Protein AF-0000000083390053 (afdb_homodimer)

pLDDT: mean 87.65, std 14.61, range [36.97, 98.81]

Foldseek 3Di:
DDLVVVQVVCPPCDPQNNQVVCQLVQNDALVNQLVCFQPQHAEHANEPRPPPPDAAPQRLARRLQSLQDVSTPLNHAEYHHASHAYELVSLLSNLPNQAHAYYECHNHQYALSNLLSNLSCLVHHAEYEHANHQRHELVNLVSVVSSPNHQEYEHENYRYELVSLLVVLVSCVVVVPRHHYHHYPVRVVCLVLVQLQFPLDDDPPADLDLVCLVPDDLVNLLVNQVRRCVSYVVGDSDDDSVVSSVSSSVSSVSSVSSVSSVVSNVHD/DDLVVVQVVPPPCPPQNNQVVCQLVQNDALVNQLVCFQPQHAEHANEPHPPPPDAAPQRLARRLQSLQPVSTPLNHAEYHHASHAYELVSLLSNLPNQAHAYYECHNHQYALSNLLSNLSCLVHHAEYEHANHQRHELVNLVSVVSSPNHQEYEHENYRYELVSLLVVLVSCVVVVPRHHYHHYPVRVVCLVLVQLQFPLDDDPPADLDLVCLVPDDLVNLLVNQVRRCVSYVVGDSDDDSVVSSVSSSVSSVSSVSSVSSVVSNVHD

Solvent-accessible surface area (backbone atoms only — not comparable to full-atom values): 27553 Å² total; per-residue (Å²): 132,58,74,62,60,64,56,63,70,43,82,84,61,46,71,47,54,52,50,47,51,33,21,64,68,59,61,62,38,57,70,56,47,59,69,47,26,82,39,81,38,37,65,47,54,50,30,50,32,84,75,64,76,88,63,63,30,66,61,33,49,57,39,41,55,61,51,44,44,86,81,32,37,58,45,24,26,33,41,30,35,32,42,8,37,39,61,35,74,55,37,65,22,56,31,73,45,74,42,35,24,33,42,32,44,26,38,15,70,32,33,37,66,27,49,32,43,44,48,74,30,23,87,40,30,26,32,41,31,45,21,50,12,59,58,28,32,38,77,31,39,71,47,56,64,58,35,69,52,37,42,31,39,29,41,28,51,25,41,46,43,62,72,28,47,33,52,51,33,50,51,35,59,77,66,67,58,73,60,49,74,42,64,20,62,70,50,52,53,50,61,76,42,43,63,52,65,27,60,76,85,73,52,85,92,48,81,70,55,42,81,59,46,80,79,50,53,58,69,56,44,32,52,45,32,45,56,24,19,74,40,18,76,84,49,72,58,68,61,55,59,71,51,40,41,52,50,49,31,49,52,32,47,50,49,57,38,49,51,46,36,52,50,61,72,70,51,135,133,57,73,64,62,64,54,63,69,42,83,83,60,45,72,49,55,52,49,47,52,34,22,63,67,58,61,62,39,58,70,58,48,59,70,46,27,83,39,82,38,38,66,48,51,52,31,49,30,84,76,62,76,88,63,63,29,65,61,32,48,58,39,40,56,61,52,45,45,85,82,34,35,57,46,26,26,34,41,29,36,32,41,8,39,38,62,36,76,56,36,65,22,55,31,74,45,74,42,35,24,35,43,32,45,26,38,15,71,34,32,37,65,26,47,32,44,44,47,73,30,24,86,43,31,26,33,40,32,45,21,48,13,58,56,28,31,37,78,32,38,73,45,54,64,59,35,68,52,36,40,32,39,29,42,28,51,25,41,46,44,62,71,27,46,32,53,51,32,50,50,36,59,76,66,68,57,72,60,49,72,41,66,18,63,72,50,52,52,48,61,75,43,42,64,51,65,26,58,76,83,72,53,85,91,48,83,72,55,42,80,61,46,81,78,51,53,58,68,58,43,31,55,44,31,46,56,25,19,74,40,17,78,84,49,72,59,70,62,55,57,70,52,40,41,53,51,48,29,48,52,30,48,50,50,57,36,49,52,46,36,52,49,62,72,69,50,136

Organism: Coprinellus micaceus (NCBI:txid71717)

Secondary structure (DSSP, 8-state):
--HHHHHHT-TT--HHHHHHHHHHTT---HHHHHHHTTS---EEE-S--TT-TTSSBTHHHHHHHHTTSTTTTTT--EEE-TTB---GGGGGGTTT-TT--EEE-TTS--BHHHHHHTGGGTTT--EEE--S-TB-BGGGHHHHTT-TT-SEEE-TTSB--HHHHHHHHHHHHHTT---EEE--HHHHHHHHTGGGTS-SS--TTS---GGGGGG--HHHHHHHHHHHHTT-TTS---S-HHHHHHHHHHHHHHHHHHHHHHHHHH--/--HHHHHHT-TT--HHHHHHHHHHTT---HHHHHHHTTS---EEE-S--TT-TTSSBTHHHHHHHHTTSTTTTTT--EEE-TTB---GGGGGGTTT-TT--EEE-TTS--BHHHHHHTGGGTTT--EEE--S-TB-BGGGHHHHTT-TT-SEEE-TTSB--HHHHHHHHHHHHHTT---EEE--HHHHHHHHTGGGTS-SS--TTS---GGGGGG--HHHHHHHHHHHHTT-TTS---S-HHHHHHHHHHHHHHHHHHHHHHHHHH--

Structure (mmCIF, N/CA/C/O backbone):
data_AF-0000000083390053-model_v1
#
loop_
_entity.id
_entity.type
_entity.pdbx_description
1 polymer 'RNI-like protein'
#
loop_
_atom_site.group_PDB
_atom_site.id
_atom_site.type_symbol
_atom_site.label_atom_id
_atom_site.label_alt_id
_atom_site.label_comp_id
_atom_site.label_asym_id
_atom_site.label_entity_id
_atom_site.label_seq_id
_atom_site.pdbx_PDB_ins_code
_atom_site.Cartn_x
_atom_site.Cartn_y
_atom_site.Cartn_z
_atom_site.occupancy
_atom_site.B_iso_or_equiv
_atom_site.auth_seq_id
_atom_site.auth_comp_id
_atom_site.auth_asym_id
_atom_site.auth_atom_id
_atom_site.pdbx_PDB_model_num
ATOM 1 N N . MET A 1 1 ? -30.828 36.25 -12.633 1 36.97 1 MET A N 1
ATOM 2 C CA . MET A 1 1 ? -31.328 36.375 -11.273 1 36.97 1 MET A CA 1
ATOM 3 C C . MET A 1 1 ? -30.188 36.375 -10.258 1 36.97 1 MET A C 1
ATOM 5 O O . MET A 1 1 ? -29.359 35.469 -10.258 1 36.97 1 MET A O 1
ATOM 9 N N . ARG A 1 2 ? -30 37.5 -9.609 1 44.72 2 ARG A N 1
ATOM 10 C CA . ARG A 1 2 ? -28.859 37.844 -8.758 1 44.72 2 ARG A CA 1
ATOM 11 C C . ARG A 1 2 ? -28.734 36.844 -7.602 1 44.72 2 ARG A C 1
ATOM 13 O O . ARG A 1 2 ? -29.734 36.344 -7.086 1 44.72 2 ARG A O 1
ATOM 20 N N . LEU A 1 3 ? -27.5 36.125 -7.43 1 49.72 3 LEU A N 1
ATOM 21 C CA . LEU A 1 3 ? -27.188 35.25 -6.301 1 49.72 3 LEU A CA 1
ATOM 22 C C . LEU A 1 3 ? -27.953 35.688 -5.055 1 49.72 3 LEU A C 1
ATOM 24 O O . LEU A 1 3 ? -28.469 34.844 -4.316 1 49.72 3 LEU A O 1
ATOM 28 N N . ASP A 1 4 ? -28.141 36.969 -4.809 1 45.22 4 ASP A N 1
ATOM 29 C CA . ASP A 1 4 ? -28.781 37.562 -3.641 1 45.22 4 ASP A CA 1
ATOM 30 C C . ASP A 1 4 ? -30.266 37.188 -3.604 1 45.22 4 ASP A C 1
ATOM 32 O O . ASP A 1 4 ? -30.828 36.906 -2.539 1 45.22 4 ASP A O 1
ATOM 36 N N . GLU A 1 5 ? -30.891 37.281 -4.699 1 49.28 5 GLU A N 1
ATOM 37 C CA . GLU A 1 5 ? -32.312 37.031 -4.734 1 49.28 5 GLU A CA 1
ATOM 38 C C . GLU A 1 5 ? -32.656 35.594 -4.414 1 49.28 5 GLU A C 1
ATOM 40 O O . GLU A 1 5 ? -33.656 35.281 -3.777 1 49.28 5 GLU A O 1
ATOM 45 N N . ARG A 1 6 ? -31.828 34.75 -4.953 1 51 6 ARG A N 1
ATOM 46 C CA . ARG A 1 6 ? -32.031 33.344 -4.73 1 51 6 ARG A CA 1
ATOM 47 C C . ARG A 1 6 ? -31.688 32.938 -3.293 1 51 6 ARG A C 1
ATOM 49 O O . ARG A 1 6 ? -32.375 32.094 -2.697 1 51 6 ARG A O 1
ATOM 56 N N . LEU A 1 7 ? -30.672 33.625 -2.719 1 50.28 7 LEU A N 1
ATOM 57 C CA . LEU A 1 7 ? -30.344 33.375 -1.32 1 50.28 7 LEU A CA 1
ATOM 58 C C . LEU A 1 7 ? -31.422 33.938 -0.4 1 50.28 7 LEU A C 1
ATOM 60 O O . LEU A 1 7 ? -31.688 33.375 0.665 1 50.28 7 LEU A O 1
ATOM 64 N N . ALA A 1 8 ? -32.125 35.031 -0.703 1 50.47 8 ALA A N 1
ATOM 65 C CA . ALA A 1 8 ? -33.188 35.719 0.06 1 50.47 8 ALA A CA 1
ATOM 66 C C . ALA A 1 8 ? -34.406 34.781 0.239 1 50.47 8 ALA A C 1
ATOM 68 O O . ALA A 1 8 ? -35.156 34.938 1.188 1 50.47 8 ALA A O 1
ATOM 69 N N . LYS A 1 9 ? -34.625 34.062 -0.655 1 52.44 9 LYS A N 1
ATOM 70 C CA . LYS A 1 9 ? -35.812 33.25 -0.617 1 52.44 9 LYS A CA 1
ATOM 71 C C . LYS A 1 9 ? -35.625 32.031 0.283 1 52.44 9 LYS A C 1
ATOM 73 O O . LYS A 1 9 ? -36.531 31.203 0.452 1 52.44 9 LYS A O 1
ATOM 78 N N . LEU A 1 10 ? -34.312 31.875 0.762 1 51.28 10 LEU A N 1
ATOM 79 C CA . LEU A 1 10 ? -34.094 30.781 1.703 1 51.28 10 LEU A CA 1
ATOM 80 C C . LEU A 1 10 ? -34.531 31.172 3.109 1 51.28 10 LEU A C 1
ATOM 82 O O . LEU A 1 10 ? -33.938 32.062 3.713 1 51.28 10 LEU A O 1
ATOM 86 N N . PRO A 1 11 ? -35.688 31.141 3.52 1 49.78 11 PRO A N 1
ATOM 87 C CA . PRO A 1 11 ? -36.219 31.656 4.781 1 49.78 11 PRO A CA 1
ATOM 88 C C . PRO A 1 11 ? -35.25 31.5 5.945 1 49.78 11 PRO A C 1
ATOM 90 O O . PRO A 1 11 ? -34.969 32.469 6.68 1 49.78 11 PRO A O 1
ATOM 93 N N . ASP A 1 12 ? -35.062 30.344 6.617 1 51.94 12 ASP A N 1
ATOM 94 C CA . ASP A 1 12 ? -34.25 29.906 7.75 1 51.94 12 ASP A CA 1
ATOM 95 C C . ASP A 1 12 ? -32.906 29.328 7.281 1 51.94 12 ASP A C 1
ATOM 97 O O . ASP A 1 12 ? -32.719 28.109 7.266 1 51.94 12 ASP A O 1
ATOM 101 N N . LEU A 1 13 ? -32.219 30.078 6.605 1 57.59 13 LEU A N 1
ATOM 102 C CA . LEU A 1 13 ? -31.125 29.609 5.7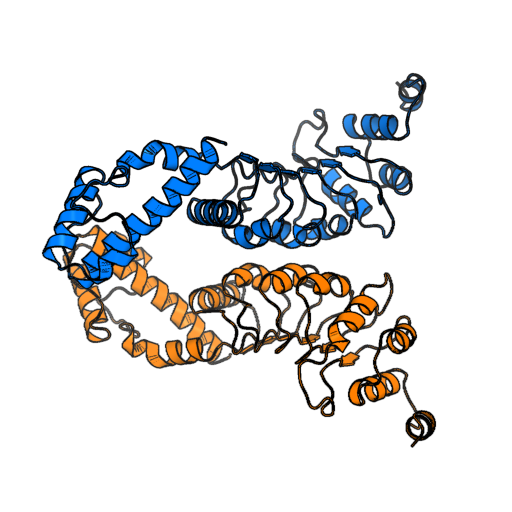81 1 57.59 13 LEU A CA 1
ATOM 103 C C . LEU A 1 13 ? -29.922 29.25 6.648 1 57.59 13 LEU A C 1
ATOM 105 O O . LEU A 1 13 ? -29.312 30.109 7.281 1 57.59 13 LEU A O 1
ATOM 109 N N . SER A 1 14 ? -29.953 28.062 7.18 1 75.62 14 SER A N 1
ATOM 110 C CA . SER A 1 14 ? -28.75 27.578 7.844 1 75.62 14 SER A CA 1
ATOM 111 C C . SER A 1 14 ? -27.531 27.703 6.938 1 75.62 14 SER A C 1
ATOM 113 O O . SER A 1 14 ? -27.672 27.75 5.711 1 75.62 14 SER A O 1
ATOM 115 N N . ILE A 1 15 ? -26.562 28.125 7.469 1 77.56 15 ILE A N 1
ATOM 116 C CA . ILE A 1 15 ? -25.281 28.25 6.781 1 77.56 15 ILE A CA 1
ATOM 117 C C . ILE A 1 15 ? -25.047 27.031 5.898 1 77.56 15 ILE A C 1
ATOM 119 O O . ILE A 1 15 ? -24.5 27.156 4.797 1 77.56 15 ILE A O 1
ATOM 123 N N . GLN A 1 16 ? -25.594 26 6.262 1 84.5 16 GLN A N 1
ATOM 124 C CA . GLN A 1 16 ? -25.453 24.766 5.488 1 84.5 16 GLN A CA 1
ATOM 125 C C . GLN A 1 16 ? -26.25 24.844 4.191 1 84.5 16 GLN A C 1
ATOM 127 O O . GLN A 1 16 ? -25.781 24.406 3.139 1 84.5 16 GLN A O 1
ATOM 132 N N . LYS A 1 17 ? -27.375 25.328 4.293 1 77.75 17 LYS A N 1
ATOM 133 C CA . LYS A 1 17 ? -28.234 25.453 3.109 1 77.75 17 LYS A CA 1
ATOM 134 C C . LYS A 1 17 ? -27.594 26.375 2.068 1 77.75 17 LYS A C 1
ATOM 136 O O . LYS A 1 17 ? -27.703 26.125 0.865 1 77.75 17 LYS A O 1
ATOM 141 N N . VAL A 1 18 ? -27 27.359 2.562 1 75.25 18 VAL A N 1
ATOM 142 C CA . VAL A 1 18 ? -26.297 28.281 1.67 1 75.25 18 VAL A CA 1
ATOM 143 C C . VAL A 1 18 ? -25.156 27.547 0.966 1 75.25 18 VAL A C 1
ATOM 145 O O . VAL A 1 18 ? -25.031 27.625 -0.258 1 75.25 18 VAL A O 1
ATOM 148 N N . ALA A 1 19 ? -24.406 26.859 1.693 1 77.38 19 ALA A N 1
ATOM 149 C CA . ALA A 1 19 ? -23.297 26.094 1.136 1 77.38 19 ALA A CA 1
ATOM 150 C C . ALA A 1 19 ? -23.797 25.094 0.097 1 77.38 19 ALA A C 1
ATOM 152 O O . ALA A 1 19 ? -23.203 24.969 -0.978 1 77.38 19 ALA A O 1
ATOM 153 N N . ASP A 1 20 ? -24.859 24.469 0.427 1 79.94 20 ASP A N 1
ATOM 154 C CA . ASP A 1 20 ? -25.438 23.5 -0.493 1 79.94 20 ASP A CA 1
ATOM 155 C C . ASP A 1 20 ? -25.844 24.156 -1.807 1 79.94 20 ASP A C 1
ATOM 157 O O . ASP A 1 20 ? -25.594 23.609 -2.885 1 79.94 20 ASP A O 1
ATOM 161 N N . PHE A 1 21 ? -26.469 25.188 -1.637 1 72.62 21 PHE A N 1
ATOM 162 C CA . PHE A 1 21 ? -26.953 25.906 -2.805 1 72.62 21 PHE A CA 1
ATOM 163 C C . PHE A 1 21 ? -25.797 26.312 -3.711 1 72.62 21 PHE A C 1
ATOM 165 O O . PHE A 1 21 ? -25.844 26.109 -4.926 1 72.62 21 PHE A O 1
ATOM 172 N N . LEU A 1 22 ? -24.797 26.828 -3.141 1 72.69 22 LEU A N 1
ATOM 173 C CA . LEU A 1 22 ? -23.641 27.281 -3.9 1 72.69 22 LEU A CA 1
ATOM 174 C C . LEU A 1 22 ? -22.938 26.109 -4.578 1 72.69 22 LEU A C 1
ATOM 176 O O . LEU A 1 22 ? -22.531 26.219 -5.738 1 72.69 22 LEU A O 1
ATOM 180 N N . ALA A 1 23 ? -22.781 25.078 -3.881 1 74.75 23 ALA A N 1
ATOM 181 C CA . ALA A 1 23 ? -22.141 23.875 -4.418 1 74.75 23 ALA A CA 1
ATOM 182 C C . ALA A 1 23 ? -22.938 23.281 -5.57 1 74.75 23 ALA A C 1
ATOM 184 O O . ALA A 1 23 ? -22.391 22.969 -6.625 1 74.75 23 ALA A O 1
ATOM 185 N N . GLU A 1 24 ? -24.203 23.219 -5.391 1 73.44 24 GLU A N 1
ATOM 186 C CA . GLU A 1 24 ? -25.078 22.609 -6.379 1 73.44 24 GLU A CA 1
ATOM 187 C C . GLU A 1 24 ? -25.141 23.438 -7.66 1 73.44 24 GLU A C 1
ATOM 189 O O . GLU A 1 24 ? -25.391 22.891 -8.742 1 73.44 24 GLU A O 1
ATOM 194 N N . ASN A 1 25 ? -24.859 24.688 -7.445 1 68 25 ASN A N 1
ATOM 195 C CA . ASN A 1 25 ? -25 25.562 -8.594 1 68 25 ASN A CA 1
ATOM 196 C C . ASN A 1 25 ? -23.656 25.969 -9.172 1 68 25 ASN A C 1
ATOM 198 O O . ASN A 1 25 ? -23.562 26.844 -10.023 1 68 25 ASN A O 1
ATOM 202 N N . GLY A 1 26 ? -22.578 25.297 -8.656 1 71.88 26 GLY A N 1
ATOM 203 C CA . GLY A 1 26 ? -21.266 25.438 -9.242 1 71.88 26 GLY A CA 1
ATOM 204 C C . GLY A 1 26 ? -20.578 26.75 -8.859 1 71.88 26 GLY A C 1
ATOM 205 O O . GLY A 1 26 ? -19.719 27.234 -9.594 1 71.88 26 GLY A O 1
ATOM 206 N N . TYR A 1 27 ? -21.031 27.375 -7.852 1 67.31 27 TYR A N 1
ATOM 207 C CA . TYR A 1 27 ? -20.469 28.656 -7.457 1 67.31 27 TYR A CA 1
ATOM 208 C C . TYR A 1 27 ? -19.344 28.469 -6.445 1 67.31 27 TYR A C 1
ATOM 210 O O . TYR A 1 27 ? -18.734 29.438 -6 1 67.31 27 TYR A O 1
ATOM 218 N N . MET A 1 28 ? -19.078 27.297 -6.164 1 72.31 28 MET A N 1
ATOM 219 C CA . MET A 1 28 ? -18.062 27.047 -5.152 1 72.31 28 MET A CA 1
ATOM 220 C C . MET A 1 28 ? -16.656 27.219 -5.742 1 72.31 28 MET A C 1
ATOM 222 O O . MET A 1 28 ? -16.344 26.609 -6.766 1 72.31 28 MET A O 1
ATOM 226 N N . ASN A 1 29 ? -15.938 28.141 -5.293 1 72.25 29 ASN A N 1
ATOM 227 C CA . ASN A 1 29 ? -14.531 28.375 -5.605 1 72.25 29 ASN A CA 1
ATOM 228 C C . ASN A 1 29 ? -13.719 28.672 -4.348 1 72.25 29 ASN A C 1
ATOM 230 O O . ASN A 1 29 ? -14.234 28.562 -3.232 1 72.25 29 ASN A O 1
ATOM 234 N N . HIS A 1 30 ? -12.484 28.906 -4.551 1 74.12 30 HIS A N 1
ATOM 235 C CA . HIS A 1 30 ? -11.586 29.109 -3.426 1 74.12 30 HIS A CA 1
ATOM 236 C C . HIS A 1 30 ? -12.086 30.219 -2.516 1 74.12 30 HIS A C 1
ATOM 238 O O . HIS A 1 30 ? -12.086 30.078 -1.291 1 74.12 30 HIS A O 1
ATOM 244 N N . THR A 1 31 ? -12.586 31.25 -3.061 1 69.62 31 THR A N 1
ATOM 245 C CA . THR A 1 31 ? -13.023 32.406 -2.295 1 69.62 31 THR A CA 1
ATOM 246 C C . THR A 1 31 ? -14.273 32.094 -1.485 1 69.62 31 THR A C 1
ATOM 248 O O . THR A 1 31 ? -14.359 32.438 -0.301 1 69.62 31 THR A O 1
ATOM 251 N N . VAL A 1 32 ? -15.234 31.469 -2.117 1 73.12 32 VAL A N 1
ATOM 252 C CA . VAL A 1 32 ? -16.484 31.109 -1.457 1 73.12 32 VAL A CA 1
ATOM 253 C C . VAL A 1 32 ? -16.219 30.094 -0.349 1 73.12 32 VAL A C 1
ATOM 255 O O . VAL A 1 32 ? -16.781 30.203 0.747 1 73.12 32 VAL A O 1
ATOM 258 N N . LEU A 1 33 ? -15.344 29.203 -0.548 1 80.5 33 LEU A N 1
ATOM 259 C CA . LEU A 1 33 ? -15.031 28.172 0.428 1 80.5 33 LEU A CA 1
ATOM 260 C C . LEU A 1 33 ? -14.391 28.766 1.676 1 80.5 33 LEU A C 1
ATOM 262 O O . LEU A 1 33 ? -14.625 28.297 2.789 1 80.5 33 LEU A O 1
ATOM 266 N N . ASN A 1 34 ? -13.625 29.734 1.428 1 77.12 34 ASN A N 1
ATOM 267 C CA . ASN A 1 34 ? -12.961 30.391 2.551 1 77.12 34 ASN A CA 1
ATOM 268 C C . ASN A 1 34 ? -13.969 30.984 3.529 1 77.12 34 ASN A C 1
ATOM 270 O O . ASN A 1 34 ? -13.719 31.031 4.734 1 77.12 34 ASN A O 1
ATOM 274 N N . ILE A 1 35 ? -15.125 31.328 2.979 1 78.62 35 ILE A N 1
ATOM 275 C CA . ILE A 1 35 ? -16.172 31.922 3.809 1 78.62 35 ILE A CA 1
ATOM 276 C C . ILE A 1 35 ? -16.734 30.859 4.75 1 78.62 35 ILE A C 1
ATOM 278 O O . ILE A 1 35 ? -17.141 31.172 5.875 1 78.62 35 ILE A O 1
ATOM 282 N N . PHE A 1 36 ? -16.609 29.672 4.363 1 80.88 36 PHE A N 1
ATOM 283 C CA . PHE A 1 36 ? -17.266 28.625 5.125 1 80.88 36 PHE A CA 1
ATOM 284 C C . PHE A 1 36 ? -16.266 27.922 6.047 1 80.88 36 PHE A C 1
ATOM 286 O O . PHE A 1 36 ? -16.656 27.047 6.832 1 80.88 36 PHE A O 1
ATOM 293 N N . GLN A 1 37 ? -15.031 28.25 6.051 1 82.94 37 GLN A N 1
ATOM 294 C CA . GLN A 1 37 ? -13.938 27.547 6.723 1 82.94 37 GLN A CA 1
ATOM 295 C C . GLN A 1 37 ? -14.195 27.438 8.227 1 82.94 37 GLN A C 1
ATOM 297 O O . GLN A 1 37 ? -13.898 26.406 8.844 1 82.94 37 GLN A O 1
ATOM 302 N N . ARG A 1 38 ? -14.672 28.453 8.773 1 81.12 38 ARG A N 1
ATOM 303 C CA . ARG A 1 38 ? -14.828 28.5 10.227 1 81.12 38 ARG A CA 1
ATOM 304 C C . ARG A 1 38 ? -16.297 28.438 10.625 1 81.12 38 ARG A C 1
ATOM 306 O O . ARG A 1 38 ? -16.672 28.875 11.711 1 81.12 38 ARG A O 1
ATOM 313 N N . THR A 1 39 ? -17.047 27.938 9.602 1 79.44 39 THR A N 1
ATOM 314 C CA . THR A 1 39 ? -18.453 27.766 9.906 1 79.44 39 THR A CA 1
ATOM 315 C C . THR A 1 39 ? -18.75 26.344 10.375 1 79.44 39 THR A C 1
ATOM 317 O O . THR A 1 39 ? -17.828 25.531 10.492 1 79.44 39 THR A O 1
ATOM 320 N N . GLY A 1 40 ? -19.875 26.047 10.766 1 83 40 GLY A N 1
ATOM 321 C CA . GLY A 1 40 ? -20.281 24.75 11.266 1 83 40 GLY A CA 1
ATOM 322 C C . GLY A 1 40 ? -20.844 23.844 10.195 1 83 40 GLY A C 1
ATOM 323 O O . GLY A 1 40 ? -21.656 22.953 10.484 1 83 40 GLY A O 1
ATOM 324 N N . ILE A 1 41 ? -20.391 24.078 8.906 1 86.38 41 ILE A N 1
ATOM 325 C CA . ILE A 1 41 ? -20.938 23.219 7.863 1 86.38 41 ILE A CA 1
ATOM 326 C C . ILE A 1 41 ? -20.453 21.781 8.062 1 86.38 41 ILE A C 1
ATOM 328 O O . ILE A 1 41 ? -19.328 21.562 8.5 1 86.38 41 ILE A O 1
ATOM 332 N N . THR A 1 42 ? -21.297 20.922 7.711 1 92.44 42 THR A N 1
ATOM 333 C CA . THR A 1 42 ? -20.984 19.516 7.969 1 92.44 42 THR A CA 1
ATOM 334 C C . THR A 1 42 ? -20.906 18.734 6.664 1 92.44 42 THR A C 1
ATOM 336 O O . THR A 1 42 ? -20.406 17.609 6.641 1 92.44 42 THR A O 1
ATOM 339 N N . ARG A 1 43 ? -21.375 19.391 5.57 1 92.19 43 ARG A N 1
ATOM 340 C CA . ARG A 1 43 ? -21.406 18.703 4.277 1 92.19 43 ARG A CA 1
ATOM 341 C C . ARG A 1 43 ? -20.969 19.656 3.16 1 92.19 43 ARG A C 1
ATOM 343 O O . ARG A 1 43 ? -21.359 20.828 3.148 1 92.19 43 ARG A O 1
ATOM 350 N N . LEU A 1 44 ? -20.172 19.141 2.268 1 86.94 44 LEU A N 1
ATOM 351 C CA . LEU A 1 44 ? -19.766 19.875 1.075 1 86.94 44 LEU A CA 1
ATOM 352 C C . LEU A 1 44 ? -19.766 18.969 -0.15 1 86.94 44 LEU A C 1
ATOM 354 O O . LEU A 1 44 ? -19.078 17.938 -0.177 1 86.94 44 LEU A O 1
ATOM 358 N N . CYS A 1 45 ? -20.562 19.281 -1.081 1 84.69 45 CYS A N 1
ATOM 359 C CA . CYS A 1 45 ? -20.625 18.562 -2.342 1 84.69 45 CYS A CA 1
ATOM 360 C C . CYS A 1 45 ? -19.984 19.359 -3.469 1 84.69 45 CYS A C 1
ATOM 362 O O . CYS A 1 45 ? -20.5 20.391 -3.875 1 84.69 45 CYS A O 1
ATOM 364 N N . LEU A 1 46 ? -18.828 18.891 -3.916 1 79.38 46 LEU A N 1
ATOM 365 C CA . LEU A 1 46 ? -18.094 19.594 -4.953 1 79.38 46 LEU A CA 1
ATOM 366 C C . LEU A 1 46 ? -18.109 18.812 -6.262 1 79.38 46 LEU A C 1
ATOM 368 O O . LEU A 1 46 ? -17.188 18.922 -7.066 1 79.38 46 LEU A O 1
ATOM 372 N N . SER A 1 47 ? -18.969 18 -6.352 1 75.25 47 SER A N 1
ATOM 373 C CA . SER A 1 47 ? -19.156 17.234 -7.586 1 75.25 47 SER A CA 1
ATOM 374 C C . SER A 1 47 ? -19.516 18.156 -8.75 1 75.25 47 SER A C 1
ATOM 376 O O . SER A 1 47 ? -19.828 19.328 -8.555 1 75.25 47 SER A O 1
ATOM 378 N N . THR A 1 48 ? -18.906 17.922 -10.008 1 59.31 48 THR A N 1
ATOM 379 C CA . THR A 1 48 ? -19.328 18.703 -11.164 1 59.31 48 THR A CA 1
ATOM 380 C C . THR A 1 48 ? -20.844 18.906 -11.156 1 59.31 48 THR A C 1
ATOM 382 O O . THR A 1 48 ? -21.594 17.984 -10.859 1 59.31 48 THR A O 1
ATOM 385 N N . SER A 1 49 ? -21.25 20.047 -10.883 1 49.12 49 SER A N 1
ATOM 386 C CA . SER A 1 49 ? -22.625 20.359 -11.258 1 49.12 49 SER A CA 1
ATOM 387 C C . SER A 1 49 ? -22.906 20 -12.711 1 49.12 49 SER A C 1
ATOM 389 O O . SER A 1 49 ? -21.984 19.891 -13.516 1 49.12 49 SER A O 1
ATOM 391 N N . LEU A 1 50 ? -24 19.5 -13.062 1 43.81 50 LEU A N 1
ATOM 392 C CA . LEU A 1 50 ? -24.562 19.125 -14.352 1 43.81 50 LEU A CA 1
ATOM 393 C C . LEU A 1 50 ? -24.078 20.078 -15.445 1 43.81 50 LEU A C 1
ATOM 395 O O . LEU A 1 50 ? -24.172 19.75 -16.641 1 43.81 50 LEU A O 1
ATOM 399 N N . TRP A 1 51 ? -23.984 21.344 -15.188 1 40.84 51 TRP A N 1
ATOM 400 C CA . TRP A 1 51 ? -23.969 22.266 -16.328 1 40.84 51 TRP A CA 1
ATOM 401 C C . TRP A 1 51 ? -22.594 22.297 -16.984 1 40.84 51 TRP A C 1
ATOM 403 O O . TRP A 1 51 ? -22.391 23.016 -17.953 1 40.84 51 TRP A O 1
ATOM 413 N N . ASP A 1 52 ? -21.609 21.953 -16.234 1 44.62 52 ASP A N 1
ATOM 414 C CA . ASP A 1 52 ? -20.391 22.094 -17.016 1 44.62 52 ASP A CA 1
ATOM 415 C C . ASP A 1 52 ? -20.281 21.016 -18.078 1 44.62 52 ASP A C 1
ATOM 417 O O . ASP A 1 52 ? -20.266 19.828 -17.766 1 44.62 52 ASP A O 1
ATOM 421 N N . GLU A 1 53 ? -20.938 21.234 -19.094 1 43.22 53 GLU A N 1
ATOM 422 C CA . GLU A 1 53 ? -21.047 20.453 -20.312 1 43.22 53 GLU A CA 1
ATOM 423 C C . GLU A 1 53 ? -19.875 19.484 -20.453 1 43.22 53 GLU A C 1
ATOM 425 O O . GLU A 1 53 ? -20.062 18.312 -20.812 1 43.22 53 GLU A O 1
ATOM 430 N N . ASP A 1 54 ? -18.703 19.969 -20.844 1 42 54 ASP A N 1
ATOM 431 C CA . ASP A 1 54 ? -17.609 19.422 -21.656 1 42 54 ASP A CA 1
ATOM 432 C C . ASP A 1 54 ? -16.484 18.906 -20.781 1 42 54 ASP A C 1
ATOM 434 O O . ASP A 1 54 ? -15.367 18.688 -21.25 1 42 54 ASP A O 1
ATOM 438 N N . GLY A 1 55 ? -16.531 18.109 -19.484 1 49.38 55 GLY A N 1
ATOM 439 C CA . GLY A 1 55 ? -15.297 17.531 -18.984 1 49.38 55 GLY A CA 1
ATOM 440 C C . GLY A 1 55 ? -15.188 17.609 -17.469 1 49.38 55 GLY A C 1
ATOM 441 O O . GLY A 1 55 ? -16.141 17.969 -16.781 1 49.38 55 GLY A O 1
ATOM 442 N N . LEU A 1 56 ? -14.312 16.844 -16.734 1 53.47 56 LEU A N 1
ATOM 443 C CA . LEU A 1 56 ? -13.938 16.891 -15.328 1 53.47 56 LEU A CA 1
ATOM 444 C C . LEU A 1 56 ? -13.898 18.328 -14.812 1 53.47 56 LEU A C 1
ATOM 446 O O . LEU A 1 56 ? -13.5 19.234 -15.531 1 53.47 56 LEU A O 1
ATOM 450 N N . ASN A 1 57 ? -14.883 18.594 -13.891 1 57.44 57 ASN A N 1
ATOM 451 C CA . ASN A 1 57 ? -14.797 19.906 -13.234 1 57.44 57 ASN A CA 1
ATOM 452 C C . ASN A 1 57 ? -13.391 20.156 -12.688 1 57.44 57 ASN A C 1
ATOM 454 O O . ASN A 1 57 ? -12.883 19.375 -11.891 1 57.44 57 ASN A O 1
ATOM 458 N N . ILE A 1 58 ? -12.547 20.969 -13.32 1 56.53 58 ILE A N 1
ATOM 459 C CA . ILE A 1 58 ? -11.188 21.344 -12.938 1 56.53 58 ILE A CA 1
ATOM 460 C C . ILE A 1 58 ? -11.211 22.125 -11.633 1 56.53 58 ILE A C 1
ATOM 462 O O . ILE A 1 58 ? -10.195 22.234 -10.938 1 56.53 58 ILE A O 1
ATOM 466 N N . CYS A 1 59 ? -12.477 22.516 -11.281 1 56.16 59 CYS A N 1
ATOM 467 C CA . CYS A 1 59 ? -12.547 23.344 -10.078 1 56.16 59 CYS A CA 1
ATOM 468 C C . CYS A 1 59 ? -12.234 22.531 -8.836 1 56.16 59 CYS A C 1
ATOM 470 O O . CYS A 1 59 ? -11.758 23.062 -7.836 1 56.16 59 CYS A O 1
ATOM 472 N N . GLY A 1 60 ? -12.219 21.203 -9.008 1 61.38 60 GLY A N 1
ATOM 473 C CA . GLY A 1 60 ? -11.992 20.328 -7.867 1 61.38 60 GLY A CA 1
ATOM 474 C C . GLY A 1 60 ? -10.594 20.438 -7.301 1 61.38 60 GLY A C 1
ATOM 475 O O . GLY A 1 60 ? -10.406 20.453 -6.082 1 61.38 60 GLY A O 1
ATOM 476 N N . GLU A 1 61 ? -9.68 20.781 -8.117 1 72.5 61 GLU A N 1
ATOM 477 C CA . GLU A 1 61 ? -8.281 20.812 -7.699 1 72.5 61 GLU A CA 1
ATOM 478 C C . GLU A 1 61 ? -8 22.016 -6.805 1 72.5 61 GLU A C 1
ATOM 480 O O . GLU A 1 61 ? -7.328 21.875 -5.777 1 72.5 61 GLU A O 1
ATOM 485 N N . GLU A 1 62 ? -8.586 23.125 -7.191 1 72.75 62 GLU A N 1
ATOM 486 C CA . GLU A 1 62 ? -8.336 24.328 -6.391 1 72.75 62 GLU A CA 1
ATOM 487 C C . GLU A 1 62 ? -9.109 24.281 -5.078 1 72.75 62 GLU A C 1
ATOM 489 O O . GLU A 1 62 ? -8.602 24.703 -4.035 1 72.75 62 GLU A O 1
ATOM 494 N N . VAL A 1 63 ? -10.234 23.672 -5.188 1 77 63 VAL A N 1
ATOM 495 C CA . VAL A 1 63 ? -11.133 23.672 -4.035 1 77 63 VAL A CA 1
ATOM 496 C C . VAL A 1 63 ? -10.586 22.734 -2.957 1 77 63 VAL A C 1
ATOM 498 O O . VAL A 1 63 ? -10.617 23.062 -1.768 1 77 63 VAL A O 1
ATOM 501 N N . ILE A 1 64 ? -9.984 21.688 -3.369 1 86.75 64 ILE A N 1
ATOM 502 C CA . ILE A 1 64 ? -9.516 20.719 -2.393 1 86.75 64 ILE A CA 1
ATOM 503 C C . ILE A 1 64 ? -8.352 21.297 -1.598 1 86.75 64 ILE A C 1
ATOM 505 O O . ILE A 1 64 ? -8.203 21.031 -0.404 1 86.75 64 ILE A O 1
ATOM 509 N N . LYS A 1 65 ? -7.602 22.172 -2.201 1 86.75 65 LYS A N 1
ATOM 510 C CA . LYS A 1 65 ? -6.469 22.797 -1.534 1 86.75 65 LYS A CA 1
ATOM 511 C C . LYS A 1 65 ? -6.934 23.719 -0.405 1 86.75 65 LYS A C 1
ATOM 513 O O . LYS A 1 65 ? -6.258 23.844 0.617 1 86.75 65 LYS A O 1
ATOM 518 N N . SER A 1 66 ? -8.094 24.266 -0.625 1 83.56 66 SER A N 1
ATOM 519 C CA . SER A 1 66 ? -8.648 25.188 0.358 1 83.56 66 SER A CA 1
ATOM 520 C C . SER A 1 66 ? -9.078 24.453 1.625 1 83.56 66 SER A C 1
ATOM 522 O O . SER A 1 66 ? -9.203 25.062 2.689 1 83.56 66 SER A O 1
ATOM 524 N N . LEU A 1 67 ? -9.227 23.219 1.569 1 89.69 67 LEU A N 1
ATOM 525 C CA . LEU A 1 67 ? -9.672 22.422 2.717 1 89.69 67 LEU A CA 1
ATOM 526 C C . LEU A 1 67 ? -8.5 22.109 3.639 1 89.69 67 LEU A C 1
ATOM 528 O O . LEU A 1 67 ? -8.695 21.578 4.738 1 89.69 67 LEU A O 1
ATOM 532 N N . GLY A 1 68 ? -7.289 22.453 3.229 1 87.69 68 GLY A N 1
ATOM 533 C CA . GLY A 1 68 ? -6.086 22.109 3.969 1 87.69 68 GLY A CA 1
ATOM 534 C C . GLY A 1 68 ? -5.719 23.156 5.016 1 87.69 68 GLY A C 1
ATOM 535 O O . GLY A 1 68 ? -4.711 23.016 5.711 1 87.69 68 GLY A O 1
ATOM 536 N N . THR A 1 69 ? -6.484 24.172 5.152 1 81.88 69 THR A N 1
ATOM 537 C CA . THR A 1 69 ? -6.188 25.219 6.129 1 81.88 69 THR A CA 1
ATOM 538 C C . THR A 1 69 ? -6.32 24.688 7.551 1 81.88 69 THR A C 1
ATOM 540 O O . THR A 1 69 ? -7.352 24.125 7.914 1 81.88 69 THR A O 1
ATOM 543 N N . PRO A 1 70 ? -5.207 24.828 8.359 1 79.69 70 PRO A N 1
ATOM 544 C CA . PRO A 1 70 ? -5.285 24.344 9.742 1 79.69 70 PRO A CA 1
ATOM 545 C C . PRO A 1 70 ? -6.48 24.922 10.5 1 79.69 70 PRO A C 1
ATOM 547 O O . PRO A 1 70 ? -6.719 26.141 10.461 1 79.69 70 PRO A O 1
ATOM 550 N N . GLY A 1 71 ? -7.164 24.125 11.086 1 81.44 71 GLY A N 1
ATOM 551 C CA . GLY A 1 71 ? -8.297 24.562 11.891 1 81.44 71 GLY A CA 1
ATOM 552 C C . GLY A 1 71 ? -9.539 24.844 11.062 1 81.44 71 GLY A C 1
ATOM 553 O O . GLY A 1 71 ? -10.578 25.203 11.609 1 81.44 71 GLY A O 1
ATOM 554 N N . GLY A 1 72 ? -9.461 24.719 9.836 1 86.31 72 GLY A N 1
ATOM 555 C CA . GLY A 1 72 ? -10.602 24.922 8.953 1 86.31 72 GLY A CA 1
ATOM 556 C C . GLY A 1 72 ? -11.43 23.672 8.758 1 86.31 72 GLY A C 1
ATOM 557 O O . GLY A 1 72 ? -10.914 22.562 8.812 1 86.31 72 GLY A O 1
ATOM 558 N N . PHE A 1 73 ? -12.766 23.891 8.688 1 90.69 73 PHE A N 1
ATOM 559 C CA . PHE A 1 73 ? -13.727 22.844 8.352 1 90.69 73 PHE A CA 1
ATOM 560 C C . PHE A 1 73 ? -13.703 21.75 9.406 1 90.69 73 PHE A C 1
ATOM 562 O O . PHE A 1 73 ? -13.828 20.562 9.078 1 90.69 73 PHE A O 1
ATOM 569 N N . ASP A 1 74 ? -13.508 22.125 10.602 1 91.81 74 ASP A N 1
ATOM 570 C CA . ASP A 1 74 ? -13.359 21.203 11.727 1 91.81 74 ASP A CA 1
ATOM 571 C C . ASP A 1 74 ? -14.641 20.422 11.969 1 91.81 74 ASP A C 1
ATOM 573 O O . ASP A 1 74 ? -14.633 19.422 12.688 1 91.81 74 ASP A O 1
ATOM 577 N N . HIS A 1 75 ? -15.781 20.828 11.312 1 91.62 75 HIS A N 1
ATOM 578 C CA . HIS A 1 75 ? -17.062 20.172 11.555 1 91.62 75 HIS A CA 1
ATOM 579 C C . HIS A 1 75 ? -17.5 19.375 10.336 1 91.62 75 HIS A C 1
ATOM 581 O O . HIS A 1 75 ? -18.562 18.734 10.359 1 91.62 75 HIS A O 1
ATOM 587 N N . LEU A 1 76 ? -16.688 19.375 9.336 1 93.19 76 LEU A N 1
ATOM 588 C CA . LEU A 1 76 ? -17.062 18.719 8.086 1 93.19 76 LEU A CA 1
ATOM 589 C C . LEU A 1 76 ? -17.125 17.203 8.281 1 93.19 76 LEU A C 1
ATOM 591 O O . LEU A 1 76 ? -16.172 16.578 8.75 1 93.19 76 LEU A O 1
ATOM 595 N N . GLU A 1 77 ? -18.234 16.641 7.93 1 96.5 77 GLU A N 1
ATOM 596 C CA . GLU A 1 77 ? -18.469 15.203 8.086 1 96.5 77 GLU A CA 1
ATOM 597 C C . GLU A 1 77 ? -18.562 14.5 6.734 1 96.5 77 GLU A C 1
ATOM 599 O O . GLU A 1 77 ? -18.203 13.328 6.613 1 96.5 77 GLU A O 1
ATOM 604 N N . GLU A 1 78 ? -19.094 15.242 5.75 1 96 78 GLU A N 1
ATOM 605 C CA . GLU A 1 78 ? -19.328 14.656 4.434 1 96 78 GLU A CA 1
ATOM 606 C C . GLU A 1 78 ? -18.688 15.5 3.336 1 96 78 GLU A C 1
ATOM 608 O O . GLU A 1 78 ? -18.875 16.719 3.287 1 96 78 GLU A O 1
ATOM 613 N N . LEU A 1 79 ? -17.906 14.828 2.498 1 93.62 79 LEU A N 1
ATOM 614 C CA . LEU A 1 79 ? -17.266 15.469 1.356 1 93.62 79 LEU A CA 1
ATOM 615 C C . LEU A 1 79 ? -17.469 14.648 0.087 1 93.62 79 LEU A C 1
ATOM 617 O O . LEU A 1 79 ? -17.281 13.43 0.095 1 93.62 79 LEU A O 1
ATOM 621 N N . ASP A 1 80 ? -17.922 15.297 -0.976 1 92 80 ASP A N 1
ATOM 622 C CA . ASP A 1 80 ? -18.172 14.625 -2.248 1 92 80 ASP A CA 1
ATOM 623 C C . ASP A 1 80 ? -17.438 15.328 -3.391 1 92 80 ASP A C 1
ATOM 625 O O . ASP A 1 80 ? -17.766 16.453 -3.752 1 92 80 ASP A O 1
ATOM 629 N N . PHE A 1 81 ? -16.453 14.625 -3.973 1 90.75 81 PHE A N 1
ATOM 630 C CA . PHE A 1 81 ? -15.703 15.156 -5.113 1 90.75 81 PHE A CA 1
ATOM 631 C C . PHE A 1 81 ? -16.062 14.398 -6.387 1 90.75 81 PHE A C 1
ATOM 633 O O . PHE A 1 81 ? -15.344 14.477 -7.383 1 90.75 81 PHE A O 1
ATOM 640 N N . SER A 1 82 ? -17.078 13.602 -6.352 1 90.44 82 SER A N 1
ATOM 641 C CA . SER A 1 82 ? -17.391 12.719 -7.469 1 90.44 82 SER A CA 1
ATOM 642 C C . SER A 1 82 ? -17.406 13.484 -8.789 1 90.44 82 SER A C 1
ATOM 644 O O . SER A 1 82 ? -17.922 14.602 -8.859 1 90.44 82 SER A O 1
ATOM 646 N N . ARG A 1 83 ? -16.688 12.898 -9.805 1 86.94 83 ARG A N 1
ATOM 647 C CA . ARG A 1 83 ? -16.641 13.391 -11.18 1 86.94 83 ARG A CA 1
ATOM 648 C C . ARG A 1 83 ? -15.859 14.688 -11.273 1 86.94 83 ARG A C 1
ATOM 650 O O . ARG A 1 83 ? -16.078 15.484 -12.188 1 86.94 83 ARG A O 1
ATOM 657 N N . SER A 1 84 ? -15.078 14.961 -10.305 1 85.62 84 SER A N 1
ATOM 658 C CA . SER A 1 84 ? -14.109 16.047 -10.352 1 85.62 84 SER A CA 1
ATOM 659 C C . SER A 1 84 ? -12.68 15.516 -10.406 1 85.62 84 SER A C 1
ATOM 661 O O . SER A 1 84 ? -12.367 14.492 -9.797 1 85.62 84 SER A O 1
ATOM 663 N N . LEU A 1 85 ? -11.914 16.234 -11.086 1 88.12 85 LEU A N 1
ATOM 664 C CA . LEU A 1 85 ? -10.523 15.805 -11.141 1 88.12 85 LEU A CA 1
ATOM 665 C C . LEU A 1 85 ? -9.82 16.062 -9.82 1 88.12 85 LEU A C 1
ATOM 667 O O . LEU A 1 85 ? -9.859 17.188 -9.297 1 88.12 85 LEU A O 1
ATOM 671 N N . VAL A 1 86 ? -9.273 15.062 -9.219 1 91.25 86 VAL A N 1
ATOM 672 C CA . VAL A 1 86 ? -8.492 15.164 -7.992 1 91.25 86 VAL A CA 1
ATOM 673 C C . VAL A 1 86 ? -7.129 14.508 -8.188 1 91.25 86 VAL A C 1
ATOM 675 O O . VAL A 1 86 ? -7.047 13.312 -8.469 1 91.25 86 VAL A O 1
ATOM 678 N N . HIS A 1 87 ? -6.102 15.289 -8.094 1 93.31 87 HIS A N 1
ATOM 679 C CA . HIS A 1 87 ? -4.766 14.703 -8.078 1 93.31 87 HIS A CA 1
ATOM 680 C C . HIS A 1 87 ? -4.5 13.977 -6.766 1 93.31 87 HIS A C 1
ATOM 682 O O . HIS A 1 87 ? -4.844 14.477 -5.691 1 93.31 87 HIS A O 1
ATOM 688 N N . ASP A 1 88 ? -3.857 12.82 -6.836 1 95.88 88 ASP A N 1
ATOM 689 C CA . ASP A 1 88 ? -3.67 11.945 -5.684 1 95.88 88 ASP A CA 1
ATOM 690 C C . ASP A 1 88 ? -3.127 12.719 -4.484 1 95.88 88 ASP A C 1
ATOM 692 O O . ASP A 1 88 ? -3.678 12.641 -3.387 1 95.88 88 ASP A O 1
ATOM 696 N N . PHE A 1 89 ? -2.094 13.5 -4.777 1 94.94 89 PHE A N 1
ATOM 697 C CA . PHE A 1 89 ? -1.354 14.117 -3.682 1 94.94 89 PHE A CA 1
ATOM 698 C C . PHE A 1 89 ? -2.215 15.141 -2.953 1 94.94 89 PHE A C 1
ATOM 700 O O . PHE A 1 89 ? -1.964 15.453 -1.788 1 94.94 89 PHE A O 1
ATOM 707 N N . ASN A 1 90 ? -3.238 15.641 -3.594 1 92.94 90 ASN A N 1
ATOM 708 C CA . ASN A 1 90 ? -4.07 16.672 -2.988 1 92.94 90 ASN A CA 1
ATOM 709 C C . ASN A 1 90 ? -4.961 16.109 -1.887 1 92.94 90 ASN A C 1
ATOM 711 O O . ASN A 1 90 ? -5.574 16.859 -1.129 1 92.94 90 ASN A O 1
ATOM 715 N N . ILE A 1 91 ? -4.965 14.797 -1.661 1 95.75 91 ILE A N 1
ATOM 716 C CA . ILE A 1 91 ? -5.676 14.164 -0.559 1 95.75 91 ILE A CA 1
ATOM 717 C C . ILE A 1 91 ? -5.086 14.617 0.771 1 95.75 91 ILE A C 1
ATOM 7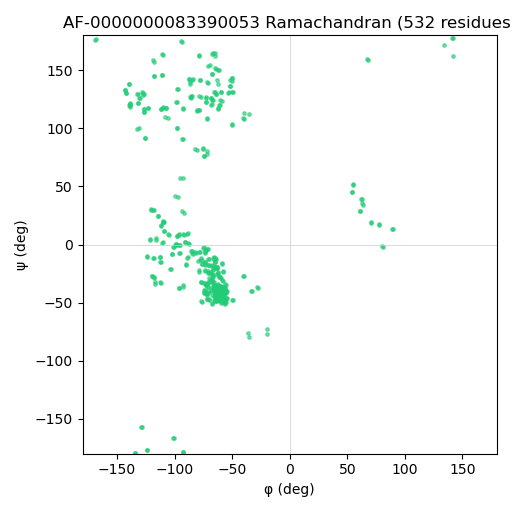19 O O . ILE A 1 91 ? -5.754 14.57 1.806 1 95.75 91 ILE A O 1
ATOM 723 N N . ILE A 1 92 ? -3.832 15.148 0.748 1 93.94 92 ILE A N 1
ATOM 724 C CA . ILE A 1 92 ? -3.158 15.602 1.96 1 93.94 92 ILE A CA 1
ATOM 725 C C . ILE A 1 92 ? -3.93 16.766 2.574 1 93.94 92 ILE A C 1
ATOM 727 O O . ILE A 1 92 ? -3.787 17.047 3.764 1 93.94 92 ILE A O 1
ATOM 731 N N . HIS A 1 93 ? -4.746 17.406 1.808 1 92.31 93 HIS A N 1
ATOM 732 C CA . HIS A 1 93 ? -5.449 18.609 2.27 1 92.31 93 HIS A CA 1
ATOM 733 C C . HIS A 1 93 ? -6.73 18.234 3.014 1 92.31 93 HIS A C 1
ATOM 735 O O . HIS A 1 93 ? -7.367 19.094 3.623 1 92.31 93 HIS A O 1
ATOM 741 N N . ILE A 1 94 ? -7.082 16.906 2.984 1 93.12 94 ILE A N 1
ATOM 742 C CA . ILE A 1 94 ? -8.336 16.562 3.641 1 93.12 94 ILE A CA 1
ATOM 743 C C . ILE A 1 94 ? -8.094 15.484 4.695 1 93.12 94 ILE A C 1
ATOM 745 O O . ILE A 1 94 ? -8.961 15.211 5.527 1 93.12 94 ILE A O 1
ATOM 749 N N . HIS A 1 95 ? -6.898 14.914 4.691 1 89.81 95 HIS A N 1
ATOM 750 C CA . HIS A 1 95 ? -6.676 13.742 5.531 1 89.81 95 HIS A CA 1
ATOM 751 C C . HIS A 1 95 ? -6.543 14.133 7 1 89.81 95 HIS A C 1
ATOM 753 O O . HIS A 1 95 ? -6.465 13.266 7.871 1 89.81 95 HIS A O 1
ATOM 759 N N . HIS A 1 96 ? -6.586 15.461 7.34 1 88 96 HIS A N 1
ATOM 760 C CA . HIS A 1 96 ? -6.465 15.938 8.711 1 88 96 HIS A CA 1
ATOM 761 C C . HIS A 1 96 ? -7.824 16.312 9.289 1 88 96 HIS A C 1
ATOM 763 O O . HIS A 1 96 ? -7.926 16.703 10.453 1 88 96 HIS A O 1
ATOM 769 N N . LEU A 1 97 ? -8.875 16.328 8.469 1 92.88 97 LEU A N 1
ATOM 770 C CA . LEU A 1 97 ? -10.195 16.75 8.922 1 92.88 97 LEU A CA 1
ATOM 771 C C . LEU A 1 97 ? -10.703 15.836 10.031 1 92.88 97 LEU A C 1
ATOM 773 O O . LEU A 1 97 ? -10.93 14.648 9.805 1 92.88 97 LEU A O 1
ATOM 777 N N . PRO A 1 98 ? -10.969 16.406 11.18 1 93.69 98 PRO A N 1
ATOM 778 C CA . PRO A 1 98 ? -11.109 15.562 12.367 1 93.69 98 PRO A CA 1
ATOM 779 C C . PRO A 1 98 ? -12.445 14.82 12.414 1 93.69 98 PRO A C 1
ATOM 781 O O . PRO A 1 98 ? -12.594 13.852 13.156 1 93.69 98 PRO A O 1
ATOM 784 N N . LYS A 1 99 ? -13.5 15.211 11.625 1 95.88 99 LYS A N 1
ATOM 785 C CA . LYS A 1 99 ? -14.82 14.609 11.75 1 95.88 99 LYS A CA 1
ATOM 786 C C . LYS A 1 99 ? -15.266 13.977 10.438 1 95.88 99 LYS A C 1
ATOM 788 O O . LYS A 1 99 ? -16.406 13.516 10.312 1 95.88 99 LYS A O 1
ATOM 793 N N . LEU A 1 100 ? -14.406 13.984 9.438 1 97.25 100 LEU A N 1
ATOM 794 C CA . LEU A 1 100 ? -14.789 13.469 8.125 1 97.25 100 LEU A CA 1
ATOM 795 C C . LEU A 1 100 ? -15.141 11.984 8.203 1 97.25 100 LEU A C 1
ATOM 797 O O . LEU A 1 100 ? -14.281 11.156 8.531 1 97.25 100 LEU A O 1
ATOM 801 N N . SER A 1 101 ? -16.391 11.648 7.898 1 98.12 101 SER A N 1
ATOM 802 C CA . SER A 1 101 ? -16.859 10.273 8.023 1 98.12 101 SER A CA 1
ATOM 803 C C . SER A 1 101 ? -17.297 9.719 6.672 1 98.12 101 SER A C 1
ATOM 805 O O . SER A 1 101 ? -17.266 8.5 6.465 1 98.12 101 SER A O 1
ATOM 807 N N . ASP A 1 102 ? -17.734 10.609 5.785 1 98.19 102 ASP A N 1
ATOM 808 C CA . ASP A 1 102 ? -18.234 10.219 4.469 1 98.19 102 ASP A CA 1
ATOM 809 C C . ASP A 1 102 ? -17.453 10.906 3.355 1 98.19 102 ASP A C 1
ATOM 811 O O . ASP A 1 102 ? -17.453 12.141 3.258 1 98.19 102 ASP A O 1
ATOM 815 N N . LEU A 1 103 ? -16.766 10.125 2.518 1 98.06 103 LEU A N 1
ATOM 816 C CA . LEU A 1 103 ? -15.945 10.68 1.447 1 98.06 103 LEU A CA 1
ATOM 817 C C . LEU A 1 103 ? -16.234 9.977 0.123 1 98.06 103 LEU A C 1
ATOM 819 O O . LEU A 1 103 ? -16.156 8.758 0.028 1 98.06 103 LEU A O 1
ATOM 823 N N . CYS A 1 104 ? -16.625 10.742 -0.827 1 96.94 104 CYS A N 1
ATOM 824 C CA . CYS A 1 104 ? -16.875 10.211 -2.162 1 96.94 104 CYS A CA 1
ATOM 825 C C . CYS A 1 104 ? -15.844 10.727 -3.154 1 96.94 104 CYS A C 1
ATOM 827 O O . CYS A 1 104 ? -15.773 11.93 -3.418 1 96.94 104 CYS A O 1
ATOM 829 N N . LEU A 1 105 ? -15.062 9.812 -3.697 1 96.31 105 LEU A N 1
ATOM 830 C CA . LEU A 1 105 ? -14.039 10.133 -4.684 1 96.31 105 LEU A CA 1
ATOM 831 C C . LEU A 1 105 ? -14.297 9.398 -5.992 1 96.31 105 LEU A C 1
ATOM 833 O O . LEU A 1 105 ? -13.352 9.039 -6.703 1 96.31 105 LEU A O 1
ATOM 837 N N . SER A 1 106 ? -15.531 9.133 -6.297 1 96.31 106 SER A N 1
ATOM 838 C CA . SER A 1 106 ? -15.906 8.391 -7.496 1 96.31 106 SER A CA 1
ATOM 839 C C . SER A 1 106 ? -15.547 9.164 -8.758 1 96.31 106 SER A C 1
ATOM 841 O O . SER A 1 106 ? -15.828 10.359 -8.859 1 96.31 106 SER A O 1
ATOM 843 N N . ASN A 1 107 ? -14.883 8.422 -9.672 1 94.56 107 ASN A N 1
ATOM 844 C CA . ASN A 1 107 ? -14.594 8.992 -10.977 1 94.56 107 ASN A CA 1
ATOM 845 C C . ASN A 1 107 ? -13.836 10.312 -10.867 1 94.56 107 ASN A C 1
ATOM 847 O O . ASN A 1 107 ? -14.258 11.32 -11.43 1 94.56 107 ASN A O 1
ATOM 851 N N . THR A 1 108 ? -12.773 10.305 -10.117 1 93.38 108 THR A N 1
ATOM 852 C CA . THR A 1 108 ? -11.992 11.516 -9.891 1 93.38 108 THR A CA 1
ATOM 853 C C . THR A 1 108 ? -10.617 11.406 -10.539 1 93.38 108 THR A C 1
ATOM 855 O O . THR A 1 108 ? -9.859 12.375 -10.57 1 93.38 108 THR A O 1
ATOM 858 N N . GLY A 1 109 ? -10.242 10.242 -11 1 94.81 109 GLY A N 1
ATOM 859 C CA . GLY A 1 109 ? -8.945 10.039 -11.633 1 94.81 109 GLY A CA 1
ATOM 860 C C . GLY A 1 109 ? -7.852 9.672 -10.648 1 94.81 109 GLY A C 1
ATOM 861 O O . GLY A 1 109 ? -6.676 9.602 -11.008 1 94.81 109 GLY A O 1
ATOM 862 N N . ILE A 1 110 ? -8.219 9.32 -9.438 1 96.56 110 ILE A N 1
ATOM 863 C CA . ILE A 1 110 ? -7.234 9.008 -8.406 1 96.56 110 ILE A CA 1
ATOM 864 C C . ILE A 1 110 ? -6.688 7.602 -8.625 1 96.56 110 ILE A C 1
ATOM 866 O O . ILE A 1 110 ? -7.289 6.801 -9.344 1 96.56 110 ILE A O 1
ATOM 870 N N . GLY A 1 111 ? -5.531 7.355 -7.977 1 98.31 111 GLY A N 1
ATOM 871 C CA . GLY A 1 111 ? -4.918 6.035 -7.969 1 98.31 111 GLY A CA 1
ATOM 872 C C . GLY A 1 111 ? -4.578 5.543 -6.574 1 98.31 111 GLY A C 1
ATOM 873 O O . GLY A 1 111 ? -5.195 5.961 -5.594 1 98.31 111 GLY A O 1
ATOM 874 N N . ASN A 1 112 ? -3.611 4.59 -6.5 1 98.5 112 ASN A N 1
ATOM 875 C CA . ASN A 1 112 ? -3.236 3.959 -5.242 1 98.5 112 ASN A CA 1
ATOM 876 C C . ASN A 1 112 ? -2.688 4.977 -4.246 1 98.5 112 ASN A C 1
ATOM 878 O O . ASN A 1 112 ? -2.906 4.852 -3.039 1 98.5 112 ASN A O 1
ATOM 882 N N . GLU A 1 113 ? -1.925 5.973 -4.793 1 98.19 113 GLU A N 1
ATOM 883 C CA . GLU A 1 113 ? -1.344 6.984 -3.918 1 98.19 113 GLU A CA 1
ATOM 884 C C . GLU A 1 113 ? -2.418 7.676 -3.082 1 98.19 113 GLU A C 1
ATOM 886 O O . GLU A 1 113 ? -2.217 7.93 -1.893 1 98.19 113 GLU A O 1
ATOM 891 N N . ALA A 1 114 ? -3.516 7.953 -3.705 1 98.19 114 ALA A N 1
ATOM 892 C CA . ALA A 1 114 ? -4.613 8.594 -2.982 1 98.19 114 ALA A CA 1
ATOM 893 C C . ALA A 1 114 ? -5.082 7.727 -1.816 1 98.19 114 ALA A C 1
ATOM 895 O O . ALA A 1 114 ? -5.352 8.234 -0.726 1 98.19 114 ALA A O 1
ATOM 896 N N . VAL A 1 115 ? -5.168 6.449 -2.027 1 98.62 115 VAL A N 1
ATOM 897 C CA . VAL A 1 115 ? -5.633 5.52 -1.004 1 98.62 115 VAL A CA 1
ATOM 898 C C . VAL A 1 115 ? -4.664 5.523 0.176 1 98.62 115 VAL A C 1
ATOM 900 O O . VAL A 1 115 ? -5.086 5.547 1.334 1 98.62 115 VAL A O 1
ATOM 903 N N . TYR A 1 116 ? -3.352 5.508 -0.136 1 98.25 116 TYR A N 1
ATOM 904 C CA . TYR A 1 116 ? -2.365 5.582 0.937 1 98.25 116 TYR A CA 1
ATOM 905 C C . TYR A 1 116 ? -2.562 6.84 1.771 1 98.25 116 TYR A C 1
ATOM 907 O O . TYR A 1 116 ? -2.463 6.801 3 1 98.25 116 TYR A O 1
ATOM 915 N N . LEU A 1 117 ? -2.852 7.941 1.118 1 97.81 117 LEU A N 1
ATOM 916 C CA . LEU A 1 117 ? -2.963 9.242 1.764 1 97.81 117 LEU A CA 1
ATOM 917 C C . LEU A 1 117 ? -4.25 9.336 2.58 1 97.81 117 LEU A C 1
ATOM 919 O O . LEU A 1 117 ? -4.414 10.266 3.379 1 97.81 117 LEU A O 1
ATOM 923 N N . LEU A 1 118 ? -5.172 8.336 2.516 1 98.19 118 LEU A N 1
ATOM 924 C CA . LEU A 1 118 ? -6.422 8.328 3.268 1 98.19 118 LEU A CA 1
ATOM 925 C C . LEU A 1 118 ? -6.227 7.684 4.637 1 98.19 118 LEU A C 1
ATOM 927 O O . LEU A 1 118 ? -7.086 7.805 5.512 1 98.19 118 LEU A O 1
ATOM 931 N N . VAL A 1 119 ? -5.121 7.07 4.844 1 97.94 119 VAL A N 1
ATOM 932 C CA . VAL A 1 119 ? -4.891 6.238 6.02 1 97.94 119 VAL A CA 1
ATOM 933 C C . VAL A 1 119 ? -5.027 7.078 7.285 1 97.94 119 VAL A C 1
ATOM 935 O O . VAL A 1 119 ? -5.543 6.605 8.297 1 97.94 119 VAL A O 1
ATOM 938 N N . PRO A 1 120 ? -4.609 8.406 7.305 1 96.88 120 PRO A N 1
ATOM 939 C CA . PRO A 1 120 ? -4.777 9.227 8.508 1 96.88 120 PRO A CA 1
ATOM 940 C C . PRO A 1 120 ? -6.238 9.336 8.945 1 96.88 120 PRO A C 1
ATOM 942 O O . PRO A 1 120 ? -6.516 9.68 10.094 1 96.88 120 PRO A O 1
ATOM 945 N N . LEU A 1 121 ? -7.191 9.008 8.094 1 97.19 121 LEU A N 1
ATOM 946 C CA . LEU A 1 121 ? -8.617 9.133 8.391 1 97.19 121 LEU A CA 1
ATOM 947 C C . LEU A 1 121 ? -9.164 7.832 8.977 1 97.19 121 LEU A C 1
ATOM 949 O O . LEU A 1 121 ? -10.375 7.691 9.156 1 97.19 121 LEU A O 1
ATOM 953 N N . LYS A 1 122 ? -8.352 6.859 9.289 1 96.56 122 LYS A N 1
ATOM 954 C CA . LYS A 1 122 ? -8.766 5.512 9.672 1 96.56 122 LYS A CA 1
ATOM 955 C C . LYS A 1 122 ? -9.688 5.543 10.883 1 96.56 122 LYS A C 1
ATOM 957 O O . LYS A 1 122 ? -10.484 4.625 11.094 1 96.56 122 LYS A O 1
ATOM 962 N N . ARG A 1 123 ? -9.633 6.594 11.711 1 95.62 123 ARG A N 1
ATOM 963 C CA . ARG A 1 123 ? -10.414 6.621 12.945 1 95.62 123 ARG A CA 1
ATOM 964 C C . ARG A 1 123 ? -11.789 7.234 12.711 1 95.62 123 ARG A C 1
ATOM 966 O O . ARG A 1 123 ? -12.695 7.062 13.523 1 95.62 123 ARG A O 1
ATOM 973 N N . THR A 1 124 ? -12 7.965 11.586 1 96.81 124 THR A N 1
ATOM 974 C CA . THR A 1 124 ? -13.234 8.727 11.43 1 96.81 124 THR A CA 1
ATOM 975 C C . THR A 1 124 ? -14.008 8.266 10.203 1 96.81 124 THR A C 1
ATOM 977 O O . THR A 1 124 ? -15.234 8.344 10.164 1 96.81 124 THR A O 1
ATOM 980 N N . LEU A 1 125 ? -13.367 7.727 9.18 1 98.06 125 LEU A N 1
ATOM 981 C CA . LEU A 1 125 ? -14.016 7.402 7.914 1 98.06 125 LEU A CA 1
ATOM 982 C C . LEU A 1 125 ? -14.922 6.188 8.062 1 98.06 125 LEU A C 1
ATOM 984 O O . LEU A 1 125 ? -14.492 5.141 8.555 1 98.06 125 LEU A O 1
ATOM 988 N N . LYS A 1 126 ? -16.156 6.316 7.668 1 98.38 126 LYS A N 1
ATOM 989 C CA . LYS A 1 126 ? -17.156 5.25 7.773 1 98.38 126 LYS A CA 1
ATOM 990 C C . LYS A 1 126 ? -17.641 4.824 6.398 1 98.38 126 LYS A C 1
ATOM 992 O O . LYS A 1 126 ? -18.047 3.672 6.203 1 98.38 126 LYS A O 1
ATOM 997 N N . ARG A 1 127 ? -17.688 5.785 5.52 1 98.62 127 ARG A N 1
ATOM 998 C CA . ARG A 1 127 ? -18.156 5.535 4.164 1 98.62 127 ARG A CA 1
ATOM 999 C C . ARG A 1 127 ? -17.188 6.082 3.127 1 98.62 127 ARG A C 1
ATOM 1001 O O . ARG A 1 127 ? -16.797 7.25 3.186 1 98.62 127 ARG A O 1
ATOM 1008 N N . LEU A 1 128 ? -16.75 5.254 2.186 1 98.81 128 LEU A N 1
ATOM 1009 C CA . LEU A 1 128 ? -15.758 5.625 1.185 1 98.81 128 LEU A CA 1
ATOM 1010 C C . LEU A 1 128 ? -16.125 5.078 -0.187 1 98.81 128 LEU A C 1
ATOM 1012 O O . LEU A 1 128 ? -16.391 3.877 -0.332 1 98.81 128 LEU A O 1
ATOM 1016 N N . SER A 1 129 ? -16.266 5.953 -1.106 1 98.62 129 SER A N 1
ATOM 1017 C CA . SER A 1 129 ? -16.469 5.523 -2.484 1 98.62 129 SER A CA 1
ATOM 1018 C C . SER A 1 129 ? -15.242 5.836 -3.348 1 98.62 129 SER A C 1
ATOM 1020 O O . SER A 1 129 ? -14.867 6.996 -3.494 1 98.62 129 SER A O 1
ATOM 1022 N N . LEU A 1 130 ? -14.648 4.809 -3.873 1 98.75 130 LEU A N 1
ATOM 1023 C CA . LEU A 1 130 ? -13.516 4.922 -4.789 1 98.75 130 LEU A CA 1
ATOM 1024 C C . LEU A 1 130 ? -13.906 4.473 -6.191 1 98.75 130 LEU A C 1
ATOM 1026 O O . LEU A 1 130 ? -13.039 4.262 -7.043 1 98.75 130 LEU A O 1
ATOM 1030 N N . SER A 1 131 ? -15.148 4.391 -6.48 1 98.19 131 SER A N 1
ATOM 1031 C CA . SER A 1 131 ? -15.656 3.762 -7.691 1 98.19 131 SER A CA 1
ATOM 1032 C C . SER A 1 131 ? -15.211 4.52 -8.938 1 98.19 131 SER A C 1
ATOM 1034 O O . SER A 1 131 ? -14.891 5.707 -8.867 1 98.19 131 SER A O 1
ATOM 1036 N N . VAL A 1 132 ? -15.078 3.869 -10.031 1 97.25 132 VAL A N 1
ATOM 1037 C CA . VAL A 1 132 ? -14.789 4.391 -11.359 1 97.25 132 VAL A CA 1
ATOM 1038 C C . VAL A 1 132 ? -13.422 5.082 -11.359 1 97.25 132 VAL A C 1
ATOM 1040 O O . VAL A 1 132 ? -13.305 6.23 -11.797 1 97.25 132 VAL A O 1
ATOM 1043 N N . ASN A 1 133 ? -12.477 4.539 -10.688 1 98 133 ASN A N 1
ATOM 1044 C CA . ASN A 1 133 ? -11.062 4.895 -10.727 1 98 133 ASN A CA 1
ATOM 1045 C C . ASN A 1 133 ? -10.188 3.68 -11.031 1 98 133 ASN A C 1
ATOM 1047 O O . ASN A 1 133 ? -9.727 2.994 -10.117 1 98 133 ASN A O 1
ATOM 1051 N N . PRO A 1 134 ? -9.867 3.385 -12.266 1 98.19 134 PRO A N 1
ATOM 1052 C CA . PRO A 1 134 ? -9.188 2.152 -12.664 1 98.19 134 PRO A CA 1
ATOM 1053 C C . PRO A 1 134 ? -7.766 2.062 -12.117 1 98.19 134 PRO A C 1
ATOM 1055 O O . PRO A 1 134 ? -7.207 0.968 -12.016 1 98.19 134 PRO A O 1
ATOM 1058 N N . ASP A 1 135 ? -7.234 3.219 -11.727 1 98.06 135 ASP A N 1
ATOM 1059 C CA . ASP A 1 135 ? -5.848 3.229 -11.273 1 98.06 135 ASP A CA 1
ATOM 1060 C C . ASP A 1 135 ? -5.762 2.885 -9.781 1 98.06 135 ASP A C 1
ATOM 1062 O O . ASP A 1 135 ? -4.664 2.771 -9.234 1 98.06 135 ASP A O 1
ATOM 1066 N N . VAL A 1 136 ? -6.938 2.754 -9.125 1 98.62 136 VAL A N 1
ATOM 1067 C CA . VAL A 1 136 ? -6.984 2.117 -7.809 1 98.62 136 VAL A CA 1
ATOM 1068 C C . VAL A 1 136 ? -6.977 0.599 -7.973 1 98.62 136 VAL A C 1
ATOM 1070 O O . VAL A 1 136 ? -7.93 0.018 -8.492 1 98.62 136 VAL A O 1
ATOM 1073 N N . THR A 1 137 ? -5.93 -0.026 -7.5 1 98.44 137 THR A N 1
ATOM 1074 C CA . THR A 1 137 ? -5.75 -1.45 -7.762 1 98.44 137 THR A CA 1
ATOM 1075 C C . THR A 1 137 ? -5.598 -2.225 -6.457 1 98.44 137 THR A C 1
ATOM 1077 O O . THR A 1 137 ? -5.633 -1.637 -5.371 1 98.44 137 THR A O 1
ATOM 1080 N N . SER A 1 138 ? -5.352 -3.566 -6.57 1 98.12 138 SER A N 1
ATOM 1081 C CA . SER A 1 138 ? -5.199 -4.457 -5.426 1 98.12 138 SER A CA 1
ATOM 1082 C C . SER A 1 138 ? -3.986 -4.074 -4.586 1 98.12 138 SER A C 1
ATOM 1084 O O . SER A 1 138 ? -3.912 -4.41 -3.402 1 98.12 138 SER A O 1
ATOM 1086 N N . GLU A 1 139 ? -3.086 -3.318 -5.23 1 96.75 139 GLU A N 1
ATOM 1087 C CA . GLU A 1 139 ? -1.883 -2.891 -4.523 1 96.75 139 GLU A CA 1
ATOM 1088 C C . GLU A 1 139 ? -2.229 -2 -3.334 1 96.75 139 GLU A C 1
ATOM 1090 O O . GLU A 1 139 ? -1.462 -1.915 -2.371 1 96.75 139 GLU A O 1
ATOM 1095 N N . SER A 1 140 ? -3.373 -1.348 -3.359 1 97.94 140 SER A N 1
ATOM 1096 C CA . SER A 1 140 ? -3.727 -0.394 -2.314 1 97.94 140 SER A CA 1
ATOM 1097 C C . SER A 1 140 ? -4.648 -1.026 -1.278 1 97.94 140 SER A C 1
ATOM 1099 O O . SER A 1 140 ? -5.004 -0.391 -0.282 1 97.94 140 SER A O 1
ATOM 1101 N N . VAL A 1 141 ? -5.023 -2.285 -1.394 1 98.19 141 VAL A N 1
ATOM 1102 C CA . VAL A 1 141 ? -5.996 -2.957 -0.54 1 98.19 141 VAL A CA 1
ATOM 1103 C C . VAL A 1 141 ? -5.465 -3.033 0.89 1 98.19 141 VAL A C 1
ATOM 1105 O O . VAL A 1 141 ? -6.203 -2.777 1.847 1 98.19 141 VAL A O 1
ATOM 1108 N N . PRO A 1 142 ? -4.18 -3.352 1.063 1 97.88 142 PRO A N 1
ATOM 1109 C CA . PRO A 1 142 ? -3.703 -3.383 2.449 1 97.88 142 PRO A CA 1
ATOM 1110 C C . PRO A 1 142 ? -3.926 -2.061 3.178 1 97.88 142 PRO A C 1
ATOM 1112 O O . PRO A 1 142 ? -4.246 -2.055 4.371 1 97.88 142 PRO A O 1
ATOM 1115 N N . ALA A 1 143 ? -3.736 -0.95 2.473 1 98.06 143 ALA A N 1
ATOM 1116 C CA . ALA A 1 143 ? -3.986 0.36 3.068 1 98.06 143 ALA A CA 1
ATOM 1117 C C . ALA A 1 143 ? -5.477 0.57 3.328 1 98.06 143 ALA A C 1
ATOM 1119 O O . ALA A 1 143 ? -5.859 1.119 4.363 1 98.06 143 ALA A O 1
ATOM 1120 N N . MET A 1 144 ? -6.352 0.105 2.369 1 98 144 MET A N 1
ATOM 1121 C CA . MET A 1 144 ? -7.797 0.207 2.535 1 98 144 MET A CA 1
ATOM 1122 C C . MET A 1 144 ? -8.25 -0.495 3.812 1 98 144 MET A C 1
ATOM 1124 O O . MET A 1 144 ? -9.133 -0.004 4.516 1 98 144 MET A O 1
ATOM 1128 N N . LEU A 1 145 ? -7.602 -1.585 4.074 1 97.69 145 LEU A N 1
ATOM 1129 C CA . LEU A 1 145 ? -8.008 -2.441 5.184 1 97.69 145 LEU A CA 1
ATOM 1130 C C . LEU A 1 145 ? -7.633 -1.813 6.523 1 97.69 145 LEU A C 1
ATOM 1132 O O . LEU A 1 145 ? -8.117 -2.24 7.57 1 97.69 145 LEU A O 1
ATOM 1136 N N . LEU A 1 146 ? -6.762 -0.805 6.492 1 97.69 146 LEU A N 1
ATOM 1137 C CA . LEU A 1 146 ? -6.43 -0.083 7.715 1 97.69 146 LEU A CA 1
ATOM 1138 C C . LEU A 1 146 ? -7.578 0.825 8.141 1 97.69 146 LEU A C 1
ATOM 1140 O O . LEU A 1 146 ? -7.625 1.285 9.281 1 97.69 146 LEU A O 1
ATOM 1144 N N . LEU A 1 147 ? -8.453 1.179 7.156 1 97.62 147 LEU A N 1
ATOM 1145 C CA . LEU A 1 147 ? -9.641 1.957 7.48 1 97.62 147 LEU A CA 1
ATOM 1146 C C . LEU A 1 147 ? -10.68 1.09 8.18 1 97.62 147 LEU A C 1
ATOM 1148 O O . LEU A 1 147 ? -11.719 0.772 7.594 1 97.62 147 LEU A O 1
ATOM 1152 N N . GLU A 1 148 ? -10.477 0.812 9.375 1 95.38 148 GLU A N 1
ATOM 1153 C CA . GLU A 1 148 ? -11.125 -0.263 10.125 1 95.38 148 GLU A CA 1
ATOM 1154 C C . GLU A 1 148 ? -12.57 0.087 10.453 1 95.38 148 GLU A C 1
ATOM 1156 O O . GLU A 1 148 ? -13.383 -0.797 10.742 1 95.38 148 GLU A O 1
ATOM 1161 N N . ASN A 1 149 ? -12.969 1.356 10.375 1 96.56 149 ASN A N 1
ATOM 1162 C CA . ASN A 1 149 ? -14.297 1.771 10.789 1 96.56 149 ASN A CA 1
ATOM 1163 C C . ASN A 1 149 ? -15.25 1.879 9.602 1 96.56 149 ASN A C 1
ATOM 1165 O O . ASN A 1 149 ? -16.391 2.318 9.758 1 96.56 149 ASN A O 1
ATOM 1169 N N . LEU A 1 150 ? -14.781 1.447 8.445 1 97.38 150 LEU A N 1
ATOM 1170 C CA . LEU A 1 150 ? -15.625 1.54 7.262 1 97.38 150 LEU A CA 1
ATOM 1171 C C . LEU A 1 150 ? -16.859 0.667 7.406 1 97.38 150 LEU A C 1
ATOM 1173 O O . LEU A 1 150 ? -16.766 -0.512 7.754 1 97.38 150 LEU A O 1
ATOM 1177 N N . GLU A 1 151 ? -18 1.298 7.137 1 97.62 151 GLU A N 1
ATOM 1178 C CA . GLU A 1 151 ? -19.281 0.607 7.066 1 97.62 151 GLU A CA 1
ATOM 1179 C C . GLU A 1 151 ? -19.719 0.409 5.621 1 97.62 151 GLU A C 1
ATOM 1181 O O . GLU A 1 151 ? -20.578 -0.429 5.336 1 97.62 151 GLU A O 1
ATOM 1186 N N . PHE A 1 152 ? -19.156 1.205 4.836 1 97.88 152 PHE A N 1
ATOM 1187 C CA . PHE A 1 152 ? -19.453 1.131 3.408 1 97.88 152 PHE A CA 1
ATOM 1188 C C . PHE A 1 152 ? -18.203 1.402 2.58 1 97.88 152 PHE A C 1
ATOM 1190 O O . PHE A 1 152 ? -17.453 2.33 2.873 1 97.88 152 PHE A O 1
ATOM 1197 N N . LEU A 1 153 ? -17.938 0.572 1.583 1 98.44 153 LEU A N 1
ATOM 1198 C CA . LEU A 1 153 ? -16.828 0.739 0.653 1 98.44 153 LEU A CA 1
ATOM 1199 C C . LEU A 1 153 ? -17.25 0.396 -0.771 1 98.44 153 LEU A C 1
ATOM 1201 O O . LEU A 1 153 ? -17.734 -0.709 -1.029 1 98.44 153 LEU A O 1
ATOM 1205 N N . SER A 1 154 ? -17.125 1.396 -1.652 1 98.56 154 SER A N 1
ATOM 1206 C CA . SER A 1 154 ? -17.359 1.085 -3.059 1 98.56 154 SER A CA 1
ATOM 1207 C C . SER A 1 154 ? -16.062 1.079 -3.85 1 98.56 154 SER A C 1
ATOM 1209 O O . SER A 1 154 ? -15.367 2.098 -3.922 1 98.56 154 SER A O 1
ATOM 1211 N N . ILE A 1 155 ? -15.734 -0.04 -4.387 1 98.62 155 ILE A N 1
ATOM 1212 C CA . ILE A 1 155 ? -14.602 -0.156 -5.297 1 98.62 155 ILE A CA 1
ATOM 1213 C C . ILE A 1 155 ? -15.086 -0.618 -6.668 1 98.62 155 ILE A C 1
ATOM 1215 O O . ILE A 1 155 ? -14.359 -1.291 -7.402 1 98.62 155 ILE A O 1
ATOM 1219 N N . LEU A 1 156 ? -16.328 -0.241 -6.988 1 97.75 156 LEU A N 1
ATOM 1220 C CA . LEU A 1 156 ? -16.938 -0.555 -8.281 1 97.75 156 LEU A CA 1
ATOM 1221 C C . LEU A 1 156 ? -16.125 0.053 -9.422 1 97.75 156 LEU A C 1
ATOM 1223 O O . LEU A 1 156 ? -15.695 1.209 -9.336 1 97.75 156 LEU A O 1
ATOM 1227 N N . ASP A 1 157 ? -15.836 -0.8 -10.438 1 96.75 157 ASP A N 1
ATOM 1228 C CA . ASP A 1 157 ? -15.141 -0.359 -11.648 1 96.75 157 ASP A CA 1
ATOM 1229 C C . ASP A 1 157 ? -13.758 0.185 -11.32 1 96.75 157 ASP A C 1
ATOM 1231 O O . ASP A 1 157 ? -13.344 1.211 -11.867 1 96.75 157 ASP A O 1
ATOM 1235 N N . THR A 1 158 ? -13.117 -0.263 -10.289 1 98.38 158 THR A N 1
ATOM 1236 C CA . THR A 1 158 ? -11.703 -0.014 -10.039 1 98.38 158 THR A CA 1
ATOM 1237 C C . THR A 1 158 ? -10.844 -1.137 -10.609 1 98.38 158 THR A C 1
ATOM 1239 O O . THR A 1 158 ? -11.359 -2.039 -11.273 1 98.38 158 THR A O 1
ATOM 1242 N N . GLY A 1 159 ? -9.547 -1.004 -10.406 1 98.38 159 GLY A N 1
ATOM 1243 C CA . GLY A 1 159 ? -8.625 -2.031 -10.859 1 98.38 159 GLY A CA 1
ATOM 1244 C C . GLY A 1 159 ? -8.398 -3.125 -9.828 1 98.38 159 GLY A C 1
ATOM 1245 O O . GLY A 1 159 ? -7.508 -3.961 -9.992 1 98.38 159 GLY A O 1
ATOM 1246 N N . VAL A 1 160 ? -9.18 -3.15 -8.758 1 98.5 160 VAL A N 1
ATOM 1247 C CA . VAL A 1 160 ? -9.07 -4.211 -7.762 1 98.5 160 VAL A CA 1
ATOM 1248 C C . VAL A 1 160 ? -9.531 -5.535 -8.359 1 98.5 160 VAL A C 1
ATOM 1250 O O . VAL A 1 160 ? -10.664 -5.648 -8.836 1 98.5 160 VAL A O 1
ATOM 1253 N N . ASP A 1 161 ? -8.672 -6.477 -8.383 1 97.94 161 ASP A N 1
ATOM 1254 C CA . ASP A 1 161 ? -8.992 -7.789 -8.938 1 97.94 161 ASP A CA 1
ATOM 1255 C C . ASP A 1 161 ? -9.297 -8.797 -7.832 1 97.94 161 ASP A C 1
ATOM 1257 O O . ASP A 1 161 ? -9.5 -8.414 -6.676 1 97.94 161 ASP A O 1
ATOM 1261 N N . MET A 1 162 ? -9.336 -10.078 -8.164 1 96.25 162 MET A N 1
ATOM 1262 C CA . MET A 1 162 ? -9.734 -11.109 -7.215 1 96.25 162 MET A CA 1
ATOM 1263 C C . MET A 1 162 ? -8.703 -11.25 -6.098 1 96.25 162 MET A C 1
ATOM 1265 O O . MET A 1 162 ? -9.055 -11.609 -4.973 1 96.25 162 MET A O 1
ATOM 1269 N N . VAL A 1 163 ? -7.461 -10.992 -6.465 1 95.81 163 VAL A N 1
ATOM 1270 C CA . VAL A 1 163 ? -6.422 -11.07 -5.445 1 95.81 163 VAL A CA 1
ATOM 1271 C C . VAL A 1 163 ? -6.727 -10.094 -4.316 1 95.81 163 VAL A C 1
ATOM 1273 O O . VAL A 1 163 ? -6.707 -10.461 -3.141 1 95.81 163 VAL A O 1
ATOM 1276 N N . GLY A 1 164 ? -7 -8.883 -4.703 1 97.56 164 GLY A N 1
ATOM 1277 C CA . GLY A 1 164 ? -7.359 -7.875 -3.717 1 97.56 164 GLY A CA 1
ATOM 1278 C C . GLY A 1 164 ? -8.664 -8.18 -3 1 97.56 164 GLY A C 1
ATOM 1279 O O . GLY A 1 164 ? -8.766 -8.008 -1.783 1 97.56 164 GLY A O 1
ATOM 1280 N N . LEU A 1 165 ? -9.633 -8.617 -3.746 1 97.38 165 LEU A N 1
ATOM 1281 C CA . LEU A 1 165 ? -10.945 -8.898 -3.172 1 97.38 165 LEU A CA 1
ATOM 1282 C C . LEU A 1 165 ? -10.867 -10.031 -2.162 1 97.38 165 LEU A C 1
ATOM 1284 O O . LEU A 1 165 ? -11.531 -9.992 -1.121 1 97.38 165 LEU A O 1
ATOM 1288 N N . ARG A 1 166 ? -10.094 -11.102 -2.432 1 97.06 166 ARG A N 1
ATOM 1289 C CA . ARG A 1 166 ? -9.891 -12.203 -1.503 1 97.06 166 ARG A CA 1
ATOM 1290 C C . ARG A 1 166 ? -9.281 -11.719 -0.194 1 97.06 166 ARG A C 1
ATOM 1292 O O . ARG A 1 166 ? -9.688 -12.141 0.887 1 97.06 166 ARG A O 1
ATOM 1299 N N . LEU A 1 167 ? -8.336 -10.828 -0.342 1 96.56 167 LEU A N 1
ATOM 1300 C CA . LEU A 1 167 ? -7.711 -10.258 0.846 1 96.56 167 LEU A CA 1
ATOM 1301 C C . LEU A 1 167 ? -8.727 -9.469 1.669 1 96.56 167 LEU A C 1
ATOM 1303 O O . LEU A 1 167 ? -8.758 -9.586 2.896 1 96.56 167 LEU A O 1
ATOM 1307 N N . ILE A 1 168 ? -9.562 -8.688 1.013 1 97.12 168 ILE A N 1
ATOM 1308 C CA . ILE A 1 168 ? -10.594 -7.91 1.687 1 97.12 168 ILE A CA 1
ATOM 1309 C C . ILE A 1 168 ? -11.547 -8.852 2.424 1 97.12 168 ILE A C 1
ATOM 1311 O O . ILE A 1 168 ? -11.805 -8.672 3.615 1 97.12 168 ILE A O 1
ATOM 1315 N N . ALA A 1 169 ? -11.984 -9.859 1.741 1 95.12 169 ALA A N 1
ATOM 1316 C CA . ALA A 1 169 ? -12.953 -10.797 2.305 1 95.12 169 ALA A CA 1
ATOM 1317 C C . ALA A 1 169 ? -12.367 -11.539 3.504 1 95.12 169 ALA A C 1
ATOM 1319 O O . ALA A 1 169 ? -13.039 -11.703 4.527 1 95.12 169 ALA A O 1
ATOM 1320 N N . LYS A 1 170 ? -11.195 -11.992 3.311 1 94.62 170 LYS A N 1
ATOM 1321 C CA . LYS A 1 170 ? -10.523 -12.711 4.391 1 94.62 170 LYS A CA 1
ATOM 1322 C C . LYS A 1 170 ? -10.438 -11.852 5.648 1 94.62 170 LYS A C 1
ATOM 1324 O O . LYS A 1 170 ? -10.766 -12.312 6.742 1 94.62 170 LYS A O 1
ATOM 1329 N N . THR A 1 171 ? -9.969 -10.68 5.52 1 95.12 171 THR A N 1
ATOM 1330 C CA . THR A 1 171 ? -9.789 -9.773 6.648 1 95.12 171 THR A CA 1
ATOM 1331 C C . THR A 1 171 ? -11.125 -9.453 7.312 1 95.12 171 THR A C 1
ATOM 1333 O O . THR A 1 171 ? -11.242 -9.484 8.539 1 95.12 171 THR A O 1
ATOM 1336 N N . ILE A 1 172 ? -12.102 -9.117 6.5 1 92 172 ILE A N 1
ATOM 1337 C CA . ILE A 1 172 ? -13.43 -8.805 7.004 1 92 172 ILE A CA 1
ATOM 1338 C C . ILE A 1 172 ? -13.977 -9.984 7.793 1 92 172 ILE A C 1
ATOM 1340 O O . ILE A 1 172 ? -14.547 -9.812 8.875 1 92 172 ILE A O 1
ATOM 1344 N N . TYR A 1 173 ? -13.766 -11.164 7.285 1 91.88 173 TYR A N 1
ATOM 1345 C CA . TYR A 1 173 ? -14.25 -12.383 7.926 1 91.88 173 TYR A CA 1
ATOM 1346 C C . TYR A 1 173 ? -13.523 -12.625 9.242 1 91.88 173 TYR A C 1
ATOM 1348 O O . TYR A 1 173 ? -14.156 -12.844 10.281 1 91.88 173 TYR A O 1
ATOM 1356 N N . GLU A 1 174 ? -12.258 -12.578 9.195 1 94.19 174 GLU A N 1
ATOM 1357 C CA . GLU A 1 174 ? -11.445 -12.867 10.375 1 94.19 174 GLU A CA 1
ATOM 1358 C C . GLU A 1 174 ? -11.711 -11.859 11.492 1 94.19 174 GLU A C 1
ATOM 1360 O O . GLU A 1 174 ? -11.688 -12.211 12.672 1 94.19 174 GLU A O 1
ATOM 1365 N N . GLU A 1 175 ? -11.969 -10.641 11.117 1 95.06 175 GLU A N 1
ATOM 1366 C CA . GLU A 1 175 ? -12.156 -9.578 12.109 1 95.06 175 GLU A CA 1
ATOM 1367 C C . GLU A 1 175 ? -13.633 -9.359 12.398 1 95.06 175 GLU A C 1
ATOM 1369 O O . GLU A 1 175 ? -13.992 -8.469 13.172 1 95.06 175 GLU A O 1
ATOM 1374 N N . SER A 1 176 ? -14.539 -10.062 11.781 1 93.12 176 SER A N 1
ATOM 1375 C CA . SER A 1 176 ? -15.984 -9.953 11.961 1 93.12 176 SER A CA 1
ATOM 1376 C C . SER A 1 176 ? -16.469 -8.523 11.75 1 93.12 176 SER A C 1
ATOM 1378 O O . SER A 1 176 ? -17.203 -7.98 12.578 1 93.12 176 SER A O 1
ATOM 1380 N N . ARG A 1 177 ? -15.914 -7.969 10.633 1 93.25 177 ARG A N 1
ATOM 1381 C CA . ARG A 1 177 ? -16.328 -6.605 10.312 1 93.25 177 ARG A CA 1
ATOM 1382 C C . ARG A 1 177 ? -17.703 -6.586 9.664 1 93.25 177 ARG A C 1
ATOM 1384 O O . ARG A 1 177 ? -18.062 -7.504 8.922 1 93.25 177 ARG A O 1
ATOM 1391 N N . THR A 1 178 ? -18.531 -5.559 10.031 1 92.06 178 THR A N 1
ATOM 1392 C CA . THR A 1 178 ? -19.797 -5.285 9.344 1 92.06 178 THR A CA 1
ATOM 1393 C C . THR A 1 178 ? -19.625 -4.172 8.32 1 92.06 178 THR A C 1
ATOM 1395 O O . THR A 1 178 ? -19.578 -2.992 8.672 1 92.06 178 THR A O 1
ATOM 1398 N N . ILE A 1 179 ? -19.484 -4.578 7.043 1 94.5 179 ILE A N 1
ATOM 1399 C CA . ILE A 1 179 ? -19.219 -3.607 5.988 1 94.5 179 ILE A CA 1
ATOM 1400 C C . ILE A 1 179 ? -19.969 -3.996 4.723 1 94.5 179 ILE A C 1
ATOM 1402 O O . ILE A 1 179 ? -20.047 -5.176 4.375 1 94.5 179 ILE A O 1
ATOM 1406 N N . ASP A 1 180 ? -20.688 -3.021 4.152 1 94.94 180 ASP A N 1
ATOM 1407 C CA . ASP A 1 180 ? -21.266 -3.17 2.824 1 94.94 180 ASP A CA 1
ATOM 1408 C C . ASP A 1 180 ? -20.281 -2.785 1.732 1 94.94 180 ASP A C 1
ATOM 1410 O O . ASP A 1 180 ? -19.734 -1.677 1.743 1 94.94 180 ASP A O 1
ATOM 1414 N N . ILE A 1 181 ? -20.062 -3.727 0.763 1 96.19 181 ILE A N 1
ATOM 1415 C CA . ILE A 1 181 ? -19.016 -3.469 -0.23 1 96.19 181 ILE A CA 1
ATOM 1416 C C . ILE A 1 181 ? -19.594 -3.637 -1.634 1 96.19 181 ILE A C 1
ATOM 1418 O O . ILE A 1 181 ? -20.328 -4.594 -1.903 1 96.19 181 ILE A O 1
ATOM 1422 N N . GLU A 1 182 ? -19.359 -2.643 -2.477 1 96.94 182 GLU A N 1
ATOM 1423 C CA . GLU A 1 182 ? -19.609 -2.75 -3.91 1 96.94 182 GLU A CA 1
ATOM 1424 C C . GLU A 1 182 ? -18.328 -3.09 -4.672 1 96.94 182 GLU A C 1
ATOM 1426 O O . GLU A 1 182 ? -17.344 -2.355 -4.602 1 96.94 182 GLU A O 1
ATOM 1431 N N . ILE A 1 183 ? -18.359 -4.18 -5.406 1 97.38 183 ILE A N 1
ATOM 1432 C CA . ILE A 1 183 ? -17.125 -4.719 -5.973 1 97.38 183 ILE A CA 1
ATOM 1433 C C . ILE A 1 183 ? -17.141 -4.547 -7.488 1 97.38 183 ILE A C 1
ATOM 1435 O O . ILE A 1 183 ? -18.188 -4.27 -8.078 1 97.38 183 ILE A O 1
ATOM 1439 N N . PRO A 1 184 ? -16.016 -4.676 -8.133 1 97.31 184 PRO A N 1
ATOM 1440 C CA . PRO A 1 184 ? -15.945 -4.551 -9.586 1 97.31 184 PRO A CA 1
ATOM 1441 C C . PRO A 1 184 ? -16.766 -5.621 -10.305 1 97.31 184 PRO A C 1
ATOM 1443 O O . PRO A 1 184 ? -16.844 -6.762 -9.844 1 97.31 184 PRO A O 1
ATOM 1446 N N . TYR A 1 185 ? -17.25 -5.254 -11.453 1 96.19 185 TYR A N 1
ATOM 1447 C CA . TYR A 1 185 ? -18.094 -6.152 -12.234 1 96.19 185 TYR A CA 1
ATOM 1448 C C . TYR A 1 185 ? -17.344 -7.426 -12.602 1 96.19 185 TYR A C 1
ATOM 1450 O O . TYR A 1 185 ? -17.906 -8.523 -12.555 1 96.19 185 TYR A O 1
ATOM 1458 N N . ALA A 1 186 ? -16.109 -7.301 -12.969 1 96.19 186 ALA A N 1
ATOM 1459 C CA . ALA A 1 186 ? -15.297 -8.453 -13.352 1 96.19 186 ALA A CA 1
ATOM 1460 C C . ALA A 1 186 ? -15.211 -9.469 -12.219 1 96.19 186 ALA A C 1
ATOM 1462 O O . ALA A 1 186 ? -15.234 -10.68 -12.461 1 96.19 186 ALA A O 1
ATOM 1463 N N . CYS A 1 187 ? -15.125 -8.977 -11.039 1 96.94 187 CYS A N 1
ATOM 1464 C CA . CYS A 1 187 ? -15.062 -9.852 -9.875 1 96.94 187 CYS A CA 1
ATOM 1465 C C . CYS A 1 187 ? -16.406 -10.531 -9.633 1 96.94 187 CYS A C 1
ATOM 1467 O O . CYS A 1 187 ? -16.453 -11.711 -9.273 1 96.94 187 CYS A O 1
ATOM 1469 N N . GLU A 1 188 ? -17.469 -9.789 -9.781 1 95.31 188 GLU A N 1
ATOM 1470 C CA . GLU A 1 188 ? -18.797 -10.359 -9.641 1 95.31 188 GLU A CA 1
ATOM 1471 C C . GLU A 1 188 ? -19.016 -11.5 -10.641 1 95.31 188 GLU A C 1
ATOM 1473 O O . GLU A 1 188 ? -19.547 -12.555 -10.281 1 95.31 188 GLU A O 1
ATOM 1478 N N . THR A 1 189 ? -18.625 -11.219 -11.844 1 96.19 189 THR A N 1
ATOM 1479 C CA . THR A 1 189 ? -18.766 -12.227 -12.891 1 96.19 189 THR A CA 1
ATOM 1480 C C . THR A 1 189 ? -17.969 -13.477 -12.555 1 96.19 189 THR A C 1
ATOM 1482 O O . THR A 1 189 ? -18.453 -14.602 -12.742 1 96.19 189 THR A O 1
ATOM 1485 N N . TYR A 1 190 ? -16.766 -13.312 -12.102 1 96.75 190 TYR A N 1
ATOM 1486 C CA . TYR A 1 190 ? -15.93 -14.43 -11.68 1 96.75 190 TYR A CA 1
ATOM 1487 C C . TYR A 1 190 ? -16.625 -15.258 -10.602 1 96.75 190 TYR A C 1
ATOM 1489 O O . TYR A 1 190 ? -16.688 -16.484 -10.695 1 96.75 190 TYR A O 1
ATOM 1497 N N . ILE A 1 191 ? -17.125 -14.602 -9.609 1 95.88 191 ILE A N 1
ATOM 1498 C CA . ILE A 1 191 ? -17.734 -15.281 -8.484 1 95.88 191 ILE A CA 1
ATOM 1499 C C . ILE A 1 191 ? -19 -16 -8.945 1 95.88 191 ILE A C 1
ATOM 1501 O O . ILE A 1 191 ? -19.281 -17.125 -8.492 1 95.88 191 ILE A O 1
ATOM 1505 N N . ASP A 1 192 ? -19.688 -15.422 -9.836 1 94.88 192 ASP A N 1
ATOM 1506 C CA . ASP A 1 192 ? -20.906 -16.031 -10.383 1 94.88 192 ASP A CA 1
ATOM 1507 C C . ASP A 1 192 ? -20.578 -17.266 -11.211 1 94.88 192 ASP A C 1
ATOM 1509 O O . ASP A 1 192 ? -21.453 -18.094 -11.469 1 94.88 192 ASP A O 1
ATOM 1513 N N . SER A 1 193 ? -19.297 -17.406 -11.641 1 96.06 193 SER A N 1
ATOM 1514 C CA . SER A 1 193 ? -18.906 -18.484 -12.531 1 96.06 193 SER A CA 1
ATOM 1515 C C . SER A 1 193 ? -17.938 -19.453 -11.836 1 96.06 193 SER A C 1
ATOM 1517 O O . SER A 1 193 ? -17.125 -20.109 -12.492 1 96.06 193 SER A O 1
ATOM 1519 N N . LEU A 1 194 ? -17.969 -19.516 -10.531 1 95.56 194 LEU A N 1
ATOM 1520 C CA . LEU A 1 194 ? -17.062 -20.359 -9.773 1 95.56 194 LEU A CA 1
ATOM 1521 C C . LEU A 1 194 ? -17.156 -21.812 -10.234 1 95.56 194 LEU A C 1
ATOM 1523 O O . LEU A 1 194 ? -16.141 -22.516 -10.266 1 95.56 194 LEU A O 1
ATOM 1527 N N . HIS A 1 195 ? -18.344 -22.266 -10.625 1 95.56 195 HIS A N 1
ATOM 1528 C CA . HIS A 1 195 ? -18.594 -23.641 -11.016 1 95.56 195 HIS A CA 1
ATOM 1529 C C . HIS A 1 195 ? -17.828 -24.016 -12.273 1 95.56 195 HIS A C 1
ATOM 1531 O O . HIS A 1 195 ? -17.672 -25.203 -12.586 1 95.56 195 HIS A O 1
ATOM 1537 N N . THR A 1 196 ? -17.328 -23.031 -12.992 1 96.31 196 THR A N 1
ATOM 1538 C CA . THR A 1 196 ? -16.562 -23.281 -14.203 1 96.31 196 THR A CA 1
ATOM 1539 C C . THR A 1 196 ? -15.062 -23.281 -13.891 1 96.31 196 THR A C 1
ATOM 1541 O O . THR A 1 196 ? -14.242 -23.641 -14.742 1 96.31 196 THR A O 1
ATOM 1544 N N . MET A 1 197 ? -14.672 -22.922 -12.695 1 95.12 197 MET A N 1
ATOM 1545 C CA . MET A 1 197 ? -13.266 -22.781 -12.344 1 95.12 197 MET A CA 1
ATOM 1546 C C . MET A 1 197 ? -12.734 -24.047 -11.68 1 95.12 197 MET A C 1
ATOM 1548 O O . MET A 1 197 ? -11.586 -24.438 -11.906 1 95.12 197 MET A O 1
ATOM 1552 N N . TYR A 1 198 ? -13.508 -24.672 -10.883 1 96.94 198 TYR A N 1
ATOM 1553 C CA . TYR A 1 198 ? -13.172 -25.875 -10.133 1 96.94 198 TYR A CA 1
ATOM 1554 C C . TYR A 1 198 ? -14.414 -26.484 -9.5 1 96.94 198 TYR A C 1
ATOM 1556 O O . TYR A 1 198 ? -15.523 -25.969 -9.664 1 96.94 198 TYR A O 1
ATOM 1564 N N . LEU A 1 199 ? -14.227 -27.625 -8.867 1 97.38 199 LEU A N 1
ATOM 1565 C CA . LEU A 1 199 ? -15.312 -28.25 -8.117 1 97.38 199 LEU A CA 1
ATOM 1566 C C . LEU A 1 199 ? -15.609 -27.469 -6.84 1 97.38 199 LEU A C 1
ATOM 1568 O O . LEU A 1 199 ? -14.812 -27.484 -5.898 1 97.38 199 LEU A O 1
ATOM 1572 N N . VAL A 1 200 ? -16.75 -26.797 -6.84 1 96.69 200 VAL A N 1
ATOM 1573 C CA . VAL A 1 200 ? -17.078 -25.906 -5.734 1 96.69 200 VAL A CA 1
ATOM 1574 C C . VAL A 1 200 ? -17.547 -26.719 -4.535 1 96.69 200 VAL A C 1
ATOM 1576 O O . VAL A 1 200 ? -17.078 -26.516 -3.414 1 96.69 200 VAL A O 1
ATOM 1579 N N . ASP A 1 201 ? -18.5 -27.672 -4.797 1 95.69 201 ASP A N 1
ATOM 1580 C CA . ASP A 1 201 ? -19.047 -28.516 -3.738 1 95.69 201 ASP A CA 1
ATOM 1581 C C . ASP A 1 201 ? -18.266 -29.828 -3.637 1 95.69 201 ASP A C 1
ATOM 1583 O O . ASP A 1 201 ? -18.672 -30.844 -4.211 1 95.69 201 ASP A O 1
ATOM 1587 N N . ILE A 1 202 ? -17.281 -29.797 -2.828 1 96.94 202 ILE A N 1
ATOM 1588 C CA . ILE A 1 202 ? -16.406 -30.969 -2.678 1 96.94 202 ILE A CA 1
ATOM 1589 C C . ILE A 1 202 ? -17.016 -31.938 -1.66 1 96.94 202 ILE A C 1
ATOM 1591 O O . ILE A 1 202 ? -17.375 -31.531 -0.552 1 96.94 202 ILE A O 1
ATOM 1595 N N . GLN A 1 203 ? -17.125 -33.156 -2.072 1 95.44 203 GLN A N 1
ATOM 1596 C CA . GLN A 1 203 ? -17.625 -34.219 -1.184 1 95.44 203 GLN A CA 1
ATOM 1597 C C . GLN A 1 203 ? -16.578 -35.281 -0.959 1 95.44 203 GLN A C 1
ATOM 1599 O O . GLN A 1 203 ? -15.781 -35.594 -1.851 1 95.44 203 GLN A O 1
ATOM 1604 N N . PRO A 1 204 ? -16.594 -35.844 0.309 1 92.94 204 PRO A N 1
ATOM 1605 C CA . PRO A 1 204 ? -15.719 -37 0.494 1 92.94 204 PRO A CA 1
ATOM 1606 C C . PRO A 1 204 ? -15.906 -38.062 -0.585 1 92.94 204 PRO A C 1
ATOM 1608 O O . PRO A 1 204 ? -17.016 -38.219 -1.104 1 92.94 204 PRO A O 1
ATOM 1611 N N . PRO A 1 205 ? -14.719 -38.625 -0.899 1 94.56 205 PRO A N 1
ATOM 1612 C CA . PRO A 1 205 ? -13.414 -38.688 -0.23 1 94.56 205 PRO A CA 1
ATOM 1613 C C . PRO A 1 205 ? -12.445 -37.625 -0.715 1 94.56 205 PRO A C 1
ATOM 1615 O O . PRO A 1 205 ? -11.258 -37.656 -0.389 1 94.56 205 PRO A O 1
ATOM 1618 N N . LEU A 1 206 ? -12.992 -36.719 -1.519 1 96.56 206 LEU A N 1
ATOM 1619 C CA . LEU A 1 206 ? -12.117 -35.656 -2.014 1 96.56 206 LEU A CA 1
ATOM 1620 C C . LEU A 1 206 ? -11.742 -34.688 -0.89 1 96.56 206 LEU A C 1
ATOM 1622 O O . LEU A 1 206 ? -12.461 -34.594 0.107 1 96.56 206 LEU A O 1
ATOM 1626 N N . VAL A 1 207 ? -10.602 -34.062 -1.065 1 96.25 207 VAL A N 1
ATOM 1627 C CA . VAL A 1 207 ? -10.039 -33.219 -0.019 1 96.25 207 VAL A CA 1
ATOM 1628 C C . VAL A 1 207 ? -10.406 -31.75 -0.275 1 96.25 207 VAL A C 1
ATOM 1630 O O . VAL A 1 207 ? -10.328 -31.266 -1.408 1 96.25 207 VAL A O 1
ATOM 1633 N N . SER A 1 208 ? -10.859 -31.047 0.803 1 95.56 208 SER A N 1
ATOM 1634 C CA . SER A 1 208 ? -11.242 -29.641 0.658 1 95.56 208 SER A CA 1
ATOM 1635 C C . SER A 1 208 ? -10.273 -28.719 1.409 1 95.56 208 SER A C 1
ATOM 1637 O O . SER A 1 208 ? -10.258 -27.516 1.188 1 95.56 208 SER A O 1
ATOM 1639 N N . ASP A 1 209 ? -9.461 -29.25 2.285 1 95.25 209 ASP A N 1
ATOM 1640 C CA . ASP A 1 209 ? -8.516 -28.484 3.074 1 95.25 209 ASP A CA 1
ATOM 1641 C C . ASP A 1 209 ? -7.148 -28.422 2.389 1 95.25 209 ASP A C 1
ATOM 1643 O O . ASP A 1 209 ? -6.477 -29.453 2.248 1 95.25 209 ASP A O 1
ATOM 1647 N N . PRO A 1 210 ? -6.73 -27.203 2.018 1 95.38 210 PRO A N 1
ATOM 1648 C CA . PRO A 1 210 ? -5.426 -27.094 1.362 1 95.38 210 PRO A CA 1
ATOM 1649 C C . PRO A 1 210 ? -4.289 -27.656 2.221 1 95.38 210 PRO A C 1
ATOM 1651 O O . PRO A 1 210 ? -3.316 -28.188 1.689 1 95.38 210 PRO A O 1
ATOM 1654 N N . ALA A 1 211 ? -4.363 -27.594 3.51 1 94.31 211 ALA A N 1
ATOM 1655 C CA . ALA A 1 211 ? -3.307 -28.047 4.41 1 94.31 211 ALA A CA 1
ATOM 1656 C C . ALA A 1 211 ? -3.199 -29.578 4.402 1 94.31 211 ALA A C 1
ATOM 1658 O O . ALA A 1 211 ? -2.139 -30.125 4.699 1 94.31 211 ALA A O 1
ATOM 1659 N N . ALA A 1 212 ? -4.199 -30.297 4.051 1 94.56 212 ALA A N 1
ATOM 1660 C CA . ALA A 1 212 ? -4.238 -31.75 4.055 1 94.56 212 ALA A CA 1
ATOM 1661 C C . ALA A 1 212 ? -3.545 -32.312 2.82 1 94.56 212 ALA A C 1
ATOM 1663 O O . ALA A 1 212 ? -3.199 -33.5 2.785 1 94.56 212 ALA A O 1
ATOM 1664 N N . CYS A 1 213 ? -3.287 -31.438 1.827 1 95.69 213 CYS A N 1
ATOM 1665 C CA . CYS A 1 213 ? -2.76 -31.891 0.545 1 95.69 213 CYS A CA 1
ATOM 1666 C C . CYS A 1 213 ? -1.35 -32.438 0.701 1 95.69 213 CYS A C 1
ATOM 1668 O O . CYS A 1 213 ? -0.959 -33.375 -0.013 1 95.69 213 CYS A O 1
ATOM 1670 N N . ALA A 1 214 ? -0.592 -31.875 1.648 1 93.12 214 ALA A N 1
ATOM 1671 C CA . ALA A 1 214 ? 0.826 -32.188 1.793 1 93.12 214 ALA A CA 1
ATOM 1672 C C . ALA A 1 214 ? 1.025 -33.656 2.154 1 93.12 214 ALA A C 1
ATOM 1674 O O . ALA A 1 214 ? 2.043 -34.281 1.802 1 93.12 214 ALA A O 1
ATOM 1675 N N . SER A 1 215 ? 0.115 -34.344 2.754 1 94.06 215 SER A N 1
ATOM 1676 C CA . SER A 1 215 ? 0.259 -35.688 3.256 1 94.06 215 SER A CA 1
ATOM 1677 C C . SER A 1 215 ? -0.34 -36.719 2.285 1 94.06 215 SER A C 1
ATOM 1679 O O . SER A 1 215 ? -0.234 -37.938 2.498 1 94.06 215 SER A O 1
ATOM 1681 N N . LEU A 1 216 ? -0.873 -36.281 1.205 1 95.19 216 LEU A N 1
ATOM 1682 C CA . LEU A 1 216 ? -1.595 -37.188 0.3 1 95.19 216 LEU A CA 1
ATOM 1683 C C . LEU A 1 216 ? -0.64 -37.844 -0.686 1 95.19 216 LEU A C 1
ATOM 1685 O O . LEU A 1 216 ? 0.31 -37.219 -1.156 1 95.19 216 LEU A O 1
ATOM 1689 N N . PRO A 1 217 ? -0.859 -39.094 -0.932 1 95.38 217 PRO A N 1
ATOM 1690 C CA . PRO A 1 217 ? -0.092 -39.781 -1.991 1 95.38 217 PRO A CA 1
ATOM 1691 C C . PRO A 1 217 ? -0.437 -39.25 -3.383 1 95.38 217 PRO A C 1
ATOM 1693 O O . PRO A 1 217 ? -1.495 -38.625 -3.574 1 95.38 217 PRO A O 1
ATOM 1696 N N . SER A 1 218 ? 0.343 -39.5 -4.379 1 95.12 218 SER A N 1
ATOM 1697 C CA . SER A 1 218 ? 0.198 -39 -5.742 1 95.12 218 SER A CA 1
ATOM 1698 C C . SER A 1 218 ? -1.127 -39.438 -6.355 1 95.12 218 SER A C 1
ATOM 1700 O O . SER A 1 218 ? -1.769 -38.688 -7.078 1 95.12 218 SER A O 1
ATOM 1702 N N . ALA A 1 219 ? -1.449 -40.656 -6.027 1 95.75 219 ALA A N 1
ATOM 1703 C CA . ALA A 1 219 ? -2.67 -41.188 -6.609 1 95.75 219 ALA A CA 1
ATOM 1704 C C . ALA A 1 219 ? -3.896 -40.406 -6.164 1 95.75 219 ALA A C 1
ATOM 1706 O O . ALA A 1 219 ? -4.805 -40.156 -6.961 1 95.75 219 ALA A O 1
ATOM 1707 N N . ILE A 1 220 ? -3.906 -40.031 -4.91 1 96.94 220 ILE A N 1
ATOM 1708 C CA . ILE A 1 220 ? -5.035 -39.281 -4.344 1 96.94 220 ILE A CA 1
ATOM 1709 C C . ILE A 1 220 ? -5.035 -37.844 -4.859 1 96.94 220 ILE A C 1
ATOM 1711 O O . ILE A 1 220 ? -6.094 -37.281 -5.137 1 96.94 220 ILE A O 1
ATOM 1715 N N . LEU A 1 221 ? -3.869 -37.281 -4.926 1 97.31 221 LEU A N 1
ATOM 1716 C CA . LEU A 1 221 ? -3.74 -35.938 -5.492 1 97.31 221 LEU A CA 1
ATOM 1717 C C . LEU A 1 221 ? -4.324 -35.875 -6.898 1 97.31 221 LEU A C 1
ATOM 1719 O O . LEU A 1 221 ? -5.09 -34.969 -7.223 1 97.31 221 LEU A O 1
ATOM 1723 N N . LYS A 1 222 ? -3.949 -36.875 -7.676 1 96.12 222 LYS A N 1
ATOM 1724 C CA . LYS A 1 222 ? -4.43 -36.969 -9.055 1 96.12 222 LYS A CA 1
ATOM 1725 C C . LYS A 1 222 ? -5.949 -37.125 -9.094 1 96.12 222 LYS A C 1
ATOM 1727 O O . LYS A 1 222 ? -6.617 -36.469 -9.914 1 96.12 222 LYS A O 1
ATOM 1732 N N . GLN A 1 223 ? -6.41 -37.969 -8.25 1 97.38 223 GLN A N 1
ATOM 1733 C CA . GLN A 1 223 ? -7.848 -38.188 -8.188 1 97.38 223 GLN A CA 1
ATOM 1734 C C . GLN A 1 223 ? -8.602 -36.875 -7.91 1 97.38 223 GLN A C 1
ATOM 1736 O O . GLN A 1 223 ? -9.641 -36.625 -8.523 1 97.38 223 GLN A O 1
ATOM 1741 N N . ASN A 1 224 ? -8.148 -36.125 -6.941 1 97.94 224 ASN A N 1
ATOM 1742 C CA . ASN A 1 224 ? -8.758 -34.844 -6.613 1 97.94 224 ASN A CA 1
ATOM 1743 C C . ASN A 1 224 ? -8.703 -33.875 -7.789 1 97.94 224 ASN A C 1
ATOM 1745 O O . ASN A 1 224 ? -9.695 -33.219 -8.109 1 97.94 224 ASN A O 1
ATOM 1749 N N . LEU A 1 225 ? -7.574 -33.812 -8.461 1 96.75 225 LEU A N 1
ATOM 1750 C CA . LEU A 1 225 ? -7.395 -32.906 -9.586 1 96.75 225 LEU A CA 1
ATOM 1751 C C . LEU A 1 225 ? -8.312 -33.281 -10.742 1 96.75 225 LEU A C 1
ATOM 1753 O O . LEU A 1 225 ? -8.82 -32.406 -11.453 1 96.75 225 LEU A O 1
ATOM 1757 N N . VAL A 1 226 ? -8.484 -34.562 -10.938 1 97.06 226 VAL A N 1
ATOM 1758 C CA . VAL A 1 226 ? -9.375 -35.031 -11.992 1 97.06 226 VAL A CA 1
ATOM 1759 C C . VAL A 1 226 ? -10.789 -34.531 -11.742 1 97.06 226 VAL A C 1
ATOM 1761 O O . VAL A 1 226 ? -11.477 -34.094 -12.672 1 97.06 226 VAL A O 1
ATOM 1764 N N . ALA A 1 227 ? -11.18 -34.594 -10.508 1 97.56 227 ALA A N 1
ATOM 1765 C CA . ALA A 1 227 ? -12.523 -34.125 -10.148 1 97.56 227 ALA A CA 1
ATOM 1766 C C . ALA A 1 227 ? -12.68 -32.625 -10.461 1 97.56 227 ALA A C 1
ATOM 1768 O O . ALA A 1 227 ? -13.719 -32.219 -10.953 1 97.56 227 ALA A O 1
ATOM 1769 N N . HIS A 1 228 ? -11.719 -31.828 -10.133 1 97.25 228 HIS A N 1
ATOM 1770 C CA . HIS A 1 228 ? -11.742 -30.406 -10.445 1 97.25 228 HIS A CA 1
ATOM 1771 C C . HIS A 1 228 ? -11.695 -30.172 -11.953 1 97.25 228 HIS A C 1
ATOM 1773 O O . HIS A 1 228 ? -12.328 -29.25 -12.461 1 97.25 228 HIS A O 1
ATOM 1779 N N . ALA A 1 229 ? -10.945 -31.016 -12.656 1 96 229 ALA A N 1
ATOM 1780 C CA . ALA A 1 229 ? -10.758 -30.891 -14.102 1 96 229 ALA A CA 1
ATOM 1781 C C . ALA A 1 229 ? -12.062 -31.156 -14.844 1 96 229 ALA A C 1
ATOM 1783 O O . ALA A 1 229 ? -12.242 -30.719 -15.984 1 96 229 ALA A O 1
ATOM 1784 N N . GLU A 1 230 ? -12.922 -31.891 -14.281 1 96.44 230 GLU A N 1
ATOM 1785 C CA . GLU A 1 230 ? -14.234 -32.125 -14.883 1 96.44 230 GLU A CA 1
ATOM 1786 C C . GLU A 1 230 ? -15.008 -30.812 -15.039 1 96.44 230 GLU A C 1
ATOM 1788 O O . GLU A 1 230 ? -15.828 -30.672 -15.953 1 96.44 230 GLU A O 1
ATOM 1793 N N . ARG A 1 231 ? -14.719 -29.875 -14.172 1 96.38 231 ARG A N 1
ATOM 1794 C CA . ARG A 1 231 ? -15.383 -28.578 -14.219 1 96.38 231 ARG A CA 1
ATOM 1795 C C . ARG A 1 231 ? -14.586 -27.578 -15.055 1 96.38 231 ARG A C 1
ATOM 1797 O O . ARG A 1 231 ? -15.164 -26.703 -15.695 1 96.38 231 ARG A O 1
ATOM 1804 N N . ASN A 1 232 ? -13.297 -27.688 -14.992 1 95.44 232 ASN A N 1
ATOM 1805 C CA . ASN A 1 232 ? -12.375 -26.812 -15.711 1 95.44 232 ASN A CA 1
ATOM 1806 C C . ASN A 1 232 ? -11.297 -27.625 -16.438 1 95.44 232 ASN A C 1
ATOM 1808 O O . ASN A 1 232 ? -10.266 -27.969 -15.836 1 95.44 232 ASN A O 1
ATOM 1812 N N . PRO A 1 233 ? -11.438 -27.859 -17.719 1 92.56 233 PRO A N 1
ATOM 1813 C CA . PRO A 1 233 ? -10.523 -28.719 -18.469 1 92.56 233 PRO A CA 1
ATOM 1814 C C . PRO A 1 233 ? -9.109 -28.156 -18.562 1 92.56 233 PRO A C 1
ATOM 1816 O O . PRO A 1 233 ? -8.18 -28.875 -18.953 1 92.56 233 PRO A O 1
ATOM 1819 N N . ALA A 1 234 ? -8.961 -26.969 -18.188 1 87.94 234 ALA A N 1
ATOM 1820 C CA . ALA A 1 234 ? -7.637 -26.359 -18.234 1 87.94 234 ALA A CA 1
ATOM 1821 C C . ALA A 1 234 ? -6.766 -26.844 -17.078 1 87.94 234 ALA A C 1
ATOM 1823 O O . ALA A 1 234 ? -5.547 -26.656 -17.094 1 87.94 234 ALA A O 1
ATOM 1824 N N . ILE A 1 235 ? -7.418 -27.516 -16.109 1 91.62 235 ILE A N 1
ATOM 1825 C CA . ILE A 1 235 ? -6.672 -28.031 -14.977 1 91.62 235 ILE A CA 1
ATOM 1826 C C . ILE A 1 235 ? -5.953 -29.328 -15.375 1 91.62 235 ILE A C 1
ATOM 1828 O O . ILE A 1 235 ? -6.594 -30.297 -15.773 1 91.62 235 ILE A O 1
ATOM 1832 N N . MET A 1 236 ? -4.703 -29.344 -15.125 1 86.81 236 MET A N 1
ATOM 1833 C CA . MET A 1 236 ? -3.883 -30.484 -15.477 1 86.81 236 MET A CA 1
ATOM 1834 C C . MET A 1 236 ? -3.947 -31.562 -14.383 1 86.81 236 MET A C 1
ATOM 1836 O O . MET A 1 236 ? -3.92 -31.234 -13.195 1 86.81 236 MET A O 1
ATOM 1840 N N . THR A 1 237 ? -3.959 -32.781 -14.859 1 91.38 237 THR A N 1
ATOM 1841 C CA . THR A 1 237 ? -4.094 -33.875 -13.898 1 91.38 237 THR A CA 1
ATOM 1842 C C . THR A 1 237 ? -2.844 -34.75 -13.891 1 91.38 237 THR A C 1
ATOM 1844 O O . THR A 1 237 ? -2.82 -35.781 -13.258 1 91.38 237 THR A O 1
ATOM 1847 N N . SER A 1 238 ? -1.864 -34.344 -14.648 1 86.06 238 SER A N 1
ATOM 1848 C CA . SER A 1 238 ? -0.617 -35.094 -14.727 1 86.06 238 SER A CA 1
ATOM 1849 C C . SER A 1 238 ? 0.562 -34.281 -14.227 1 86.06 238 SER A C 1
ATOM 1851 O O . SER A 1 238 ? 0.435 -33.062 -14.016 1 86.06 238 SER A O 1
ATOM 1853 N N . GLY A 1 239 ? 1.646 -34.906 -13.805 1 82.69 239 GLY A N 1
ATOM 1854 C CA . GLY A 1 239 ? 2.844 -34.25 -13.336 1 82.69 239 GLY A CA 1
ATOM 1855 C C . GLY A 1 239 ? 3.504 -34.938 -12.164 1 82.69 239 GLY A C 1
ATOM 1856 O O . GLY A 1 239 ? 3.055 -36 -11.742 1 82.69 239 GLY A O 1
ATOM 1857 N N . SER A 1 240 ? 4.672 -34.375 -11.711 1 81.81 240 SER A N 1
ATOM 1858 C CA . SER A 1 240 ? 5.344 -34.906 -10.523 1 81.81 240 SER A CA 1
ATOM 1859 C C . SER A 1 240 ? 4.484 -34.719 -9.273 1 81.81 240 SER A C 1
ATOM 1861 O O . SER A 1 240 ? 3.49 -33.969 -9.305 1 81.81 240 SER A O 1
ATOM 1863 N N . LYS A 1 241 ? 4.832 -35.406 -8.273 1 88.56 241 LYS A N 1
ATOM 1864 C CA . LYS A 1 241 ? 4.086 -35.281 -7.023 1 88.56 241 LYS A CA 1
ATOM 1865 C C . LYS A 1 241 ? 4.066 -33.812 -6.543 1 88.56 241 LYS A C 1
ATOM 1867 O O . LYS A 1 241 ? 3.033 -33.344 -6.082 1 88.56 241 LYS A O 1
ATOM 1872 N N . GLY A 1 242 ? 5.219 -33.219 -6.598 1 86.88 242 GLY A N 1
ATOM 1873 C CA . GLY A 1 242 ? 5.32 -31.812 -6.188 1 86.88 242 GLY A CA 1
ATOM 1874 C C . GLY A 1 242 ? 4.402 -30.891 -6.977 1 86.88 242 GLY A C 1
ATOM 1875 O O . GLY A 1 242 ? 3.797 -29.984 -6.41 1 86.88 242 GLY A O 1
ATOM 1876 N N . GLU A 1 243 ? 4.262 -31.203 -8.242 1 84.19 243 GLU A N 1
ATOM 1877 C CA . GLU A 1 243 ? 3.406 -30.406 -9.109 1 84.19 243 GLU A CA 1
ATOM 1878 C C . GLU A 1 243 ? 1.931 -30.625 -8.781 1 84.19 243 GLU A C 1
ATOM 1880 O O . GLU A 1 243 ? 1.155 -29.656 -8.727 1 84.19 243 GLU A O 1
ATOM 1885 N N . LEU A 1 244 ? 1.646 -31.875 -8.664 1 92.19 244 LEU A N 1
ATOM 1886 C CA . LEU A 1 244 ? 0.269 -32.219 -8.328 1 92.19 244 LEU A CA 1
ATOM 1887 C C . LEU A 1 244 ? -0.142 -31.562 -7.008 1 92.19 244 LEU A C 1
ATOM 1889 O O . LEU A 1 244 ? -1.23 -30.984 -6.906 1 92.19 244 LEU A O 1
ATOM 1893 N N . LEU A 1 245 ? 0.77 -31.578 -6.094 1 94.19 245 LEU A N 1
ATOM 1894 C CA . LEU A 1 245 ? 0.536 -31 -4.773 1 94.19 245 LEU A CA 1
ATOM 1895 C C . LEU A 1 245 ? 0.317 -29.484 -4.871 1 94.19 245 LEU A C 1
ATOM 1897 O O . LEU A 1 245 ? -0.659 -28.969 -4.332 1 94.19 245 LEU A O 1
ATOM 1901 N N . ALA A 1 246 ? 1.2 -28.844 -5.609 1 89.31 246 ALA A N 1
ATOM 1902 C CA . ALA A 1 246 ? 1.13 -27.391 -5.734 1 89.31 246 ALA A CA 1
ATOM 1903 C C . ALA A 1 246 ? -0.171 -26.969 -6.406 1 89.31 246 ALA A C 1
ATOM 1905 O O . ALA A 1 246 ? -0.807 -26 -5.984 1 89.31 246 ALA A O 1
ATOM 1906 N N . ARG A 1 247 ? -0.5 -27.656 -7.406 1 91.31 247 ARG A N 1
ATOM 1907 C CA . ARG A 1 247 ? -1.697 -27.328 -8.172 1 91.31 247 ARG A CA 1
ATOM 1908 C C . ARG A 1 247 ? -2.955 -27.516 -7.328 1 91.31 247 ARG A C 1
ATOM 1910 O O . ARG A 1 247 ? -3.82 -26.641 -7.293 1 91.31 247 ARG A O 1
ATOM 1917 N N . LEU A 1 248 ? -3.039 -28.609 -6.664 1 96.12 248 LEU A N 1
ATOM 1918 C CA . LEU A 1 248 ? -4.211 -28.859 -5.836 1 96.12 248 LEU A CA 1
ATOM 1919 C C . LEU A 1 248 ? -4.297 -27.859 -4.688 1 96.12 248 LEU A C 1
ATOM 1921 O O . LEU A 1 248 ? -5.379 -27.359 -4.383 1 96.12 248 LEU A O 1
ATOM 1925 N N . GLN A 1 249 ? -3.191 -27.609 -4.082 1 95.69 249 GLN A N 1
ATOM 1926 C CA . GLN A 1 249 ? -3.158 -26.656 -2.982 1 95.69 249 GLN A CA 1
ATOM 1927 C C . GLN A 1 249 ? -3.631 -25.281 -3.439 1 95.69 249 GLN A C 1
ATOM 1929 O O . GLN A 1 249 ? -4.359 -24.594 -2.719 1 95.69 249 GLN A O 1
ATOM 1934 N N . ASP A 1 250 ? -3.221 -24.922 -4.629 1 93.75 250 ASP A N 1
ATOM 1935 C CA . ASP A 1 250 ? -3.605 -23.625 -5.191 1 93.75 250 ASP A CA 1
ATOM 1936 C C . ASP A 1 250 ? -5.113 -23.562 -5.422 1 93.75 250 ASP A C 1
ATOM 1938 O O . ASP A 1 250 ? -5.754 -22.562 -5.082 1 93.75 250 ASP A O 1
ATOM 1942 N N . ILE A 1 251 ? -5.625 -24.562 -6.023 1 95.81 251 ILE A N 1
ATOM 1943 C CA . ILE A 1 251 ? -7.051 -24.625 -6.316 1 95.81 251 ILE A CA 1
ATOM 1944 C C . ILE A 1 251 ? -7.848 -24.516 -5.02 1 95.81 251 ILE A C 1
ATOM 1946 O O . ILE A 1 251 ? -8.781 -23.719 -4.914 1 95.81 251 ILE A O 1
ATOM 1950 N N . LEU A 1 252 ? -7.43 -25.281 -4.039 1 96.81 252 LEU A N 1
ATOM 1951 C CA . LEU A 1 252 ? -8.18 -25.344 -2.789 1 96.81 252 LEU A CA 1
ATOM 1952 C C . LEU A 1 252 ? -8.047 -24.047 -2.01 1 96.81 252 LEU A C 1
ATOM 1954 O O . LEU A 1 252 ? -9 -23.594 -1.365 1 96.81 252 LEU A O 1
ATOM 1958 N N . THR A 1 253 ? -6.898 -23.453 -2.068 1 95 253 THR A N 1
ATOM 1959 C CA . THR A 1 253 ? -6.703 -22.172 -1.401 1 95 253 THR A CA 1
ATOM 1960 C C . THR A 1 253 ? -7.59 -21.094 -2.023 1 95 253 THR A C 1
ATOM 1962 O O . THR A 1 253 ? -8.266 -20.359 -1.312 1 95 253 THR A O 1
ATOM 1965 N N . ASN A 1 254 ? -7.578 -21 -3.326 1 95 254 ASN A N 1
ATOM 1966 C CA . ASN A 1 254 ? -8.422 -20.047 -4.023 1 95 254 ASN A CA 1
ATOM 1967 C C . ASN A 1 254 ? -9.906 -20.297 -3.746 1 95 254 ASN A C 1
ATOM 1969 O O . ASN A 1 254 ? -10.664 -19.359 -3.506 1 95 254 ASN A O 1
ATOM 1973 N N . ARG A 1 255 ? -10.266 -21.547 -3.822 1 95.5 255 ARG A N 1
ATOM 1974 C CA . ARG A 1 255 ? -11.648 -21.922 -3.566 1 95.5 255 ARG A CA 1
ATOM 1975 C C . ARG A 1 255 ? -12.094 -21.453 -2.184 1 95.5 255 ARG A C 1
ATOM 1977 O O . ARG A 1 255 ? -13.18 -20.891 -2.031 1 95.5 255 ARG A O 1
ATOM 1984 N N . GLU A 1 256 ? -11.266 -21.703 -1.217 1 94.5 256 GLU A N 1
ATOM 1985 C CA . GLU A 1 256 ? -11.586 -21.312 0.153 1 94.5 256 GLU A CA 1
ATOM 1986 C C . GLU A 1 256 ? -11.844 -19.812 0.254 1 94.5 256 GLU A C 1
ATOM 1988 O O . GLU A 1 256 ? -12.828 -19.375 0.855 1 94.5 256 GLU A O 1
ATOM 1993 N N . MET A 1 257 ? -11.023 -19.062 -0.383 1 93.62 257 MET A N 1
ATOM 1994 C CA . MET A 1 257 ? -11.141 -17.609 -0.326 1 93.62 257 MET A CA 1
ATOM 1995 C C . MET A 1 257 ? -12.32 -17.125 -1.16 1 93.62 257 MET A C 1
ATOM 1997 O O . MET A 1 257 ? -13.008 -16.172 -0.776 1 93.62 257 MET A O 1
ATOM 2001 N N . ASP A 1 258 ? -12.508 -17.734 -2.275 1 95.69 258 ASP A N 1
ATOM 2002 C CA . ASP A 1 258 ? -13.617 -17.359 -3.146 1 95.69 258 ASP A CA 1
ATOM 2003 C C . ASP A 1 258 ? -14.961 -17.562 -2.443 1 95.69 258 ASP A C 1
ATOM 2005 O O . ASP A 1 258 ? -15.891 -16.781 -2.629 1 95.69 258 ASP A O 1
ATOM 2009 N N . LEU A 1 259 ? -15.047 -18.594 -1.688 1 94.31 259 LEU A N 1
ATOM 2010 C CA . LEU A 1 259 ? -16.281 -18.859 -0.956 1 94.31 259 LEU A CA 1
ATOM 2011 C C . LEU A 1 259 ? -16.547 -17.781 0.088 1 94.31 259 LEU A C 1
ATOM 2013 O O . LEU A 1 259 ? -17.688 -17.406 0.315 1 94.31 259 LEU A O 1
ATOM 2017 N N . VAL A 1 260 ? -15.469 -17.359 0.663 1 92.81 260 VAL A N 1
ATOM 2018 C CA . VAL A 1 260 ? -15.602 -16.266 1.618 1 92.81 260 VAL A CA 1
ATOM 2019 C C . VAL A 1 260 ? -16.094 -15 0.902 1 92.81 260 VAL A C 1
ATOM 2021 O O . VAL A 1 260 ? -16.953 -14.281 1.417 1 92.81 260 VAL A O 1
ATOM 2024 N N . VAL A 1 261 ? -15.555 -14.742 -0.261 1 94.44 261 VAL A N 1
ATOM 2025 C CA . VAL A 1 261 ? -15.992 -13.602 -1.06 1 94.44 261 VAL A CA 1
ATOM 2026 C C . VAL A 1 261 ? -17.469 -13.742 -1.396 1 94.44 261 VAL A C 1
ATOM 2028 O O . VAL A 1 261 ? -18.234 -12.789 -1.255 1 94.44 261 VAL A O 1
ATOM 2031 N N . ALA A 1 262 ? -17.875 -14.914 -1.86 1 93.69 262 ALA A N 1
ATOM 2032 C CA . ALA A 1 262 ? -19.266 -15.18 -2.223 1 93.69 262 ALA A CA 1
ATOM 2033 C C . ALA A 1 262 ? -20.188 -14.922 -1.044 1 93.69 262 ALA A C 1
ATOM 2035 O O . ALA A 1 262 ? -21.266 -14.336 -1.209 1 93.69 262 ALA A O 1
ATOM 2036 N N . GLN A 1 263 ? -19.797 -15.328 0.094 1 90.31 263 GLN A N 1
ATOM 2037 C CA . GLN A 1 263 ? -20.578 -15.125 1.303 1 90.31 263 GLN A CA 1
ATOM 2038 C C . GLN A 1 263 ? -20.719 -13.641 1.622 1 90.31 263 GLN A C 1
ATOM 2040 O O . GLN A 1 263 ? -21.797 -13.18 2.033 1 90.31 263 GLN A O 1
ATOM 2045 N N . MET A 1 264 ? -19.578 -12.969 1.466 1 88.88 264 MET A N 1
ATOM 2046 C CA . MET A 1 264 ? -19.578 -11.531 1.718 1 88.88 264 MET A CA 1
ATOM 2047 C C . MET A 1 264 ? -20.578 -10.82 0.81 1 88.88 264 MET A C 1
ATOM 2049 O O . MET A 1 264 ? -21.234 -9.875 1.234 1 88.88 264 MET A O 1
ATOM 2053 N N . LEU A 1 265 ? -20.734 -11.25 -0.424 1 87.81 265 LEU A N 1
ATOM 2054 C CA . LEU A 1 265 ? -21.609 -10.609 -1.412 1 87.81 265 LEU A CA 1
ATOM 2055 C C . LEU A 1 265 ? -23.062 -10.945 -1.157 1 87.81 265 LEU A C 1
ATOM 2057 O O . LEU A 1 265 ? -23.969 -10.211 -1.582 1 87.81 265 LEU A O 1
ATOM 2061 N N . LEU A 1 266 ? -23.375 -12.102 -0.659 1 80.62 266 LEU A N 1
ATOM 2062 C CA . LEU A 1 266 ? -24.75 -12.516 -0.358 1 80.62 266 LEU A CA 1
ATOM 2063 C C . LEU A 1 266 ? -25.297 -11.75 0.841 1 80.62 266 LEU A C 1
ATOM 2065 O O . LEU A 1 266 ? -26.516 -11.602 0.982 1 80.62 266 LEU A O 1
ATOM 2069 N N . GLY A 1 267 ? -24.453 -10.828 1.581 1 65.25 267 GLY A N 1
ATOM 2070 C CA . GLY A 1 267 ? -24.922 -10.062 2.727 1 65.25 267 GLY A CA 1
ATOM 2071 C C . GLY A 1 267 ? -25.234 -10.93 3.934 1 65.25 267 GLY A C 1
ATOM 2072 O O . GLY A 1 267 ? -25.203 -12.156 3.848 1 65.25 267 GLY A O 1
ATOM 2073 N N . PRO A 1 268 ? -25.266 -10.328 5.254 1 55.91 268 PRO A N 1
ATOM 2074 C CA . PRO A 1 268 ? -25.734 -11.086 6.41 1 55.91 268 PRO A CA 1
ATOM 2075 C C . PRO A 1 268 ? -27.141 -11.648 6.215 1 55.91 268 PRO A C 1
ATOM 2077 O O . PRO A 1 268 ? -27.922 -11.117 5.406 1 55.91 268 PRO A O 1
ATOM 2080 N N . MET B 1 1 ? 26.391 16.609 38.344 1 37.03 1 MET B N 1
ATOM 2081 C CA . MET B 1 1 ? 26.781 17.844 37.656 1 37.03 1 MET B CA 1
ATOM 2082 C C . MET B 1 1 ? 25.578 18.469 36.969 1 37.03 1 MET B C 1
ATOM 2084 O O . MET B 1 1 ? 24.875 17.812 36.219 1 37.03 1 MET B O 1
ATOM 2088 N N . ARG B 1 2 ? 25.156 19.641 37.438 1 44.72 2 ARG B N 1
ATOM 2089 C CA . ARG B 1 2 ? 23.922 20.328 37.094 1 44.72 2 ARG B CA 1
ATOM 2090 C C . ARG B 1 2 ? 23.859 20.641 35.625 1 44.72 2 ARG B C 1
ATOM 2092 O O . ARG B 1 2 ? 24.875 20.906 34.969 1 44.72 2 ARG B O 1
ATOM 2099 N N . LEU B 1 3 ? 22.734 20.172 34.875 1 49.34 3 LEU B N 1
ATOM 2100 C CA . LEU B 1 3 ? 22.469 20.484 33.469 1 49.34 3 LEU B CA 1
ATOM 2101 C C . LEU B 1 3 ? 23.062 21.844 33.094 1 49.34 3 LEU B C 1
ATOM 2103 O O . LEU B 1 3 ? 23.641 22 32.031 1 49.34 3 LEU B O 1
ATOM 2107 N N . ASP B 1 4 ? 23.047 22.828 33.969 1 45.28 4 ASP B N 1
ATOM 2108 C CA . ASP B 1 4 ? 23.516 24.203 33.75 1 45.28 4 ASP B CA 1
ATOM 2109 C C . ASP B 1 4 ? 25.031 24.234 33.562 1 45.28 4 ASP B C 1
ATOM 2111 O O . ASP B 1 4 ? 25.531 24.984 32.719 1 45.28 4 ASP B O 1
ATOM 2115 N N . GLU B 1 5 ? 25.719 23.531 34.344 1 49.28 5 GLU B N 1
ATOM 2116 C CA . GLU B 1 5 ? 27.172 23.562 34.281 1 49.28 5 GLU B CA 1
ATOM 2117 C C . GLU B 1 5 ? 27.672 22.984 32.969 1 49.28 5 GLU B C 1
ATOM 2119 O O . GLU B 1 5 ? 28.656 23.469 32.406 1 49.28 5 GLU B O 1
ATOM 2124 N N . ARG B 1 6 ? 27 21.953 32.562 1 51.19 6 ARG B N 1
ATOM 2125 C CA . ARG B 1 6 ? 27.375 21.297 31.328 1 51.19 6 ARG B CA 1
ATOM 2126 C C . ARG B 1 6 ? 27 22.141 30.109 1 51.19 6 ARG B C 1
ATOM 2128 O O . ARG B 1 6 ? 27.75 22.203 29.141 1 51.19 6 ARG B O 1
ATOM 2135 N N . LEU B 1 7 ? 25.875 22.859 30.219 1 50.19 7 LEU B N 1
ATOM 2136 C CA . LEU B 1 7 ? 25.469 23.766 29.141 1 50.19 7 LEU B CA 1
ATOM 2137 C C . LEU B 1 7 ? 26.391 24.984 29.094 1 50.19 7 LEU B C 1
ATOM 2139 O O . LEU B 1 7 ? 26.656 25.516 28.016 1 50.19 7 LEU B O 1
ATOM 2143 N N . ALA B 1 8 ? 26.953 25.516 30.219 1 50.53 8 ALA B N 1
ATOM 2144 C CA . ALA B 1 8 ? 27.844 26.672 30.344 1 50.53 8 ALA B CA 1
ATOM 2145 C C . ALA B 1 8 ? 29.156 26.438 29.594 1 50.53 8 ALA B C 1
ATOM 2147 O O . ALA B 1 8 ? 29.828 27.391 29.203 1 50.53 8 ALA B O 1
ATOM 2148 N N . LYS B 1 9 ? 29.547 25.328 29.594 1 52.22 9 LYS B N 1
ATOM 2149 C CA . LYS B 1 9 ? 30.844 25.031 28.984 1 52.22 9 LYS B CA 1
ATOM 2150 C C . LYS B 1 9 ? 30.734 24.984 27.469 1 52.22 9 LYS B C 1
ATOM 2152 O O . LYS B 1 9 ? 31.734 24.766 26.781 1 52.22 9 LYS B O 1
ATOM 2157 N N . LEU B 1 10 ? 29.438 25.094 26.969 1 51.22 10 LEU B N 1
ATOM 2158 C CA . LEU B 1 10 ? 29.312 25.141 25.516 1 51.22 10 LEU B CA 1
ATOM 2159 C C . LEU B 1 10 ? 29.562 26.547 25 1 51.22 10 LEU B C 1
ATOM 2161 O O . LEU B 1 10 ? 28.797 27.469 25.281 1 51.22 10 LEU B O 1
ATOM 2165 N N . PRO B 1 11 ? 30.656 27.047 24.797 1 49.97 11 PRO B N 1
ATOM 2166 C CA . PRO B 1 11 ? 31.016 28.422 24.469 1 49.97 11 PRO B CA 1
ATOM 2167 C C . PRO B 1 11 ? 30 29.094 23.562 1 49.97 11 PRO B C 1
ATOM 2169 O O . PRO B 1 11 ? 29.547 30.219 23.844 1 49.97 11 PRO B O 1
ATOM 2172 N N . ASP B 1 12 ? 29.906 28.844 22.203 1 51.94 12 ASP B N 1
ATOM 2173 C CA . ASP B 1 12 ? 29.094 29.344 21.094 1 51.94 12 ASP B CA 1
ATOM 2174 C C . ASP B 1 12 ? 27.891 28.438 20.844 1 51.94 12 ASP B C 1
ATOM 2176 O O . ASP B 1 12 ? 27.875 27.672 19.875 1 51.94 12 ASP B O 1
ATOM 2180 N N . LEU B 1 13 ? 27.172 28.281 21.781 1 57.81 13 LEU B N 1
ATOM 2181 C CA . LEU B 1 13 ? 26.219 27.172 21.844 1 57.81 13 LEU B CA 1
ATOM 2182 C C . LEU B 1 13 ? 25.016 27.453 20.938 1 57.81 13 LEU B C 1
ATOM 2184 O O . LEU B 1 13 ? 24.25 28.375 21.188 1 57.81 13 LEU B O 1
ATOM 2188 N N . SER B 1 14 ? 25.172 27.172 19.672 1 75.69 14 SER B N 1
ATOM 2189 C CA . SER B 1 14 ? 24 27.219 18.812 1 75.69 14 SER B CA 1
ATOM 2190 C C . SER B 1 14 ? 22.859 26.406 19.375 1 75.69 14 SER B C 1
ATOM 2192 O O . SER B 1 14 ? 23.078 25.5 20.188 1 75.69 14 SER B O 1
ATOM 2194 N N . ILE B 1 15 ? 21.797 26.938 19.312 1 77.31 15 ILE B N 1
ATOM 2195 C CA . ILE B 1 15 ? 20.562 26.281 19.734 1 77.31 15 ILE B CA 1
ATOM 2196 C C . ILE B 1 15 ? 20.578 24.812 19.312 1 77.31 15 ILE B C 1
ATOM 2198 O O . ILE B 1 15 ? 20.125 23.938 20.062 1 77.31 15 ILE B O 1
ATOM 2202 N N . GLN B 1 16 ? 21.25 24.547 18.328 1 84.38 16 GLN B N 1
ATOM 2203 C CA . GLN B 1 16 ? 21.359 23.172 17.828 1 84.38 16 GLN B CA 1
ATOM 2204 C C . GLN B 1 16 ? 22.234 22.328 18.75 1 84.38 16 GLN B C 1
ATOM 2206 O O . GLN B 1 16 ? 21.906 21.172 19.031 1 84.38 16 GLN B O 1
ATOM 2211 N N . LYS B 1 17 ? 23.25 22.891 19.141 1 77.69 17 LYS B N 1
ATOM 2212 C CA . LYS B 1 17 ? 24.156 22.156 20.031 1 77.69 17 LYS B CA 1
ATOM 2213 C C . LYS B 1 17 ? 23.484 21.812 21.344 1 77.69 17 LYS B C 1
ATOM 2215 O O . LYS B 1 17 ? 23.719 20.734 21.906 1 77.69 17 LYS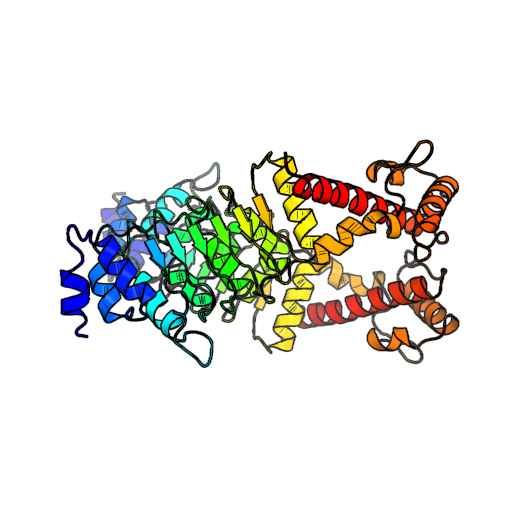 B O 1
ATOM 2220 N N . VAL B 1 18 ? 22.719 22.703 21.781 1 75.06 18 VAL B N 1
ATOM 2221 C CA . VAL B 1 18 ? 21.953 22.453 23 1 75.06 18 VAL B CA 1
ATOM 2222 C C . VAL B 1 18 ? 20.984 21.297 22.781 1 75.06 18 VAL B C 1
ATOM 2224 O O . VAL B 1 18 ? 20.938 20.375 23.594 1 75.06 18 VAL B O 1
ATOM 2227 N N . ALA B 1 19 ? 20.297 21.344 21.75 1 77.25 19 ALA B N 1
ATOM 2228 C CA . ALA B 1 19 ? 19.359 20.266 21.422 1 77.25 19 ALA B CA 1
ATOM 2229 C C . ALA B 1 19 ? 20.078 18.922 21.312 1 77.25 19 ALA B C 1
ATOM 2231 O O . ALA B 1 19 ? 19.594 17.922 21.844 1 77.25 19 ALA B O 1
ATOM 2232 N N . ASP B 1 20 ? 21.203 18.953 20.703 1 79.88 20 ASP B N 1
ATOM 2233 C CA . ASP B 1 20 ? 21.984 17.734 20.547 1 79.88 20 ASP B CA 1
ATOM 2234 C C . ASP B 1 20 ? 22.391 17.172 21.906 1 79.88 20 ASP B C 1
ATOM 2236 O O . ASP B 1 20 ? 22.297 15.961 22.141 1 79.88 20 ASP B O 1
ATOM 2240 N N . PHE B 1 21 ? 22.828 18.031 22.656 1 72.5 21 PHE B N 1
ATOM 2241 C CA . PHE B 1 21 ? 23.281 17.625 23.984 1 72.5 21 PHE B CA 1
ATOM 2242 C C . PHE B 1 21 ? 22.141 17 24.781 1 72.5 21 PHE B C 1
ATOM 2244 O O . PHE B 1 21 ? 22.328 15.938 25.391 1 72.5 21 PHE B O 1
ATOM 2251 N N . LEU B 1 22 ? 21.047 17.609 24.766 1 72.75 22 LEU B N 1
ATOM 2252 C CA . LEU B 1 22 ? 19.891 17.125 25.5 1 72.75 22 LEU B CA 1
ATOM 2253 C C . LEU B 1 22 ? 19.422 15.773 24.969 1 72.75 22 LEU B C 1
ATOM 2255 O O . LEU B 1 22 ? 19.109 14.867 25.734 1 72.75 22 LEU B O 1
ATOM 2259 N N . ALA B 1 23 ? 19.375 15.656 23.703 1 74.69 23 ALA B N 1
ATOM 2260 C CA . ALA B 1 23 ? 18.953 14.414 23.062 1 74.69 23 ALA B CA 1
ATOM 2261 C C . ALA B 1 23 ? 19.922 13.273 23.375 1 74.69 23 ALA B C 1
ATOM 2263 O O . ALA B 1 23 ? 19.5 12.18 23.734 1 74.69 23 ALA B O 1
ATOM 2264 N N . GLU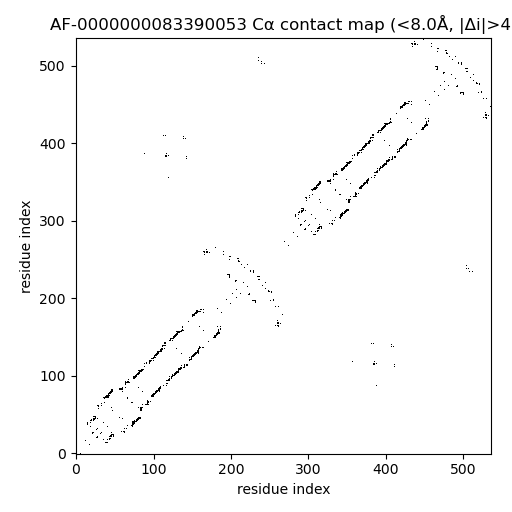 B 1 24 ? 21.156 13.562 23.297 1 73.44 24 GLU B N 1
ATOM 2265 C CA . GLU B 1 24 ? 22.203 12.555 23.5 1 73.44 24 GLU B CA 1
ATOM 2266 C C . GLU B 1 24 ? 22.219 12.07 24.938 1 73.44 24 GLU B C 1
ATOM 2268 O O . GLU B 1 24 ? 22.641 10.938 25.219 1 73.44 24 GLU B O 1
ATOM 2273 N N . ASN B 1 25 ? 21.75 12.953 25.766 1 68.06 25 ASN B N 1
ATOM 2274 C CA . ASN B 1 25 ? 21.844 12.625 27.172 1 68.06 25 ASN B CA 1
ATOM 2275 C C . ASN B 1 25 ? 20.484 12.203 27.75 1 68.06 25 ASN B C 1
ATOM 2277 O O . ASN B 1 25 ? 20.344 12.062 28.969 1 68.06 25 ASN B O 1
ATOM 2281 N N . GLY B 1 26 ? 19.5 12.039 26.812 1 72.06 26 GLY B N 1
ATOM 2282 C CA . GLY B 1 26 ? 18.219 11.469 27.203 1 72.06 26 GLY B CA 1
ATOM 2283 C C . GLY B 1 26 ? 17.312 12.453 27.938 1 72.06 26 GLY B C 1
ATOM 2284 O O . GLY B 1 26 ? 16.453 12.047 28.703 1 72.06 26 GLY B O 1
ATOM 2285 N N . TYR B 1 27 ? 17.594 13.688 27.844 1 67.38 27 TYR B N 1
ATOM 2286 C CA . TYR B 1 27 ? 16.812 14.688 28.547 1 67.38 27 TYR B CA 1
ATOM 2287 C C . TYR B 1 27 ? 15.656 15.195 27.688 1 67.38 27 TYR B C 1
ATOM 2289 O O . TYR B 1 27 ? 14.875 16.047 28.125 1 67.38 27 TYR B O 1
ATOM 2297 N N . MET B 1 28 ? 15.562 14.648 26.578 1 72.25 28 MET B N 1
ATOM 2298 C CA . MET B 1 28 ? 14.516 15.133 25.688 1 72.25 28 MET B CA 1
ATOM 2299 C C . MET B 1 28 ? 13.156 14.562 26.078 1 72.25 28 MET B C 1
ATOM 2301 O O . MET B 1 28 ? 13 13.352 26.219 1 72.25 28 MET B O 1
ATOM 2305 N N . ASN B 1 29 ? 12.281 15.367 26.469 1 72.31 29 ASN B N 1
ATOM 2306 C CA . ASN B 1 29 ? 10.883 15.055 26.75 1 72.31 29 ASN B CA 1
ATOM 2307 C C . ASN B 1 29 ? 9.945 16.094 26.141 1 72.31 29 ASN B C 1
ATOM 2309 O O . ASN B 1 29 ? 10.383 16.969 25.391 1 72.31 29 ASN B O 1
ATOM 2313 N N . HIS B 1 30 ? 8.711 15.898 26.359 1 74 30 HIS B N 1
ATOM 2314 C CA . HIS B 1 30 ? 7.707 16.766 25.766 1 74 30 HIS B CA 1
ATOM 2315 C C . HIS B 1 30 ? 7.969 18.234 26.094 1 74 30 HIS B C 1
ATOM 2317 O O . HIS B 1 30 ? 7.895 19.094 25.234 1 74 30 HIS B O 1
ATOM 2323 N N . THR B 1 31 ? 8.359 18.5 27.266 1 69.69 31 THR B N 1
ATOM 2324 C CA . THR B 1 31 ? 8.555 19.859 27.734 1 69.69 31 THR B CA 1
ATOM 2325 C C . THR B 1 31 ? 9.773 20.484 27.062 1 69.69 31 THR B C 1
ATOM 2327 O O . THR B 1 31 ? 9.719 21.625 26.594 1 69.69 31 THR B O 1
ATOM 2330 N N . VA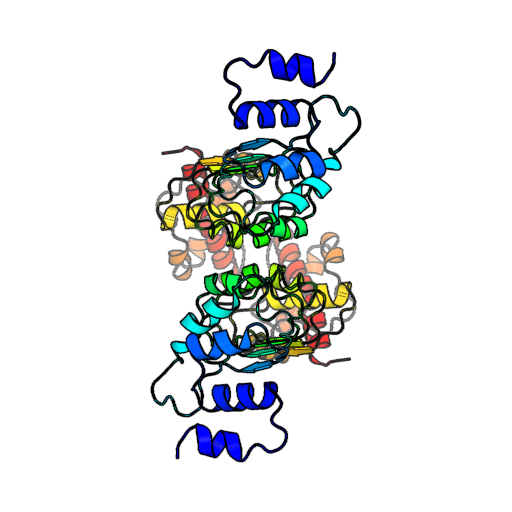L B 1 32 ? 10.859 19.75 27.047 1 73 32 VAL B N 1
ATOM 2331 C CA . VAL B 1 32 ? 12.102 20.25 26.453 1 73 32 VAL B CA 1
ATOM 2332 C C . VAL B 1 32 ? 11.906 20.453 24.938 1 73 32 VAL B C 1
ATOM 2334 O O . VAL B 1 32 ? 12.352 21.453 24.391 1 73 32 VAL B O 1
ATOM 2337 N N . LEU B 1 33 ? 11.188 19.625 24.312 1 80.56 33 LEU B N 1
ATOM 2338 C CA . LEU B 1 33 ? 10.961 19.703 22.859 1 80.56 33 LEU B CA 1
ATOM 2339 C C . LEU B 1 33 ? 10.148 20.953 22.516 1 80.56 33 LEU B C 1
ATOM 2341 O O . LEU B 1 33 ? 10.367 21.562 21.469 1 80.56 33 LEU B O 1
ATOM 2345 N N . ASN B 1 34 ? 9.258 21.234 23.375 1 77.12 34 ASN B N 1
ATOM 2346 C CA . ASN B 1 34 ? 8.422 22.406 23.125 1 77.12 34 ASN B CA 1
ATOM 2347 C C . ASN B 1 34 ? 9.25 23.672 23.062 1 77.12 34 ASN B C 1
ATOM 2349 O O . ASN B 1 34 ? 8.906 24.609 22.328 1 77.12 34 ASN B O 1
ATOM 2353 N N . ILE B 1 35 ? 10.375 23.641 23.766 1 78.69 35 ILE B N 1
ATOM 2354 C CA . ILE B 1 35 ? 11.25 24.797 23.781 1 78.69 35 ILE B CA 1
ATOM 2355 C C . ILE B 1 35 ? 11.906 24.984 22.422 1 78.69 35 ILE B C 1
ATOM 2357 O O . ILE B 1 35 ? 12.164 26.109 21.984 1 78.69 35 ILE B O 1
ATOM 2361 N N . PHE B 1 36 ? 11.984 23.953 21.719 1 80.88 36 PHE B N 1
ATOM 2362 C CA . PHE B 1 36 ? 12.742 24 20.484 1 80.88 36 PHE B CA 1
ATOM 2363 C C . PHE B 1 36 ? 11.797 24.141 19.281 1 80.88 36 PHE B C 1
ATOM 2365 O O . PHE B 1 36 ? 12.25 24.297 18.141 1 80.88 36 PHE B O 1
ATOM 2372 N N . GLN B 1 37 ? 10.523 24.156 19.438 1 82.75 37 GLN B N 1
ATOM 2373 C CA . GLN B 1 37 ? 9.508 24.078 18.391 1 82.75 37 GLN B CA 1
ATOM 2374 C C . GLN B 1 37 ? 9.656 25.219 17.391 1 82.75 37 GLN B C 1
ATOM 2376 O O . GLN B 1 37 ? 9.477 25.031 16.188 1 82.75 37 GLN B O 1
ATOM 2381 N N . ARG B 1 38 ? 9.938 26.359 17.875 1 81.12 38 ARG B N 1
ATOM 2382 C CA . ARG B 1 38 ? 9.977 27.531 17 1 81.12 38 ARG B CA 1
ATOM 2383 C C . ARG B 1 38 ? 11.406 28.031 16.812 1 81.12 38 ARG B C 1
ATOM 2385 O O . ARG B 1 38 ? 11.625 29.188 16.484 1 81.12 38 ARG B O 1
ATOM 2392 N N . THR B 1 39 ? 12.289 27.047 17.125 1 79.56 39 THR B N 1
ATOM 2393 C CA . THR B 1 39 ? 13.688 27.391 16.906 1 79.56 39 THR B CA 1
ATOM 2394 C C . THR B 1 39 ? 14.148 26.938 15.531 1 79.56 39 THR B C 1
ATOM 2396 O O . THR B 1 39 ? 13.359 26.391 14.758 1 79.56 39 THR B O 1
ATOM 2399 N N . GLY B 1 40 ? 15.273 27.234 15.133 1 83 40 GLY B N 1
ATOM 2400 C CA . GLY B 1 40 ? 15.82 26.891 13.828 1 83 40 GLY B CA 1
ATOM 2401 C C . GLY B 1 40 ? 16.609 25.594 13.836 1 83 40 GLY B C 1
ATOM 2402 O O . GLY B 1 40 ? 17.516 25.406 13.016 1 83 40 GLY B O 1
ATOM 2403 N N . ILE B 1 41 ? 16.219 24.656 14.781 1 86.31 41 ILE B N 1
ATOM 2404 C CA . ILE B 1 41 ? 16.969 23.406 14.805 1 86.31 41 ILE B CA 1
ATOM 2405 C C . ILE B 1 41 ? 16.703 22.609 13.531 1 86.31 41 ILE B C 1
ATOM 2407 O O . ILE B 1 41 ? 15.586 22.656 13 1 86.31 41 ILE B O 1
ATOM 2411 N N . THR B 1 42 ? 17.688 21.938 13.133 1 92.38 42 THR B N 1
ATOM 2412 C CA . THR B 1 42 ? 17.578 21.25 11.859 1 92.38 42 THR B CA 1
ATOM 2413 C C . THR B 1 42 ? 17.719 19.734 12.047 1 92.38 42 THR B C 1
ATOM 2415 O O . THR B 1 42 ? 17.391 18.953 11.148 1 92.38 42 THR B O 1
ATOM 2418 N N . ARG B 1 43 ? 18.156 19.344 13.273 1 92.25 43 ARG B N 1
ATOM 2419 C CA . ARG B 1 43 ? 18.375 17.938 13.555 1 92.25 43 ARG B CA 1
ATOM 2420 C C . ARG B 1 43 ? 17.891 17.578 14.953 1 92.25 43 ARG B C 1
ATOM 2422 O O . ARG B 1 43 ? 18.094 18.328 15.898 1 92.25 43 ARG B O 1
ATOM 2429 N N . LEU B 1 44 ? 17.25 16.438 15.039 1 86.88 44 LEU B N 1
ATOM 2430 C CA . LEU B 1 44 ? 16.812 15.898 16.328 1 86.88 44 LEU B CA 1
ATOM 2431 C C . LEU B 1 44 ? 17.047 14.398 16.375 1 86.88 44 LEU B C 1
ATOM 2433 O O . LEU B 1 44 ? 16.531 13.648 15.547 1 86.88 44 LEU B O 1
ATOM 2437 N N . CYS B 1 45 ? 17.828 13.977 17.297 1 84.62 45 CYS B N 1
ATOM 2438 C CA . CYS B 1 45 ? 18.094 12.562 17.5 1 84.62 45 CYS B CA 1
ATOM 2439 C C . CYS B 1 45 ? 17.422 12.07 18.781 1 84.62 45 CYS B C 1
ATOM 2441 O O . CYS B 1 45 ? 17.812 12.461 19.891 1 84.62 45 CYS B O 1
ATOM 2443 N N . LEU B 1 46 ? 16.391 11.266 18.594 1 79.44 46 LEU B N 1
ATOM 2444 C CA . LEU B 1 46 ? 15.625 10.773 19.75 1 79.44 46 LEU B CA 1
ATOM 2445 C C . LEU B 1 46 ? 15.859 9.281 19.953 1 79.44 46 LEU B C 1
ATOM 2447 O O . LEU B 1 46 ? 14.977 8.578 20.453 1 79.44 46 LEU B O 1
ATOM 2451 N N . SER B 1 47 ? 16.844 8.844 19.453 1 75 47 SER B N 1
ATOM 2452 C CA . SER B 1 47 ? 17.234 7.449 19.641 1 75 47 SER B CA 1
ATOM 2453 C C . SER B 1 47 ? 17.531 7.145 21.094 1 75 47 SER B C 1
ATOM 2455 O O . SER B 1 47 ? 17.609 8.062 21.922 1 75 47 SER B O 1
ATOM 2457 N N . THR B 1 48 ? 17.125 5.891 21.625 1 59.53 48 THR B N 1
ATOM 2458 C CA . THR B 1 48 ? 17.5 5.52 22.984 1 59.53 48 THR B CA 1
ATOM 2459 C C . THR B 1 48 ? 18.938 5.941 23.266 1 59.53 48 THR B C 1
ATOM 2461 O O . THR B 1 48 ? 19.812 5.777 22.438 1 59.53 48 THR B O 1
ATOM 2464 N N . SER B 1 49 ? 19.094 6.887 24.047 1 49.72 49 SER B N 1
ATOM 2465 C CA . SER B 1 49 ? 20.422 7.062 24.625 1 49.72 49 SER B CA 1
ATOM 2466 C C . SER B 1 49 ? 20.922 5.77 25.266 1 49.72 49 SER B C 1
ATOM 2468 O O . SER B 1 49 ? 20.125 4.895 25.609 1 49.72 49 SER B O 1
ATOM 2470 N N . LEU B 1 50 ? 22.125 5.422 25.188 1 44.09 50 LEU B N 1
ATOM 2471 C CA . LEU B 1 50 ? 22.875 4.309 25.766 1 44.09 50 LEU B CA 1
ATOM 2472 C C . LEU B 1 50 ? 22.328 3.936 27.141 1 44.09 50 LEU B C 1
ATOM 2474 O O . LEU B 1 50 ? 22.578 2.834 27.625 1 44.09 50 LEU B O 1
ATOM 2478 N N . TRP B 1 51 ? 21.969 4.883 27.953 1 40.94 51 TRP B N 1
ATOM 2479 C CA . TRP B 1 51 ? 21.844 4.574 29.375 1 40.94 51 TRP B CA 1
ATOM 2480 C C . TRP B 1 51 ? 20.531 3.867 29.656 1 40.94 51 TRP B C 1
ATOM 2482 O O . TRP B 1 51 ? 20.234 3.525 30.812 1 40.94 51 TRP B O 1
ATOM 2492 N N . ASP B 1 52 ? 19.625 4.047 28.797 1 45.09 52 ASP B N 1
ATOM 2493 C CA . ASP B 1 52 ? 18.422 3.359 29.25 1 45.09 52 ASP B CA 1
ATOM 2494 C C . ASP B 1 52 ? 18.578 1.845 29.125 1 45.09 52 ASP B C 1
ATOM 2496 O O . ASP B 1 52 ? 18.797 1.321 28.031 1 45.09 52 ASP B O 1
ATOM 2500 N N . GLU B 1 53 ? 19.25 1.356 30.016 1 43.34 53 GLU B N 1
ATOM 2501 C CA . GLU B 1 53 ? 19.562 -0.049 30.25 1 43.34 53 GLU B CA 1
ATOM 2502 C C . GLU B 1 53 ? 18.562 -0.963 29.531 1 43.34 53 GLU B C 1
ATOM 2504 O O . GLU B 1 53 ? 18.953 -1.98 28.953 1 43.34 53 GLU B O 1
ATOM 2509 N N . ASP B 1 54 ? 17.328 -1.032 30.047 1 42.75 54 ASP B N 1
ATOM 2510 C CA . ASP B 1 54 ? 16.375 -2.141 30.062 1 42.75 54 ASP B CA 1
ATOM 2511 C C . ASP B 1 54 ? 15.367 -2.014 28.922 1 42.75 54 ASP B C 1
ATOM 2513 O O . ASP B 1 54 ? 14.297 -2.625 28.969 1 42.75 54 ASP B O 1
ATOM 2517 N N . GLY B 1 55 ? 15.547 -1.61 27.5 1 50.22 55 GLY B N 1
ATOM 2518 C CA . GLY B 1 55 ? 14.445 -1.823 26.578 1 50.22 55 GLY B CA 1
ATOM 2519 C C . GLY B 1 55 ? 14.164 -0.624 25.688 1 50.22 55 GLY B C 1
ATOM 2520 O O . GLY B 1 55 ? 14.984 0.297 25.609 1 50.22 55 GLY B O 1
ATOM 2521 N N . LEU B 1 56 ? 13.305 -0.619 24.641 1 54.38 56 LEU B N 1
ATOM 2522 C CA . LEU B 1 56 ? 12.797 0.433 23.766 1 54.38 56 LEU B CA 1
ATOM 2523 C C . LEU B 1 56 ? 12.516 1.706 24.562 1 54.38 56 LEU B C 1
ATOM 2525 O O . LEU B 1 56 ? 12.047 1.644 25.703 1 54.38 56 LEU B O 1
ATOM 2529 N N . ASN B 1 57 ? 13.344 2.758 24.25 1 58.03 57 ASN B N 1
ATOM 2530 C CA . ASN B 1 57 ? 13.008 4.051 24.828 1 58.03 57 ASN B CA 1
ATOM 2531 C C . ASN B 1 57 ? 11.539 4.398 24.594 1 58.03 57 ASN B C 1
ATOM 2533 O O . ASN B 1 57 ? 11.07 4.445 23.453 1 58.03 57 ASN B O 1
ATOM 2537 N N . ILE B 1 58 ? 10.641 4.266 25.594 1 56.75 58 ILE B N 1
ATOM 2538 C CA . ILE B 1 58 ? 9.211 4.555 25.562 1 56.75 58 ILE B CA 1
ATOM 2539 C C . ILE B 1 58 ? 8.992 6.055 25.359 1 56.75 58 ILE B C 1
ATOM 2541 O O . ILE B 1 58 ? 7.918 6.48 24.938 1 56.75 58 ILE B O 1
ATOM 2545 N N . CYS B 1 59 ? 10.117 6.785 25.547 1 56.28 59 CYS B N 1
ATOM 2546 C CA . CYS B 1 59 ? 9.953 8.227 25.453 1 56.28 59 CYS B CA 1
ATOM 2547 C C . CYS B 1 59 ? 9.688 8.656 24.016 1 56.28 59 CYS B C 1
ATOM 2549 O O . CYS B 1 59 ? 9.023 9.672 23.781 1 56.28 59 CYS B O 1
ATOM 2551 N N . GLY B 1 60 ? 9.906 7.734 23.094 1 61.66 60 GLY B N 1
ATOM 2552 C CA . GLY B 1 60 ? 9.734 8.047 21.688 1 61.66 60 GLY B CA 1
ATOM 2553 C C . GLY B 1 60 ? 8.297 8.336 21.312 1 61.66 60 GLY B C 1
ATOM 2554 O O . GLY B 1 60 ? 8.023 9.273 20.547 1 61.66 60 GLY B O 1
ATOM 2555 N N . GLU B 1 61 ? 7.398 7.77 22.016 1 72.62 61 GLU B N 1
ATOM 2556 C CA . GLU B 1 61 ? 5.984 7.898 21.688 1 72.62 61 GLU B CA 1
ATOM 2557 C C . GLU B 1 61 ? 5.453 9.281 22.047 1 72.62 61 GLU B C 1
ATOM 2559 O O . GLU B 1 61 ? 4.746 9.906 21.25 1 72.62 61 GLU B O 1
ATOM 2564 N N . GLU B 1 62 ? 5.883 9.75 23.203 1 72.56 62 GLU B N 1
ATOM 2565 C CA . GLU B 1 62 ? 5.398 11.062 23.625 1 72.56 62 GLU B CA 1
ATOM 2566 C C . GLU B 1 62 ? 6.074 12.172 22.828 1 72.56 62 GLU B C 1
ATOM 2568 O O . GLU B 1 62 ? 5.434 13.164 22.484 1 72.56 62 GLU B O 1
ATOM 2573 N N . VAL B 1 63 ? 7.277 11.891 22.516 1 77.12 63 VAL B N 1
ATOM 2574 C CA . VAL B 1 63 ? 8.078 12.93 21.859 1 77.12 63 VAL B CA 1
ATOM 2575 C C . VAL B 1 63 ? 7.609 13.117 20.422 1 77.12 63 VAL B C 1
ATOM 2577 O O . VAL 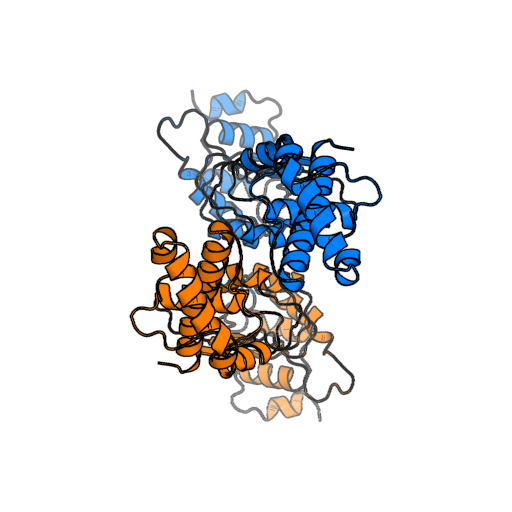B 1 63 ? 7.512 14.242 19.938 1 77.12 63 VAL B O 1
ATOM 2580 N N . ILE B 1 64 ? 7.211 12.07 19.812 1 86.81 64 ILE B N 1
ATOM 2581 C CA . ILE B 1 64 ? 6.828 12.164 18.422 1 86.81 64 ILE B CA 1
ATOM 2582 C C . ILE B 1 64 ? 5.535 12.969 18.281 1 86.81 64 ILE B C 1
ATOM 2584 O O . ILE B 1 64 ? 5.352 13.711 17.328 1 86.81 64 ILE B O 1
ATOM 2588 N N . LYS B 1 65 ? 4.707 12.906 19.281 1 86.75 65 LYS B N 1
ATOM 2589 C CA . LYS B 1 65 ? 3.447 13.641 19.281 1 86.75 65 LYS B CA 1
ATOM 2590 C C . LYS B 1 65 ? 3.691 15.148 19.312 1 86.75 65 LYS B C 1
ATOM 2592 O O . LYS B 1 65 ? 2.93 15.922 18.734 1 86.75 65 LYS B O 1
ATOM 2597 N N . SER B 1 66 ? 4.754 15.484 19.969 1 83.56 66 SER B N 1
ATOM 2598 C CA . SER B 1 66 ? 5.094 16.891 20.125 1 83.56 66 SER B CA 1
ATOM 2599 C C . SER B 1 66 ? 5.539 17.5 18.797 1 83.56 66 SER B C 1
ATOM 2601 O O . SER B 1 66 ? 5.492 18.719 18.609 1 83.56 66 SER B O 1
ATOM 2603 N N . LEU B 1 67 ? 5.887 16.719 17.875 1 89.62 67 LEU B N 1
ATOM 2604 C CA . LEU B 1 67 ? 6.359 17.203 16.578 1 89.62 67 LEU B CA 1
ATOM 2605 C C . LEU B 1 67 ? 5.188 17.562 15.672 1 89.62 67 LEU B C 1
ATOM 2607 O O . LEU B 1 67 ? 5.379 18.125 14.594 1 89.62 67 LEU B O 1
ATOM 2611 N N . GLY B 1 68 ? 3.973 17.266 16.094 1 87.62 68 GLY B N 1
ATOM 2612 C CA . GLY B 1 68 ? 2.779 17.469 15.289 1 87.62 68 GLY B CA 1
ATOM 2613 C C . GLY B 1 68 ? 2.186 18.859 15.422 1 87.62 68 GLY B C 1
ATOM 2614 O O . GLY B 1 68 ? 1.169 19.156 14.797 1 87.62 68 GLY B O 1
ATOM 2615 N N . THR B 1 69 ? 2.768 19.703 16.203 1 81.69 69 THR B N 1
ATOM 2616 C CA . THR B 1 69 ? 2.246 21.047 16.391 1 81.69 69 THR B CA 1
ATOM 2617 C C . THR B 1 69 ? 2.352 21.859 15.094 1 81.69 69 THR B C 1
ATOM 2619 O O . THR B 1 69 ? 3.43 21.953 14.5 1 81.69 69 THR B O 1
ATOM 2622 N N . PRO B 1 70 ? 1.179 22.406 14.617 1 79.62 70 PRO B N 1
ATOM 2623 C CA . PRO B 1 70 ? 1.226 23.203 13.383 1 79.62 70 PRO B CA 1
ATOM 2624 C C . PRO B 1 70 ? 2.258 24.312 13.445 1 79.62 70 PRO B C 1
ATOM 2626 O O . PRO B 1 70 ? 2.307 25.062 14.43 1 79.62 70 PRO B O 1
ATOM 2629 N N . GLY B 1 71 ? 3.008 24.406 12.516 1 81.38 71 GLY B N 1
ATOM 2630 C CA . GLY B 1 71 ? 4 25.453 12.438 1 81.38 71 GLY B CA 1
ATOM 2631 C C . GLY B 1 71 ? 5.242 25.172 13.258 1 81.38 71 GLY B C 1
ATOM 2632 O O . GLY B 1 71 ? 6.176 25.984 13.281 1 81.38 71 GLY B O 1
ATOM 2633 N N . GLY B 1 72 ? 5.281 24.125 13.922 1 86.25 72 GLY B N 1
ATOM 2634 C CA . GLY B 1 72 ? 6.441 23.734 14.711 1 86.25 72 GLY B CA 1
ATOM 2635 C C . GLY B 1 72 ? 7.465 22.953 13.914 1 86.25 72 GLY B C 1
ATOM 2636 O O . GLY B 1 72 ? 7.109 22.234 12.984 1 86.25 72 GLY B O 1
ATOM 2637 N N . PHE B 1 73 ? 8.75 23.234 14.234 1 90.62 73 PHE B N 1
ATOM 2638 C CA . PHE B 1 73 ? 9.875 22.469 13.695 1 90.62 73 PHE B CA 1
ATOM 2639 C C . PHE B 1 73 ? 9.953 22.625 12.18 1 90.62 73 PHE B C 1
ATOM 2641 O O . PHE B 1 73 ? 10.273 21.656 11.469 1 90.62 73 PHE B O 1
ATOM 2648 N N . ASP B 1 74 ? 9.609 23.75 11.711 1 91.75 74 ASP B N 1
ATOM 2649 C CA . ASP B 1 74 ? 9.516 24.047 10.281 1 91.75 74 ASP B CA 1
ATOM 2650 C C . ASP B 1 74 ? 10.883 23.953 9.617 1 91.75 74 ASP B C 1
ATOM 2652 O O . ASP B 1 74 ? 10.977 23.891 8.383 1 91.75 74 ASP B O 1
ATOM 2656 N N . HIS B 1 75 ? 11.992 23.875 10.43 1 91.56 75 HIS B N 1
ATOM 2657 C CA . HIS B 1 75 ? 13.336 23.859 9.859 1 91.56 75 HIS B CA 1
ATOM 2658 C C . HIS B 1 75 ? 13.977 22.484 10.031 1 91.56 75 HIS B C 1
ATOM 2660 O O . HIS B 1 75 ? 15.117 22.266 9.594 1 91.56 75 HIS B O 1
ATOM 2666 N N . LEU B 1 76 ? 13.25 21.578 10.594 1 93.12 76 LEU B N 1
ATOM 2667 C CA . LEU B 1 76 ? 13.805 20.266 10.875 1 93.12 76 LEU B CA 1
ATOM 2668 C C . LEU B 1 76 ? 14.086 19.5 9.586 1 93.12 76 LEU B C 1
ATOM 2670 O O . LEU B 1 76 ? 13.203 19.359 8.742 1 93.12 76 LEU B O 1
ATOM 2674 N N . GLU B 1 77 ? 15.289 19.047 9.438 1 96.44 77 GLU B N 1
ATOM 2675 C CA . GLU B 1 77 ? 15.719 18.344 8.242 1 96.44 77 GLU B CA 1
ATOM 2676 C C . GLU B 1 77 ? 16.016 16.875 8.539 1 96.44 77 GLU B C 1
ATOM 2678 O O . GLU B 1 77 ? 15.852 16.016 7.668 1 96.44 77 GLU B O 1
ATOM 2683 N N . GLU B 1 78 ? 16.5 16.641 9.766 1 96 78 GLU B N 1
ATOM 2684 C CA . GLU B 1 78 ? 16.906 15.289 10.148 1 96 78 GLU B CA 1
ATOM 2685 C C . GLU B 1 78 ? 16.234 14.844 11.438 1 96 78 GLU B C 1
ATOM 2687 O O . GLU B 1 78 ? 16.25 15.578 12.43 1 96 78 GLU B O 1
ATOM 2692 N N . LEU B 1 79 ? 15.641 13.664 11.375 1 93.56 79 LEU B N 1
ATOM 2693 C CA . LEU B 1 79 ? 14.992 13.062 12.539 1 93.56 79 LEU B CA 1
ATOM 2694 C C . LEU B 1 79 ? 15.406 11.609 12.703 1 93.56 79 LEU B C 1
ATOM 2696 O O . LEU B 1 79 ? 15.414 10.844 11.734 1 93.56 79 LEU B O 1
ATOM 2700 N N . ASP B 1 80 ? 15.828 11.242 13.914 1 92 80 ASP B N 1
ATOM 2701 C CA . ASP B 1 80 ? 16.266 9.875 14.203 1 92 80 ASP B CA 1
ATOM 2702 C C . ASP B 1 80 ? 15.516 9.305 15.406 1 92 80 ASP B C 1
ATOM 2704 O O . ASP B 1 80 ? 15.703 9.758 16.531 1 92 80 ASP B O 1
ATOM 2708 N N . PHE B 1 81 ? 14.695 8.281 15.141 1 90.69 81 PHE B N 1
ATOM 2709 C CA . PHE B 1 81 ? 13.961 7.602 16.203 1 90.69 81 PHE B CA 1
ATOM 2710 C C . PHE B 1 81 ? 14.516 6.203 16.438 1 90.69 81 PHE B C 1
ATOM 2712 O O . PHE B 1 81 ? 13.867 5.367 17.062 1 90.69 81 PHE B O 1
ATOM 2719 N N . SER B 1 82 ? 15.648 5.902 15.867 1 90.38 82 SER B N 1
ATOM 2720 C CA . SER B 1 82 ? 16.172 4.539 15.898 1 90.38 82 SER B CA 1
ATOM 2721 C C . SER B 1 82 ? 16.156 3.977 17.312 1 90.38 82 SER B C 1
ATOM 2723 O O . SER B 1 82 ? 16.516 4.676 18.266 1 90.38 82 SER B O 1
ATOM 2725 N N . ARG B 1 83 ? 15.617 2.727 17.438 1 86.94 83 ARG B N 1
ATOM 2726 C CA . ARG B 1 83 ? 15.602 1.948 18.672 1 86.94 83 ARG B CA 1
ATOM 2727 C C . ARG B 1 83 ? 14.633 2.549 19.688 1 86.94 83 ARG B C 1
ATOM 2729 O O . ARG B 1 83 ? 14.797 2.361 20.891 1 86.94 83 ARG B O 1
ATOM 2736 N N . SER B 1 84 ? 13.75 3.33 19.234 1 85.62 84 SER B N 1
ATOM 2737 C CA . SER B 1 84 ? 12.633 3.811 20.047 1 85.62 84 SER B CA 1
ATOM 2738 C C . SER B 1 84 ? 11.312 3.217 19.562 1 85.62 84 SER B C 1
ATOM 2740 O O . SER B 1 84 ? 11.117 3.014 18.359 1 85.62 84 SER B O 1
ATOM 2742 N N . LEU B 1 85 ? 10.5 3.01 20.484 1 88.06 85 LEU B N 1
ATOM 2743 C CA . LEU B 1 85 ? 9.195 2.496 20.094 1 88.06 85 LEU B CA 1
ATOM 2744 C C . LEU B 1 85 ? 8.367 3.584 19.422 1 88.06 85 LEU B C 1
ATOM 2746 O O . LEU B 1 85 ? 8.195 4.672 19.984 1 88.06 85 LEU B O 1
ATOM 2750 N N . VAL B 1 86 ? 7.938 3.363 18.234 1 91.25 86 VAL B N 1
ATOM 2751 C CA . VAL B 1 86 ? 7.066 4.27 17.484 1 91.25 86 VAL B CA 1
ATOM 2752 C C . VAL B 1 86 ? 5.836 3.512 17 1 91.25 86 VAL B C 1
ATOM 2754 O O . VAL B 1 86 ? 5.953 2.557 16.234 1 91.25 86 VAL B O 1
ATOM 2757 N N . HIS B 1 87 ? 4.703 3.91 17.469 1 93.31 87 HIS B N 1
ATOM 2758 C CA . HIS B 1 87 ? 3.473 3.363 16.906 1 93.31 87 HIS B CA 1
ATOM 2759 C C . HIS B 1 87 ? 3.223 3.906 15.508 1 93.31 87 HIS B C 1
ATOM 2761 O O . HIS B 1 87 ? 3.404 5.098 15.258 1 93.31 87 HIS B O 1
ATOM 2767 N N . ASP B 1 88 ? 2.762 3.059 14.602 1 95.94 88 ASP B N 1
ATOM 2768 C CA . ASP B 1 88 ? 2.627 3.395 13.188 1 95.94 88 ASP B CA 1
ATOM 2769 C C . ASP B 1 88 ? 1.886 4.719 13.008 1 95.94 88 ASP B C 1
ATOM 2771 O O . ASP B 1 88 ? 2.359 5.609 12.305 1 95.94 88 ASP B O 1
ATOM 2775 N N . PHE B 1 89 ? 0.767 4.809 13.719 1 94.94 89 PHE B N 1
ATOM 2776 C CA . PHE B 1 89 ? -0.134 5.926 13.461 1 94.94 89 PHE B CA 1
ATOM 2777 C C . PHE B 1 89 ? 0.507 7.246 13.875 1 94.94 89 PHE B C 1
ATOM 2779 O O . PHE B 1 89 ? 0.125 8.312 13.383 1 94.94 89 PHE B O 1
ATOM 2786 N N . ASN B 1 90 ? 1.481 7.199 14.742 1 92.94 90 ASN B N 1
ATOM 2787 C CA . ASN B 1 90 ? 2.102 8.43 15.234 1 92.94 90 ASN B CA 1
ATOM 2788 C C . ASN B 1 90 ? 2.984 9.07 14.172 1 92.94 90 ASN B C 1
ATOM 2790 O O . ASN B 1 90 ? 3.424 10.211 14.336 1 92.94 90 ASN B O 1
ATOM 2794 N N . ILE B 1 91 ? 3.17 8.453 13.016 1 95.75 91 ILE B N 1
ATOM 2795 C CA . ILE B 1 91 ? 3.891 9.031 11.883 1 95.75 91 ILE B CA 1
ATOM 2796 C C . ILE B 1 91 ? 3.141 10.258 11.367 1 95.75 91 ILE B C 1
ATOM 2798 O O . ILE B 1 91 ? 3.734 11.133 10.734 1 95.75 91 ILE B O 1
ATOM 2802 N N . ILE B 1 92 ? 1.831 10.375 11.688 1 93.94 92 ILE B N 1
ATOM 2803 C CA . ILE B 1 92 ? 1.015 11.5 11.234 1 93.94 92 ILE B CA 1
ATOM 2804 C C . ILE B 1 92 ? 1.561 12.805 11.812 1 93.94 92 ILE B C 1
ATOM 2806 O O . ILE B 1 92 ? 1.298 13.883 11.281 1 93.94 92 ILE B O 1
ATOM 2810 N N . HIS B 1 93 ? 2.32 12.719 12.859 1 92.25 93 HIS B N 1
ATOM 2811 C CA . HIS B 1 93 ? 2.801 13.906 13.555 1 92.25 93 HIS B CA 1
ATOM 2812 C C . HIS B 1 93 ? 4.062 14.461 12.898 1 92.25 93 HIS B C 1
ATOM 2814 O O . HIS B 1 93 ? 4.512 15.555 13.227 1 92.25 93 HIS B O 1
ATOM 2820 N N . ILE B 1 94 ? 4.613 13.68 11.914 1 93 94 ILE B N 1
ATOM 2821 C CA . ILE B 1 94 ? 5.855 14.172 11.328 1 93 94 ILE B CA 1
ATOM 2822 C C . ILE B 1 94 ? 5.695 14.297 9.812 1 93 94 ILE B C 1
ATOM 2824 O O . ILE B 1 94 ? 6.535 14.906 9.141 1 93 94 ILE B O 1
ATOM 2828 N N . HIS B 1 95 ? 4.605 13.758 9.273 1 90 95 HIS B N 1
ATOM 2829 C CA . HIS B 1 95 ? 4.5 13.672 7.82 1 90 95 HIS B CA 1
ATOM 2830 C C . HIS B 1 95 ? 4.203 15.031 7.203 1 90 95 HIS B C 1
ATOM 2832 O O . HIS B 1 95 ? 4.199 15.18 5.98 1 90 95 HIS B O 1
ATOM 2838 N N . HIS B 1 96 ? 4.027 16.109 8.031 1 88.19 96 HIS B N 1
ATOM 2839 C CA . HIS B 1 96 ? 3.734 17.453 7.539 1 88.19 96 HIS B CA 1
ATOM 2840 C C . HIS B 1 96 ? 4.977 18.344 7.578 1 88.19 96 HIS B C 1
ATOM 2842 O O . HIS B 1 96 ? 4.93 19.5 7.172 1 88.19 96 HIS B O 1
ATOM 2848 N N . LEU B 1 97 ? 6.066 17.875 8.188 1 92.88 97 LEU B N 1
ATOM 2849 C CA . LEU B 1 97 ? 7.273 18.688 8.328 1 92.88 97 LEU B CA 1
ATOM 2850 C C . LEU B 1 97 ? 7.828 19.078 6.961 1 92.88 97 LEU B C 1
ATOM 2852 O O . LEU B 1 97 ? 8.25 18.203 6.188 1 92.88 97 LEU B O 1
ATOM 2856 N N . PRO B 1 98 ? 7.918 20.359 6.711 1 93.69 98 PRO B N 1
ATOM 2857 C CA . PRO B 1 98 ? 8.094 20.797 5.324 1 93.69 98 PRO B CA 1
ATOM 2858 C C . PRO B 1 98 ? 9.523 20.578 4.82 1 93.69 98 PRO B C 1
ATOM 2860 O O . PRO B 1 98 ? 9.758 20.594 3.607 1 93.69 98 PRO B O 1
ATOM 2863 N N . LYS B 1 99 ? 10.562 20.359 5.684 1 95.88 99 LYS B N 1
ATOM 2864 C CA . LYS B 1 99 ? 11.945 20.297 5.227 1 95.88 99 LYS B CA 1
ATOM 2865 C C . LYS B 1 99 ? 12.578 18.953 5.586 1 95.88 99 LYS B C 1
ATOM 2867 O O . LYS B 1 99 ? 13.773 18.75 5.387 1 95.88 99 LYS B O 1
ATOM 2872 N N . LEU B 1 100 ? 11.805 18.031 6.152 1 97.25 100 LEU B N 1
ATOM 2873 C CA . LEU B 1 100 ? 12.344 16.75 6.59 1 97.25 100 LEU B CA 1
ATOM 2874 C C . LEU B 1 100 ? 12.906 15.969 5.41 1 97.25 100 LEU B C 1
ATOM 2876 O O . LEU B 1 100 ? 12.164 15.602 4.496 1 97.25 100 LEU B O 1
ATOM 2880 N N . SER B 1 101 ? 14.211 15.727 5.441 1 98.12 101 SER B N 1
ATOM 2881 C CA . SER B 1 101 ? 14.883 15.055 4.324 1 98.12 101 SER B CA 1
ATOM 2882 C C . SER B 1 101 ? 15.492 13.727 4.758 1 98.12 101 SER B C 1
ATOM 2884 O O . SER B 1 101 ? 15.672 12.828 3.939 1 98.12 101 SER B O 1
ATOM 2886 N N . ASP B 1 102 ? 15.859 13.641 6.035 1 98.12 102 ASP B N 1
ATOM 2887 C CA . ASP B 1 102 ? 16.5 12.453 6.582 1 98.12 102 ASP B CA 1
ATOM 2888 C C . ASP B 1 102 ? 15.711 11.891 7.762 1 98.12 102 ASP B C 1
ATOM 2890 O O . ASP B 1 102 ? 15.539 12.562 8.781 1 98.12 102 ASP B O 1
ATOM 2894 N N . LEU B 1 103 ? 15.219 10.656 7.621 1 98.06 103 LEU B N 1
ATOM 2895 C CA . LEU B 1 103 ? 14.398 10.039 8.656 1 98.06 103 LEU B CA 1
ATOM 2896 C C . LEU B 1 103 ? 14.891 8.625 8.961 1 98.06 103 LEU B C 1
ATOM 2898 O O . LEU B 1 103 ? 14.984 7.789 8.055 1 98.06 103 LEU B O 1
ATOM 2902 N N . CYS B 1 104 ? 15.227 8.406 10.172 1 96.94 104 CYS B N 1
ATOM 2903 C CA . CYS B 1 104 ? 15.648 7.078 10.609 1 96.94 104 CYS B CA 1
ATOM 2904 C C . CYS B 1 104 ? 14.625 6.465 11.555 1 96.94 104 CYS B C 1
ATOM 2906 O O . CYS B 1 104 ? 14.398 6.98 12.648 1 96.94 104 CYS B O 1
ATOM 2908 N N . LEU B 1 105 ? 14.039 5.371 11.117 1 96.31 105 LEU B N 1
ATOM 2909 C CA . LEU B 1 105 ? 13.055 4.641 11.906 1 96.31 105 LEU B CA 1
ATOM 2910 C C . LEU B 1 105 ? 13.516 3.209 12.164 1 96.31 105 LEU B C 1
ATOM 2912 O O . LEU B 1 105 ? 12.688 2.297 12.258 1 96.31 105 LEU B O 1
ATOM 2916 N N . SER B 1 106 ? 14.797 2.998 12.242 1 96.25 106 SER B N 1
ATOM 2917 C CA . SER B 1 106 ? 15.359 1.667 12.438 1 96.25 106 SER B CA 1
ATOM 2918 C C . SER B 1 106 ? 14.977 1.1 13.805 1 96.25 106 SER B C 1
ATOM 2920 O O . SER B 1 106 ? 15.078 1.792 14.82 1 96.25 106 SER B O 1
ATOM 2922 N N . ASN B 1 107 ? 14.5 -0.158 13.75 1 94.5 107 ASN B N 1
ATOM 2923 C CA . ASN B 1 107 ? 14.219 -0.877 14.984 1 94.5 107 ASN B CA 1
ATOM 2924 C C . ASN B 1 107 ? 13.273 -0.095 15.891 1 94.5 107 ASN B C 1
ATOM 2926 O O . ASN B 1 107 ? 13.578 0.149 17.062 1 94.5 107 ASN B O 1
ATOM 2930 N N . THR B 1 108 ? 12.172 0.315 15.336 1 93.31 108 THR B N 1
ATOM 2931 C CA . THR B 1 108 ? 11.211 1.111 16.078 1 93.31 108 THR B CA 1
ATOM 2932 C C . THR B 1 108 ? 9.914 0.329 16.297 1 93.31 108 THR B C 1
ATOM 2934 O O . THR B 1 108 ? 9.023 0.782 17.016 1 93.31 108 THR B O 1
ATOM 2937 N N . GLY B 1 109 ? 9.75 -0.791 15.648 1 94.75 109 GLY B N 1
ATOM 2938 C CA . GLY B 1 109 ? 8.547 -1.598 15.789 1 94.75 109 GLY B CA 1
ATOM 2939 C C . GLY B 1 109 ? 7.453 -1.222 14.805 1 94.75 109 GLY B C 1
ATOM 2940 O O . GLY B 1 109 ? 6.332 -1.72 14.898 1 94.75 109 GLY B O 1
ATOM 2941 N N . ILE B 1 110 ? 7.777 -0.445 13.812 1 96.56 110 ILE B N 1
ATOM 2942 C CA . ILE B 1 110 ? 6.777 0.023 12.852 1 96.56 110 ILE B CA 1
ATOM 2943 C C . ILE B 1 110 ? 6.465 -1.084 11.852 1 96.56 110 ILE B C 1
ATOM 2945 O O . ILE B 1 110 ? 7.227 -2.045 11.719 1 96.56 110 ILE B O 1
ATOM 2949 N N . GLY B 1 111 ? 5.32 -0.897 11.164 1 98.31 111 GLY B N 1
ATOM 2950 C CA . GLY B 1 111 ? 4.918 -1.787 10.086 1 98.31 111 GLY B CA 1
ATOM 2951 C C . GLY B 1 111 ? 4.551 -1.052 8.812 1 98.31 111 GLY B C 1
ATOM 2952 O O . GLY B 1 111 ? 5.027 0.06 8.57 1 98.31 111 GLY B O 1
ATOM 2953 N N . ASN B 1 112 ? 3.729 -1.722 7.957 1 98.5 112 ASN B N 1
ATOM 2954 C CA . ASN B 1 112 ? 3.359 -1.182 6.652 1 98.5 112 ASN B CA 1
ATOM 2955 C C . ASN B 1 112 ? 2.59 0.129 6.785 1 98.5 112 ASN B C 1
ATOM 2957 O O . ASN B 1 112 ? 2.734 1.026 5.953 1 98.5 112 ASN B O 1
ATOM 2961 N N . GLU B 1 113 ? 1.731 0.19 7.848 1 98.19 113 GLU B N 1
ATOM 2962 C CA . GLU B 1 113 ? 0.941 1.399 8.055 1 98.19 113 GLU B CA 1
ATOM 2963 C C . GLU B 1 113 ? 1.834 2.633 8.148 1 98.19 113 GLU B C 1
ATOM 2965 O O . GLU B 1 113 ? 1.511 3.686 7.594 1 98.19 113 GLU B O 1
ATOM 2970 N N . ALA B 1 114 ? 2.918 2.488 8.836 1 98.19 114 ALA B N 1
ATOM 2971 C CA . ALA B 1 114 ? 3.848 3.607 8.961 1 98.19 114 ALA B CA 1
ATOM 2972 C C . ALA B 1 114 ? 4.359 4.059 7.598 1 98.19 114 ALA B C 1
ATOM 2974 O O . ALA B 1 114 ? 4.469 5.258 7.336 1 98.19 114 ALA B O 1
ATOM 2975 N N . VAL B 1 115 ? 4.652 3.133 6.734 1 98.62 115 VAL B N 1
ATOM 2976 C CA . VAL B 1 115 ? 5.176 3.434 5.406 1 98.62 115 VAL B CA 1
ATOM 2977 C C . VAL B 1 115 ? 4.133 4.211 4.605 1 98.62 115 VAL B C 1
ATOM 2979 O O . VAL B 1 115 ? 4.461 5.191 3.934 1 98.62 115 VAL B O 1
ATOM 2982 N N . TYR B 1 116 ? 2.867 3.758 4.688 1 98.31 116 TYR B N 1
ATOM 2983 C CA . TYR B 1 116 ? 1.807 4.492 4.004 1 98.31 116 TYR B CA 1
ATOM 2984 C C . TYR B 1 116 ? 1.749 5.938 4.484 1 98.31 116 TYR B C 1
ATOM 2986 O O . TYR B 1 116 ? 1.568 6.859 3.686 1 98.31 116 TYR B O 1
ATOM 2994 N N . LEU B 1 117 ? 1.922 6.141 5.766 1 97.88 117 LEU B N 1
ATOM 2995 C CA . LEU B 1 117 ? 1.788 7.453 6.395 1 97.88 117 LEU B CA 1
ATOM 2996 C C . LEU B 1 117 ? 2.982 8.344 6.055 1 97.88 117 LEU B C 1
ATOM 2998 O O . LEU B 1 117 ? 2.949 9.547 6.297 1 97.88 117 LEU B O 1
ATOM 3002 N N . LEU B 1 118 ? 4.047 7.832 5.379 1 98.19 118 LEU B N 1
ATOM 3003 C CA . LEU B 1 118 ? 5.223 8.602 4.996 1 98.19 118 LEU B CA 1
ATOM 3004 C C . LEU B 1 118 ? 5.031 9.25 3.629 1 98.19 118 LEU B C 1
ATOM 3006 O O . LEU B 1 118 ? 5.797 10.141 3.246 1 98.19 118 LEU B O 1
ATOM 3010 N N . VAL B 1 119 ? 4.008 8.859 2.936 1 97.94 119 VAL B N 1
ATOM 3011 C CA . VAL B 1 119 ? 3.82 9.234 1.539 1 97.94 119 VAL B CA 1
ATOM 3012 C C . VAL B 1 119 ? 3.736 10.758 1.42 1 97.94 119 VAL B C 1
ATOM 3014 O O . VAL B 1 119 ? 4.238 11.336 0.456 1 97.94 119 VAL B O 1
ATOM 3017 N N . PRO B 1 120 ? 3.127 11.516 2.408 1 96.88 120 PRO B N 1
ATOM 3018 C CA . PRO B 1 120 ? 3.084 12.977 2.312 1 96.88 120 PRO B CA 1
ATOM 3019 C C . PRO B 1 120 ? 4.473 13.602 2.234 1 96.88 120 PRO B C 1
ATOM 3021 O O . PRO B 1 120 ? 4.613 14.758 1.815 1 96.88 120 PRO B O 1
ATOM 3024 N N . LEU B 1 121 ? 5.527 12.883 2.576 1 97.19 121 LEU B N 1
ATOM 3025 C CA . LEU B 1 121 ? 6.891 13.406 2.59 1 97.19 121 LEU B CA 1
ATOM 3026 C C . LEU B 1 121 ? 7.582 13.148 1.257 1 97.19 121 LEU B C 1
ATOM 3028 O O . LEU B 1 121 ? 8.789 13.383 1.124 1 97.19 121 LEU B O 1
ATOM 3032 N N . LYS B 1 122 ? 6.902 12.688 0.238 1 96.56 122 LYS B N 1
ATOM 3033 C CA . LYS B 1 122 ? 7.488 12.227 -1.02 1 96.56 122 LYS B CA 1
ATOM 3034 C C . LYS B 1 122 ? 8.305 13.328 -1.685 1 96.56 122 LYS B C 1
ATOM 3036 O O . LYS B 1 122 ? 9.211 13.047 -2.471 1 96.56 122 LYS B O 1
ATOM 3041 N N . ARG B 1 123 ? 8.039 14.609 -1.384 1 95.62 123 ARG B N 1
ATOM 3042 C CA . ARG B 1 123 ? 8.711 15.703 -2.074 1 95.62 123 ARG B CA 1
ATOM 3043 C C . ARG B 1 123 ? 9.992 16.094 -1.348 1 95.62 123 ARG B C 1
ATOM 3045 O O . ARG B 1 123 ? 10.859 16.766 -1.923 1 95.62 123 ARG B O 1
ATOM 3052 N N . THR B 1 124 ? 10.172 15.703 -0.055 1 96.81 124 THR B N 1
ATOM 3053 C CA . THR B 1 124 ? 11.281 16.234 0.725 1 96.81 124 THR B CA 1
ATOM 3054 C C . THR B 1 124 ? 12.203 15.102 1.188 1 96.81 124 THR B C 1
ATOM 3056 O O . THR B 1 124 ? 13.398 15.312 1.377 1 96.81 124 THR B O 1
ATOM 3059 N N . LEU B 1 125 ? 11.727 13.883 1.353 1 98.06 125 LEU B N 1
ATOM 3060 C CA . LEU B 1 125 ? 12.5 12.797 1.937 1 98.06 125 LEU B CA 1
ATOM 3061 C C . LEU B 1 125 ? 13.57 12.305 0.967 1 98.06 125 LEU B C 1
ATOM 3063 O O . LEU B 1 125 ? 13.273 11.984 -0.185 1 98.06 125 LEU B O 1
ATOM 3067 N N . LYS B 1 126 ? 14.805 12.266 1.402 1 98.38 126 LYS B N 1
ATOM 3068 C CA . LYS B 1 126 ? 15.93 11.852 0.576 1 98.38 126 LYS B CA 1
ATOM 3069 C C . LYS B 1 126 ? 16.594 10.594 1.137 1 98.38 126 LYS B C 1
ATOM 3071 O O . LYS B 1 126 ? 17.156 9.797 0.388 1 98.38 126 LYS B O 1
ATOM 3076 N N . ARG B 1 127 ? 16.547 10.492 2.434 1 98.62 127 ARG B N 1
ATOM 3077 C CA . ARG B 1 127 ? 17.141 9.352 3.113 1 98.62 127 ARG B CA 1
ATOM 3078 C C . ARG B 1 127 ? 16.188 8.734 4.113 1 98.62 127 ARG B C 1
ATOM 3080 O O . ARG B 1 127 ? 15.617 9.43 4.957 1 98.62 127 ARG B O 1
ATOM 3087 N N . LEU B 1 128 ? 15.945 7.426 4.02 1 98.81 128 LEU B N 1
ATOM 3088 C CA . LEU B 1 128 ? 14.984 6.723 4.863 1 98.81 128 LEU B CA 1
ATOM 3089 C C . LEU B 1 128 ? 15.539 5.375 5.316 1 98.81 128 LEU B C 1
ATOM 3091 O O . LEU B 1 128 ? 15.984 4.57 4.488 1 98.81 128 LEU B O 1
ATOM 3095 N N . SER B 1 129 ? 15.609 5.211 6.582 1 98.62 129 SER B N 1
ATOM 3096 C CA . SER B 1 129 ? 15.977 3.906 7.121 1 98.62 129 SER B CA 1
ATOM 3097 C C . SER B 1 129 ? 14.797 3.24 7.812 1 98.62 129 SER B C 1
ATOM 3099 O O . SER B 1 129 ? 14.258 3.771 8.789 1 98.62 129 SER B O 1
ATOM 3101 N N . LEU B 1 130 ? 14.398 2.123 7.301 1 98.69 130 LEU B N 1
ATOM 3102 C CA . LEU B 1 130 ? 13.328 1.309 7.875 1 98.69 130 LEU B CA 1
ATOM 3103 C C . LEU B 1 130 ? 13.883 -0 8.43 1 98.69 130 LEU B C 1
ATOM 3105 O O . LEU B 1 130 ? 13.125 -0.922 8.734 1 98.69 130 LEU B O 1
ATOM 3109 N N . SER B 1 131 ? 15.148 -0.09 8.625 1 98.12 131 SER B N 1
ATOM 3110 C CA . SER B 1 131 ? 15.828 -1.344 8.93 1 98.12 131 SER B CA 1
ATOM 3111 C C . SER B 1 131 ? 15.367 -1.916 10.266 1 98.12 131 SER B C 1
ATOM 3113 O O . SER B 1 131 ? 14.875 -1.183 11.125 1 98.12 131 SER B O 1
ATOM 3115 N N . VAL B 1 132 ? 15.406 -3.193 10.422 1 97.25 132 VAL B N 1
ATOM 3116 C CA . VAL B 1 132 ? 15.133 -3.951 11.641 1 97.25 132 VAL B CA 1
ATOM 3117 C C . VAL B 1 132 ? 13.688 -3.73 12.078 1 97.25 132 VAL B C 1
ATOM 3119 O O . VAL B 1 132 ? 13.43 -3.385 13.227 1 97.25 132 VAL B O 1
ATOM 3122 N N . ASN B 1 133 ? 12.789 -3.68 11.172 1 97.94 133 ASN B N 1
ATOM 3123 C CA . ASN B 1 133 ? 11.344 -3.709 11.367 1 97.94 133 ASN B CA 1
ATOM 3124 C C . ASN B 1 133 ? 10.688 -4.816 10.547 1 97.94 133 ASN B C 1
ATOM 3126 O O . ASN B 1 133 ? 10.266 -4.586 9.414 1 97.94 133 ASN B O 1
ATOM 3130 N N . PRO B 1 134 ? 10.508 -6.004 11.062 1 98.19 134 PRO B N 1
ATOM 3131 C CA . PRO B 1 134 ? 10.047 -7.164 10.297 1 98.19 134 PRO B CA 1
ATOM 3132 C C . PRO B 1 134 ? 8.617 -7 9.781 1 98.19 134 PRO B C 1
ATOM 3134 O O . PRO B 1 134 ? 8.227 -7.672 8.82 1 98.19 134 PRO B O 1
ATOM 3137 N N . ASP B 1 135 ? 7.895 -6.082 10.414 1 98.06 135 ASP B N 1
ATOM 3138 C CA . ASP B 1 135 ? 6.492 -5.926 10.031 1 98.06 135 ASP B CA 1
ATOM 3139 C C . ASP B 1 135 ? 6.348 -4.992 8.836 1 98.06 135 ASP B C 1
ATOM 3141 O O . ASP B 1 135 ? 5.242 -4.797 8.32 1 98.06 135 ASP B O 1
ATOM 3145 N N . VAL B 1 136 ? 7.477 -4.375 8.398 1 98.62 136 VAL B N 1
ATOM 3146 C CA . VAL B 1 136 ? 7.52 -3.734 7.086 1 98.62 136 VAL B CA 1
ATOM 3147 C C . VAL B 1 136 ? 7.75 -4.785 6.004 1 98.62 136 VAL B C 1
ATOM 3149 O O . VAL B 1 136 ? 8.82 -5.402 5.941 1 98.62 136 VAL B O 1
ATOM 3152 N N . THR B 1 137 ? 6.789 -4.953 5.145 1 98.38 137 THR B N 1
ATOM 3153 C CA . THR B 1 137 ? 6.84 -6.051 4.184 1 98.38 137 THR B CA 1
ATOM 3154 C C . THR B 1 137 ? 6.715 -5.527 2.756 1 98.38 137 THR B C 1
ATOM 3156 O O . THR B 1 137 ? 6.582 -4.32 2.543 1 98.38 137 THR B O 1
ATOM 3159 N N . SER B 1 138 ? 6.676 -6.469 1.771 1 98.12 138 SER B N 1
ATOM 3160 C CA . SER B 1 138 ? 6.57 -6.141 0.353 1 98.12 138 SER B CA 1
ATOM 3161 C C . SER B 1 138 ? 5.258 -5.434 0.043 1 98.12 138 SER B C 1
ATOM 3163 O O . SER B 1 138 ? 5.145 -4.727 -0.962 1 98.12 138 SER B O 1
ATOM 3165 N N . GLU B 1 139 ? 4.305 -5.617 0.961 1 96.69 139 GLU B N 1
ATOM 3166 C CA . GLU B 1 139 ? 3.004 -4.984 0.771 1 96.69 139 GLU B CA 1
ATOM 3167 C C . GLU B 1 139 ? 3.125 -3.463 0.749 1 96.69 139 GLU B C 1
ATOM 3169 O O . GLU B 1 139 ? 2.289 -2.777 0.158 1 96.69 139 GLU B O 1
ATOM 3174 N N . SER B 1 140 ? 4.156 -2.912 1.357 1 97.88 140 SER B N 1
ATOM 3175 C CA . SER B 1 140 ? 4.289 -1.463 1.475 1 97.88 140 SER B CA 1
ATOM 3176 C C . SER B 1 140 ? 5.219 -0.903 0.404 1 97.88 140 SER B C 1
ATOM 3178 O O . SER B 1 140 ? 5.395 0.312 0.304 1 97.88 140 SER B O 1
ATOM 3180 N N . VAL B 1 141 ? 5.777 -1.704 -0.479 1 98.19 141 VAL B N 1
ATOM 3181 C CA . VAL B 1 141 ? 6.777 -1.303 -1.466 1 98.19 141 VAL B CA 1
ATOM 3182 C C . VAL B 1 141 ? 6.16 -0.312 -2.451 1 98.19 141 VAL B C 1
ATOM 3184 O O . VAL B 1 141 ? 6.777 0.7 -2.791 1 98.19 141 VAL B O 1
ATOM 3187 N N . PRO B 1 142 ? 4.926 -0.562 -2.908 1 97.81 142 PRO B N 1
ATOM 3188 C CA . PRO B 1 142 ? 4.363 0.429 -3.828 1 97.81 142 PRO B CA 1
ATOM 3189 C C . PRO B 1 142 ? 4.328 1.835 -3.234 1 97.81 142 PRO B C 1
ATOM 3191 O O . PRO B 1 142 ? 4.555 2.816 -3.945 1 97.81 142 PRO B O 1
ATOM 3194 N N . ALA B 1 143 ? 4.035 1.93 -1.939 1 98 143 ALA B N 1
ATOM 3195 C CA . ALA B 1 143 ? 4.039 3.227 -1.27 1 98 143 ALA B CA 1
ATOM 3196 C C . ALA B 1 143 ? 5.457 3.781 -1.159 1 98 143 ALA B C 1
ATOM 3198 O O . ALA B 1 143 ? 5.68 4.98 -1.349 1 98 143 ALA B O 1
ATOM 3199 N N . MET B 1 144 ? 6.457 2.889 -0.863 1 98 144 MET B N 1
ATOM 3200 C CA . MET B 1 144 ? 7.855 3.299 -0.782 1 98 144 MET B CA 1
ATOM 3201 C C . MET B 1 144 ? 8.312 3.934 -2.09 1 98 144 MET B C 1
ATOM 3203 O O . MET B 1 144 ? 9.062 4.914 -2.08 1 98 144 MET B O 1
ATOM 3207 N N . LEU B 1 145 ? 7.82 3.375 -3.148 1 97.69 145 LEU B N 1
ATOM 3208 C CA . LEU B 1 145 ? 8.266 3.777 -4.477 1 97.69 145 LEU B CA 1
ATOM 3209 C C . LEU B 1 145 ? 7.707 5.145 -4.848 1 97.69 145 LEU B C 1
ATOM 3211 O O . LEU B 1 145 ? 8.172 5.773 -5.801 1 97.69 145 LEU B O 1
ATOM 3215 N N . LEU B 1 146 ? 6.699 5.602 -4.105 1 97.69 146 LEU B N 1
ATOM 3216 C CA . LEU B 1 146 ? 6.176 6.945 -4.328 1 97.69 146 LEU B CA 1
ATOM 3217 C C . LEU B 1 146 ? 7.145 8 -3.805 1 97.69 146 LEU B C 1
ATOM 3219 O O . LEU B 1 146 ? 7.039 9.18 -4.16 1 97.69 146 LEU B O 1
ATOM 3223 N N . LEU B 1 147 ? 8.023 7.586 -2.85 1 97.69 147 LEU B N 1
ATOM 3224 C CA . LEU B 1 147 ? 9.055 8.492 -2.361 1 97.69 147 LEU B CA 1
ATOM 3225 C C . LEU B 1 147 ? 10.164 8.656 -3.396 1 97.69 147 LEU B C 1
ATOM 3227 O O . LEU B 1 147 ? 11.281 8.164 -3.207 1 97.69 147 LEU B O 1
ATOM 3231 N N . GLU B 1 148 ? 9.914 9.398 -4.375 1 95.38 148 GLU B N 1
ATOM 3232 C CA . GLU B 1 148 ? 10.664 9.422 -5.629 1 95.38 148 GLU B CA 1
ATOM 3233 C C . GLU B 1 148 ? 12.016 10.109 -5.453 1 95.38 148 GLU B C 1
ATOM 3235 O O . GLU B 1 148 ? 12.93 9.914 -6.262 1 95.38 148 GLU B O 1
ATOM 3240 N N . ASN B 1 149 ? 12.211 10.875 -4.383 1 96.5 149 ASN B N 1
ATOM 3241 C CA . ASN B 1 149 ? 13.438 11.656 -4.223 1 96.5 149 ASN B CA 1
ATOM 3242 C C . ASN B 1 149 ? 14.445 10.938 -3.328 1 96.5 149 ASN B C 1
ATOM 3244 O O . ASN B 1 149 ? 15.492 11.492 -2.996 1 96.5 149 ASN B O 1
ATOM 3248 N N . LEU B 1 150 ? 14.125 9.695 -2.977 1 97.38 150 LEU B N 1
ATOM 3249 C CA . LEU B 1 150 ? 15.031 8.953 -2.105 1 97.38 150 LEU B CA 1
ATOM 3250 C C . LEU B 1 150 ? 16.375 8.727 -2.787 1 97.38 150 LEU B C 1
ATOM 3252 O O . LEU B 1 150 ? 16.422 8.258 -3.928 1 97.38 150 LEU B O 1
ATOM 3256 N N . GLU B 1 151 ? 17.406 9.07 -2.041 1 97.62 151 GLU B N 1
ATOM 3257 C CA . GLU B 1 151 ? 18.781 8.789 -2.443 1 97.62 151 GLU B CA 1
ATOM 3258 C C . GLU B 1 151 ? 19.359 7.605 -1.666 1 97.62 151 GLU B C 1
ATOM 3260 O O . GLU B 1 151 ? 20.344 7.004 -2.082 1 97.62 151 GLU B O 1
ATOM 3265 N N . PHE B 1 152 ? 18.734 7.398 -0.6 1 97.81 152 PHE B N 1
ATOM 3266 C CA . PHE B 1 152 ? 19.156 6.285 0.25 1 97.81 152 PHE B CA 1
ATOM 3267 C C . PHE B 1 152 ? 17.938 5.613 0.883 1 97.81 152 PHE B C 1
ATOM 3269 O O . PHE B 1 152 ? 17.031 6.293 1.362 1 97.81 152 PHE B O 1
ATOM 3276 N N . LEU B 1 153 ? 17.859 4.293 0.84 1 98.38 153 LEU B N 1
ATOM 3277 C CA . LEU B 1 153 ? 16.812 3.5 1.467 1 98.38 153 LEU B CA 1
ATOM 3278 C C . LEU B 1 153 ? 17.391 2.248 2.117 1 98.38 153 LEU B C 1
ATOM 3280 O O . LEU B 1 153 ? 18.047 1.447 1.455 1 98.38 153 LEU B O 1
ATOM 3284 N N . SER B 1 154 ? 17.188 2.156 3.438 1 98.56 154 SER B N 1
ATOM 3285 C CA . SER B 1 154 ? 17.562 0.906 4.086 1 98.56 154 SER B CA 1
ATOM 3286 C C . SER B 1 154 ? 16.344 0.089 4.48 1 98.56 154 SER B C 1
ATOM 3288 O O . SER B 1 154 ? 15.516 0.546 5.27 1 98.56 154 SER B O 1
ATOM 3290 N N . ILE B 1 155 ? 16.219 -1.065 3.922 1 98.62 155 ILE B N 1
ATOM 3291 C CA . ILE B 1 155 ? 15.195 -2.02 4.316 1 98.62 155 ILE B CA 1
ATOM 3292 C C . ILE B 1 155 ? 15.844 -3.295 4.844 1 98.62 155 ILE B C 1
ATOM 3294 O O . ILE B 1 155 ? 15.281 -4.383 4.723 1 98.62 155 ILE B O 1
ATOM 3298 N N . LEU B 1 156 ? 17.047 -3.123 5.426 1 97.75 156 LEU B N 1
ATOM 3299 C CA . LEU B 1 156 ? 17.766 -4.23 6.027 1 97.75 156 LEU B CA 1
ATOM 3300 C C . LEU B 1 156 ? 16.969 -4.871 7.148 1 97.75 156 LEU B C 1
ATOM 3302 O O . LEU B 1 156 ? 16.359 -4.172 7.969 1 97.75 156 LEU B O 1
ATOM 3306 N N . ASP B 1 157 ? 16.875 -6.234 7.105 1 96.81 157 ASP B N 1
ATOM 3307 C CA . ASP B 1 157 ? 16.219 -7.012 8.148 1 96.81 157 ASP B CA 1
ATOM 3308 C C . ASP B 1 157 ? 14.742 -6.633 8.266 1 96.81 157 ASP B C 1
ATOM 3310 O O . ASP B 1 157 ? 14.219 -6.492 9.375 1 96.81 157 ASP B O 1
ATOM 3314 N N . THR B 1 158 ? 14.102 -6.199 7.23 1 98.38 158 THR B N 1
ATOM 3315 C CA . THR B 1 158 ? 12.656 -6.062 7.16 1 98.38 158 THR B CA 1
ATOM 3316 C C . THR B 1 158 ? 12.016 -7.32 6.578 1 98.38 158 THR B C 1
ATOM 3318 O O . THR B 1 158 ? 12.711 -8.312 6.328 1 98.38 158 THR B O 1
ATOM 3321 N N . GLY B 1 159 ? 10.711 -7.277 6.449 1 98.38 159 GLY B N 1
ATOM 3322 C CA . GLY B 1 159 ? 9.984 -8.391 5.863 1 98.38 159 GLY B CA 1
ATOM 3323 C C . GLY B 1 159 ? 9.852 -8.289 4.355 1 98.38 159 GLY B C 1
ATOM 3324 O O . GLY B 1 159 ? 9.117 -9.055 3.736 1 98.38 159 GLY B O 1
ATOM 3325 N N . VAL B 1 160 ? 10.539 -7.34 3.729 1 98.44 160 VAL B N 1
ATOM 3326 C CA . VAL B 1 160 ? 10.516 -7.227 2.273 1 98.44 160 VAL B CA 1
ATOM 3327 C C . VAL B 1 160 ? 11.219 -8.43 1.649 1 98.44 160 VAL B C 1
ATOM 3329 O O . VAL B 1 160 ? 12.383 -8.703 1.946 1 98.44 160 VAL B O 1
ATOM 3332 N N . ASP B 1 161 ? 10.516 -9.141 0.859 1 97.94 161 ASP B N 1
ATOM 3333 C CA . ASP B 1 161 ? 11.062 -10.32 0.207 1 97.94 161 ASP B CA 1
ATOM 3334 C C . ASP B 1 161 ? 11.438 -10.023 -1.244 1 97.94 161 ASP B C 1
ATOM 3336 O O . ASP B 1 161 ? 11.492 -8.867 -1.651 1 97.94 161 ASP B O 1
ATOM 3340 N N . MET B 1 162 ? 11.688 -11.055 -2.033 1 96.19 162 MET B N 1
ATOM 3341 C CA . MET B 1 162 ? 12.172 -10.891 -3.4 1 96.19 162 MET B CA 1
ATOM 3342 C C . MET B 1 162 ? 11.094 -10.258 -4.285 1 96.19 162 MET B C 1
ATOM 3344 O O . MET B 1 162 ? 11.406 -9.547 -5.238 1 96.19 162 MET B O 1
ATOM 3348 N N . VAL B 1 163 ? 9.852 -10.57 -3.939 1 95.75 163 VAL B N 1
ATOM 3349 C CA . VAL B 1 163 ? 8.766 -9.977 -4.715 1 95.75 163 VAL B CA 1
ATOM 3350 C C . VAL B 1 163 ? 8.844 -8.461 -4.629 1 95.75 163 VAL B C 1
ATOM 3352 O O . VAL B 1 163 ? 8.797 -7.77 -5.652 1 95.75 163 VAL B O 1
ATOM 3355 N N . GLY B 1 164 ? 8.953 -7.977 -3.424 1 97.56 164 GLY B N 1
ATOM 3356 C CA . GLY B 1 164 ? 9.094 -6.543 -3.223 1 97.56 164 GLY B CA 1
ATOM 3357 C C . GLY B 1 164 ? 10.367 -5.977 -3.811 1 97.56 164 GLY B C 1
ATOM 3358 O O . GLY B 1 164 ? 10.352 -4.91 -4.43 1 97.56 164 GLY B O 1
ATOM 3359 N N . LEU B 1 165 ? 11.445 -6.684 -3.629 1 97.31 165 LEU B N 1
ATOM 3360 C CA . LEU B 1 165 ? 12.734 -6.207 -4.105 1 97.31 165 LEU B CA 1
ATOM 3361 C C . LEU B 1 165 ? 12.758 -6.121 -5.629 1 97.31 165 LEU B C 1
ATOM 3363 O O . LEU B 1 165 ? 13.336 -5.191 -6.195 1 97.31 165 LEU B O 1
ATOM 3367 N N . ARG B 1 166 ? 12.172 -7.098 -6.344 1 96.94 166 ARG B N 1
ATOM 3368 C CA . ARG B 1 166 ? 12.062 -7.078 -7.797 1 96.94 166 ARG B CA 1
ATOM 3369 C C . ARG B 1 166 ? 11.289 -5.852 -8.273 1 96.94 166 ARG B C 1
ATOM 3371 O O . ARG B 1 166 ? 11.68 -5.203 -9.242 1 96.94 166 ARG B O 1
ATOM 3378 N N . LEU B 1 167 ? 10.242 -5.566 -7.559 1 96.5 167 LEU B N 1
ATOM 3379 C CA . LEU B 1 167 ? 9.453 -4.387 -7.895 1 96.5 167 LEU B CA 1
ATOM 3380 C C . LEU B 1 167 ? 10.273 -3.115 -7.719 1 96.5 167 LEU B C 1
ATOM 3382 O O . LEU B 1 167 ? 10.227 -2.221 -8.57 1 96.5 167 LEU B O 1
ATOM 3386 N N . ILE B 1 168 ? 11.039 -3.02 -6.641 1 97.06 168 ILE B N 1
ATOM 3387 C CA . ILE B 1 168 ? 11.898 -1.87 -6.379 1 97.06 168 ILE B CA 1
ATOM 3388 C C . ILE B 1 168 ? 12.914 -1.724 -7.504 1 97.06 168 ILE B C 1
ATOM 3390 O O . ILE B 1 168 ? 13.062 -0.644 -8.078 1 97.06 168 ILE B O 1
ATOM 3394 N N . ALA B 1 169 ? 13.555 -2.803 -7.836 1 95 169 ALA B N 1
ATOM 3395 C CA . ALA B 1 169 ? 14.609 -2.785 -8.844 1 95 169 ALA B CA 1
ATOM 3396 C C . ALA B 1 169 ? 14.055 -2.387 -10.211 1 95 169 ALA B C 1
ATOM 3398 O O . ALA B 1 169 ? 14.664 -1.589 -10.93 1 95 169 ALA B O 1
ATOM 3399 N N . LYS B 1 170 ? 12.961 -2.988 -10.531 1 94.56 170 LYS B N 1
ATOM 3400 C CA . LYS B 1 170 ? 12.328 -2.68 -11.805 1 94.56 170 LYS B CA 1
ATOM 3401 C C . LYS B 1 170 ? 12.023 -1.188 -11.922 1 94.56 170 LYS B C 1
ATOM 3403 O O . LYS B 1 170 ? 12.344 -0.562 -12.938 1 94.56 170 LYS B O 1
ATOM 3408 N N . THR B 1 171 ? 11.414 -0.649 -10.961 1 95 171 THR B N 1
ATOM 3409 C CA . THR B 1 171 ? 11.016 0.754 -10.969 1 95 171 THR B CA 1
ATOM 3410 C C . THR B 1 171 ? 12.242 1.663 -11.039 1 95 171 THR B C 1
ATOM 3412 O O . THR B 1 171 ? 12.266 2.621 -11.812 1 95 171 THR B O 1
ATOM 3415 N N . ILE B 1 172 ? 13.203 1.382 -10.195 1 91.75 172 ILE B N 1
ATOM 3416 C CA . ILE B 1 172 ? 14.43 2.168 -10.164 1 91.75 172 ILE B CA 1
ATOM 3417 C C . ILE B 1 172 ? 15.094 2.15 -11.539 1 91.75 172 ILE B C 1
ATOM 3419 O O . ILE B 1 172 ? 15.547 3.188 -12.031 1 91.75 172 ILE B O 1
ATOM 3423 N N . TYR B 1 173 ? 15.102 1.005 -12.164 1 91.69 173 TYR B N 1
ATOM 3424 C CA . TYR B 1 173 ? 15.711 0.837 -13.477 1 91.69 173 TYR B CA 1
ATOM 3425 C C . TYR B 1 173 ? 14.938 1.61 -14.539 1 91.69 173 TYR B C 1
ATOM 3427 O O . TYR B 1 173 ? 15.516 2.379 -15.305 1 91.69 173 TYR B O 1
ATOM 3435 N N . GLU B 1 174 ? 13.672 1.407 -14.57 1 94 174 GLU B N 1
ATOM 3436 C CA . GLU B 1 174 ? 12.828 2.031 -15.578 1 94 174 GLU B CA 1
ATOM 3437 C C . GLU B 1 174 ? 12.859 3.553 -15.469 1 94 174 GLU B C 1
ATOM 3439 O O . GLU B 1 174 ? 12.805 4.258 -16.469 1 94 174 GLU B O 1
ATOM 3444 N N . GLU B 1 175 ? 12.945 4.035 -14.258 1 95.06 175 GLU B N 1
ATOM 3445 C CA . GLU B 1 175 ? 12.906 5.48 -14.031 1 95.06 175 GLU B CA 1
ATOM 3446 C C . GLU B 1 175 ? 14.312 6.062 -13.93 1 95.06 175 GLU B C 1
ATOM 3448 O O . GLU B 1 175 ? 14.477 7.262 -13.6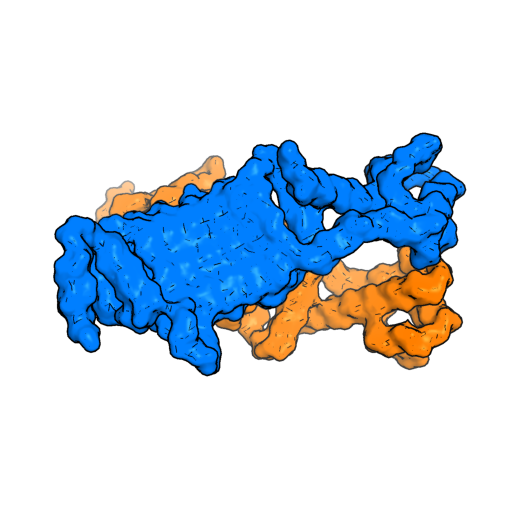95 1 95.06 175 GLU B O 1
ATOM 3453 N N . SER B 1 176 ? 15.359 5.297 -14.039 1 93.06 176 SER B N 1
ATOM 3454 C CA . SER B 1 176 ? 16.75 5.715 -13.969 1 93.06 176 SER B CA 1
ATOM 3455 C C . SER B 1 176 ? 17.031 6.488 -12.688 1 93.06 176 SER B C 1
ATOM 3457 O O . SER B 1 176 ? 17.609 7.574 -12.719 1 93.06 176 SER B O 1
ATOM 3459 N N . ARG B 1 177 ? 16.484 5.867 -11.594 1 93.12 177 ARG B N 1
ATOM 3460 C CA . ARG B 1 177 ? 16.719 6.504 -10.305 1 93.12 177 ARG B CA 1
ATOM 3461 C C . ARG B 1 177 ? 18.125 6.215 -9.789 1 93.12 177 ARG B C 1
ATOM 3463 O O . ARG B 1 177 ? 18.672 5.137 -10.031 1 93.12 177 ARG B O 1
ATOM 3470 N N . THR B 1 178 ? 18.766 7.242 -9.148 1 92 178 THR B N 1
ATOM 3471 C CA . THR B 1 178 ? 20.016 7.055 -8.422 1 92 178 THR B CA 1
ATOM 3472 C C . THR B 1 178 ? 19.766 6.902 -6.926 1 92 178 THR B C 1
ATOM 3474 O O . THR B 1 178 ? 19.516 7.891 -6.227 1 92 178 THR B O 1
ATOM 3477 N N . ILE B 1 179 ? 19.781 5.648 -6.457 1 94.44 179 ILE B N 1
ATOM 3478 C CA . ILE B 1 179 ? 19.438 5.375 -5.062 1 94.44 179 ILE B CA 1
ATOM 3479 C C . ILE B 1 179 ? 20.344 4.27 -4.523 1 94.44 179 ILE B C 1
ATOM 3481 O O . ILE B 1 179 ? 20.625 3.291 -5.219 1 94.44 179 ILE B O 1
ATOM 3485 N N . ASP B 1 180 ? 20.938 4.531 -3.357 1 94.94 180 ASP B N 1
ATOM 3486 C CA . ASP B 1 180 ? 21.641 3.494 -2.604 1 94.94 180 ASP B CA 1
ATOM 3487 C C . ASP B 1 180 ? 20.672 2.729 -1.699 1 94.94 180 ASP B C 1
ATOM 3489 O O . ASP B 1 180 ? 19.953 3.328 -0.894 1 94.94 180 ASP B O 1
ATOM 3493 N N . ILE B 1 181 ? 20.688 1.365 -1.845 1 96.06 181 ILE B N 1
ATOM 3494 C CA . ILE B 1 181 ? 19.688 0.591 -1.105 1 96.06 181 ILE B CA 1
ATOM 3495 C C . ILE B 1 181 ? 20.391 -0.52 -0.32 1 96.06 181 ILE B C 1
ATOM 3497 O O . ILE B 1 181 ? 21.266 -1.198 -0.844 1 96.06 181 ILE B O 1
ATOM 3501 N N . GLU B 1 182 ? 20.047 -0.613 0.961 1 96.94 182 GLU B N 1
ATOM 3502 C CA . GLU B 1 182 ? 20.422 -1.758 1.787 1 96.94 182 GLU B CA 1
ATOM 3503 C C . GLU B 1 182 ? 19.266 -2.752 1.903 1 96.94 182 GLU B C 1
ATOM 3505 O O . GLU B 1 182 ? 18.188 -2.396 2.361 1 96.94 182 GLU B O 1
ATOM 3510 N N . ILE B 1 183 ? 19.5 -3.98 1.505 1 97.31 183 ILE B N 1
ATOM 3511 C CA . ILE B 1 183 ? 18.422 -4.938 1.348 1 97.31 183 ILE B CA 1
ATOM 3512 C C . ILE B 1 183 ? 18.516 -6.016 2.426 1 97.31 183 ILE B C 1
ATOM 3514 O O . ILE B 1 183 ? 19.547 -6.152 3.082 1 97.31 183 ILE B O 1
ATOM 3518 N N . PRO B 1 184 ? 17.469 -6.754 2.656 1 97.25 184 PRO B N 1
ATOM 3519 C CA . PRO B 1 184 ? 17.484 -7.824 3.656 1 97.25 184 PRO B CA 1
ATOM 3520 C C . PRO B 1 184 ? 18.5 -8.914 3.33 1 97.25 184 PRO B C 1
ATOM 3522 O O . PRO B 1 184 ? 18.703 -9.242 2.158 1 97.25 184 PRO B O 1
ATOM 3525 N N . TYR B 1 185 ? 19 -9.516 4.355 1 96.19 185 TYR B N 1
ATOM 3526 C CA . TYR B 1 185 ? 20.031 -10.547 4.203 1 96.19 185 TYR B CA 1
ATOM 3527 C C . TYR B 1 185 ? 19.5 -11.719 3.381 1 96.19 185 TYR B C 1
ATOM 3529 O O . TYR B 1 185 ? 20.234 -12.266 2.545 1 96.19 185 TYR B O 1
ATOM 3537 N N . ALA B 1 186 ? 18.297 -12.117 3.619 1 96.25 186 ALA B N 1
ATOM 3538 C CA . ALA B 1 186 ? 17.688 -13.242 2.9 1 96.25 186 ALA B CA 1
ATOM 3539 C C . ALA B 1 186 ? 17.688 -12.984 1.396 1 96.25 186 ALA B C 1
ATOM 3541 O O . ALA B 1 186 ? 17.906 -13.906 0.603 1 96.25 186 ALA B O 1
ATOM 3542 N N . CYS B 1 187 ? 17.438 -11.781 1.038 1 96.88 187 CYS B N 1
ATOM 3543 C CA . CYS B 1 187 ? 17.422 -11.414 -0.374 1 96.88 187 CYS B CA 1
ATOM 3544 C C . CYS B 1 187 ? 18.828 -11.43 -0.957 1 96.88 187 CYS B C 1
ATOM 3546 O O . CYS B 1 187 ? 19.031 -11.859 -2.096 1 96.88 187 CYS B O 1
ATOM 3548 N N . GLU B 1 188 ? 19.781 -10.938 -0.208 1 95.25 188 GLU B N 1
ATOM 3549 C CA . GLU B 1 188 ? 21.172 -10.977 -0.644 1 95.25 188 GLU B CA 1
ATOM 3550 C C . GLU B 1 188 ? 21.625 -12.406 -0.897 1 95.25 188 GLU B C 1
ATOM 3552 O O . GLU B 1 188 ? 22.281 -12.688 -1.905 1 95.25 188 GLU B O 1
ATOM 3557 N N . THR B 1 189 ? 21.281 -13.242 0.032 1 96.12 189 THR B N 1
ATOM 3558 C CA . THR B 1 189 ? 21.641 -14.648 -0.087 1 96.12 189 THR B CA 1
ATOM 3559 C C . THR B 1 189 ? 21.016 -15.258 -1.338 1 96.12 189 THR B C 1
ATOM 3561 O O . THR B 1 189 ? 21.672 -16.031 -2.055 1 96.12 189 THR B O 1
ATOM 3564 N N . TYR B 1 190 ? 19.781 -15 -1.568 1 96.69 190 TYR B N 1
ATOM 3565 C CA . TYR B 1 190 ? 19.078 -15.469 -2.76 1 96.69 190 TYR B CA 1
ATOM 3566 C C . TYR B 1 190 ? 19.812 -15.023 -4.027 1 96.69 190 TYR B C 1
ATOM 3568 O O . TYR B 1 190 ? 20.062 -15.836 -4.918 1 96.69 190 TYR B O 1
ATOM 3576 N N . ILE B 1 191 ? 20.141 -13.781 -4.09 1 95.81 191 ILE B N 1
ATOM 3577 C CA . ILE B 1 191 ? 20.781 -13.227 -5.277 1 95.81 191 ILE B CA 1
ATOM 3578 C C . ILE B 1 191 ? 22.156 -13.852 -5.469 1 95.81 191 ILE B C 1
ATOM 3580 O O . ILE B 1 191 ? 22.562 -14.133 -6.598 1 95.81 191 ILE B O 1
ATOM 3584 N N . ASP B 1 192 ? 22.812 -14.078 -4.406 1 94.81 192 ASP B N 1
ATOM 3585 C CA . ASP B 1 192 ? 24.125 -14.703 -4.457 1 94.81 192 ASP B CA 1
ATOM 3586 C C . ASP B 1 192 ? 24.047 -16.156 -4.93 1 94.81 192 ASP B C 1
ATOM 3588 O O . ASP B 1 192 ? 25.031 -16.734 -5.363 1 94.81 192 ASP B O 1
ATOM 3592 N N . SER B 1 193 ? 22.828 -16.75 -4.867 1 95.94 193 SER B N 1
ATOM 3593 C CA . SER B 1 193 ? 22.656 -18.172 -5.184 1 95.94 193 SER B CA 1
ATOM 3594 C C . SER B 1 193 ? 21.797 -18.344 -6.434 1 95.94 193 SER B C 1
ATOM 3596 O O . SER B 1 193 ? 21.125 -19.375 -6.586 1 95.94 193 SER B O 1
ATOM 3598 N N . LEU B 1 194 ? 21.75 -17.375 -7.293 1 95.62 194 LEU B N 1
ATOM 3599 C CA . LEU B 1 194 ? 20.906 -17.438 -8.484 1 95.62 194 LEU B CA 1
ATOM 3600 C C . LEU B 1 194 ? 21.234 -18.672 -9.32 1 95.62 194 LEU B C 1
ATOM 3602 O O . LEU B 1 194 ? 20.344 -19.266 -9.922 1 95.62 194 LEU B O 1
ATOM 3606 N N . HIS B 1 195 ? 22.5 -19.078 -9.344 1 95.5 195 HIS B N 1
ATOM 3607 C CA . HIS B 1 195 ? 22.969 -20.188 -10.164 1 95.5 195 HIS B CA 1
ATOM 3608 C C . HIS B 1 195 ? 22.344 -21.5 -9.719 1 95.5 195 HIS B C 1
ATOM 3610 O O . HIS B 1 195 ? 22.359 -22.484 -10.461 1 95.5 195 HIS B O 1
ATOM 3616 N N . THR B 1 196 ? 21.75 -21.531 -8.547 1 96.25 196 THR B N 1
ATOM 3617 C CA . THR B 1 196 ? 21.094 -22.734 -8.047 1 96.25 196 THR B CA 1
ATOM 3618 C C . THR B 1 196 ? 19.594 -22.688 -8.336 1 96.25 196 THR B C 1
ATOM 3620 O O . THR B 1 196 ? 18.906 -23.688 -8.141 1 96.25 196 THR B O 1
ATOM 3623 N N . MET B 1 197 ? 19.094 -21.594 -8.828 1 95.19 197 MET B N 1
ATOM 3624 C CA . MET B 1 197 ? 17.656 -21.422 -9.023 1 95.19 197 MET B CA 1
ATOM 3625 C C . MET B 1 197 ? 17.266 -21.75 -10.461 1 95.19 197 MET B C 1
ATOM 3627 O O . MET B 1 197 ? 16.203 -22.328 -10.703 1 95.19 197 MET B O 1
ATOM 3631 N N . TYR B 1 198 ? 18.062 -21.406 -11.398 1 96.94 198 TYR B N 1
ATOM 3632 C CA . TYR B 1 198 ? 17.859 -21.609 -12.828 1 96.94 198 TYR B CA 1
ATOM 3633 C C . TYR B 1 198 ? 19.125 -21.328 -13.617 1 96.94 198 TYR B C 1
ATOM 3635 O O . TYR B 1 198 ? 20.172 -21 -13.031 1 96.94 198 TYR B O 1
ATOM 3643 N N . LEU B 1 199 ? 19.062 -21.547 -14.891 1 97.31 199 LEU B N 1
ATOM 3644 C CA . LEU B 1 199 ? 20.172 -21.203 -15.773 1 97.31 199 LEU B CA 1
ATOM 3645 C C . LEU B 1 199 ? 20.281 -19.688 -15.945 1 97.31 199 LEU B C 1
ATOM 3647 O O . LEU B 1 199 ? 19.453 -19.078 -16.609 1 97.31 199 LEU B O 1
ATOM 3651 N N . VAL B 1 200 ? 21.297 -19.109 -15.336 1 96.62 200 VAL B N 1
ATOM 3652 C CA . VAL B 1 200 ? 21.438 -17.656 -15.312 1 96.62 200 VAL B CA 1
ATOM 3653 C C . VAL B 1 200 ? 21.938 -17.156 -16.656 1 96.62 200 VAL B C 1
ATOM 3655 O O . VAL B 1 200 ? 21.375 -16.219 -17.234 1 96.62 200 VAL B O 1
ATOM 3658 N N . ASP B 1 201 ? 23.031 -17.797 -17.156 1 95.69 201 ASP B N 1
ATOM 3659 C CA . ASP B 1 201 ? 23.609 -17.422 -18.438 1 95.69 201 ASP B CA 1
ATOM 3660 C C . ASP B 1 201 ? 23.016 -18.266 -19.578 1 95.69 201 ASP B C 1
ATOM 3662 O O . ASP B 1 201 ? 23.609 -19.266 -19.984 1 95.69 201 ASP B O 1
ATOM 3666 N N . ILE B 1 202 ? 21.984 -17.766 -20.141 1 96.94 202 ILE B N 1
ATOM 3667 C CA . ILE B 1 202 ? 21.281 -18.484 -21.203 1 96.94 202 ILE B CA 1
ATOM 3668 C C . ILE B 1 202 ? 21.938 -18.203 -22.547 1 96.94 202 ILE B C 1
ATOM 3670 O O . ILE B 1 202 ? 22.156 -17.047 -22.906 1 96.94 202 ILE B O 1
ATOM 3674 N N . GLN B 1 203 ? 22.25 -19.25 -23.234 1 95.44 203 GLN B N 1
ATOM 3675 C CA . GLN B 1 203 ? 22.828 -19.125 -24.562 1 95.44 203 GLN B CA 1
ATOM 3676 C C . GLN B 1 203 ? 21.922 -19.766 -25.625 1 95.44 203 GLN B C 1
ATOM 3678 O O . GLN B 1 203 ? 21.219 -20.734 -25.344 1 95.44 203 GLN B O 1
ATOM 3683 N N . PRO B 1 204 ? 21.922 -19.109 -26.828 1 92.88 204 PRO B N 1
ATOM 3684 C CA . PRO B 1 204 ? 21.203 -19.797 -27.906 1 92.88 204 PRO B CA 1
ATOM 3685 C C . PRO B 1 204 ? 21.609 -21.25 -28.047 1 92.88 204 PRO B C 1
ATOM 3687 O O . PRO B 1 204 ? 22.75 -21.625 -27.781 1 92.88 204 PRO B O 1
ATOM 3690 N N . PRO B 1 205 ? 20.531 -22.047 -28.375 1 94.5 205 PRO B N 1
ATOM 3691 C CA . PRO B 1 205 ? 19.219 -21.734 -28.938 1 94.5 205 PRO B CA 1
ATOM 3692 C C . PRO B 1 205 ? 18.141 -21.594 -27.875 1 94.5 205 PRO B C 1
ATOM 3694 O O . PRO B 1 205 ? 16.953 -21.531 -28.188 1 94.5 205 PRO B O 1
ATOM 3697 N N . LEU B 1 206 ? 18.594 -21.594 -26.641 1 96.56 206 LEU B N 1
ATOM 3698 C CA . LEU B 1 206 ? 17.625 -21.438 -25.562 1 96.56 206 LEU B CA 1
ATOM 3699 C C . LEU B 1 206 ? 17.047 -20.031 -25.547 1 96.56 206 LEU B C 1
ATOM 3701 O O . LEU B 1 206 ? 17.672 -19.094 -26.031 1 96.56 206 LEU B O 1
ATOM 3705 N N . VAL B 1 207 ? 15.844 -19.922 -25 1 96.25 207 VAL B N 1
ATOM 3706 C CA . VAL B 1 207 ? 15.102 -18.672 -25.031 1 96.25 207 VAL B CA 1
ATOM 3707 C C . VAL B 1 207 ? 15.289 -17.922 -23.719 1 96.25 207 VAL B C 1
ATOM 3709 O O . VAL B 1 207 ? 15.211 -18.516 -22.641 1 96.25 207 VAL B O 1
ATOM 3712 N N . SER B 1 208 ? 15.57 -16.594 -23.812 1 95.56 208 SER B N 1
ATOM 3713 C CA . SER B 1 208 ? 15.758 -15.797 -22.609 1 95.56 208 SER B CA 1
ATOM 3714 C C . SER B 1 208 ? 14.625 -14.781 -22.438 1 95.56 208 SER B C 1
ATOM 3716 O O . SER B 1 208 ? 14.453 -14.219 -21.359 1 95.56 208 SER B O 1
ATOM 3718 N N . ASP B 1 209 ? 13.844 -14.531 -23.453 1 95.25 209 ASP B N 1
ATOM 3719 C CA . ASP B 1 209 ? 12.742 -13.57 -23.406 1 95.25 209 ASP B CA 1
ATOM 3720 C C . ASP B 1 209 ? 11.438 -14.258 -23.031 1 95.25 209 ASP B C 1
ATOM 3722 O O . ASP B 1 209 ? 10.914 -15.086 -23.781 1 95.25 209 ASP B O 1
ATOM 3726 N N . PRO B 1 210 ? 10.867 -13.859 -21.891 1 95.31 210 PRO B N 1
ATOM 3727 C CA . PRO B 1 210 ? 9.609 -14.484 -21.484 1 95.31 210 PRO B CA 1
ATOM 3728 C C . PRO B 1 210 ? 8.508 -14.312 -22.531 1 95.31 210 PRO B C 1
ATOM 3730 O O . PRO B 1 210 ? 7.652 -15.188 -22.672 1 95.31 210 PRO B O 1
ATOM 3733 N N . ALA B 1 211 ? 8.484 -13.273 -23.281 1 94.19 211 ALA B N 1
ATOM 3734 C CA . ALA B 1 211 ? 7.445 -13 -24.266 1 94.19 211 ALA B CA 1
ATOM 3735 C C . ALA B 1 211 ? 7.555 -13.953 -25.453 1 94.19 211 ALA B C 1
ATOM 3737 O O . ALA B 1 211 ? 6.562 -14.211 -26.141 1 94.19 211 ALA B O 1
ATOM 3738 N N . ALA B 1 212 ? 8.672 -14.508 -25.734 1 94.5 212 ALA B N 1
ATOM 3739 C CA . ALA B 1 212 ? 8.914 -15.398 -26.859 1 94.5 212 ALA B CA 1
ATOM 3740 C C . ALA B 1 212 ? 8.391 -16.797 -26.578 1 94.5 212 ALA B C 1
ATOM 3742 O O . ALA B 1 212 ? 8.211 -17.609 -27.5 1 94.5 212 ALA B O 1
ATOM 3743 N N . CYS B 1 213 ? 8.07 -17.062 -25.281 1 95.69 213 CYS B N 1
ATOM 3744 C CA . CYS B 1 213 ? 7.695 -18.422 -24.875 1 95.69 213 CYS B CA 1
ATOM 3745 C C . CYS B 1 213 ? 6.367 -18.828 -25.5 1 95.69 213 CYS B C 1
ATOM 3747 O O . CYS B 1 213 ? 6.156 -20 -25.797 1 95.69 213 CYS B O 1
ATOM 3749 N N . ALA B 1 214 ? 5.473 -17.859 -25.688 1 93.12 214 ALA B N 1
ATOM 3750 C CA . ALA B 1 214 ? 4.105 -18.141 -26.125 1 93.12 214 ALA B CA 1
ATOM 3751 C C . ALA B 1 214 ? 4.09 -18.781 -27.5 1 93.12 214 ALA B C 1
ATOM 3753 O O . ALA B 1 214 ? 3.186 -19.562 -27.812 1 93.12 214 ALA B O 1
ATOM 3754 N N . SER B 1 215 ? 5.039 -18.594 -28.344 1 94.06 215 SER B N 1
ATOM 3755 C CA . SER B 1 215 ? 5.051 -19.062 -29.719 1 94.06 215 SER B CA 1
ATOM 3756 C C . SER B 1 215 ? 5.844 -20.359 -29.859 1 94.06 215 SER B C 1
ATOM 3758 O O . SER B 1 215 ? 5.891 -20.953 -30.938 1 94.06 215 SER B O 1
ATOM 3760 N N . LEU B 1 216 ? 6.383 -20.859 -28.812 1 95.25 216 LEU B N 1
ATOM 3761 C CA . LEU B 1 216 ? 7.277 -22.016 -28.891 1 95.25 216 LEU B CA 1
ATOM 3762 C C . LEU B 1 216 ? 6.488 -23.312 -28.844 1 95.25 216 LEU B C 1
ATOM 3764 O O . LEU B 1 216 ? 5.492 -23.422 -28.125 1 95.25 216 LEU B O 1
ATOM 3768 N N . PRO B 1 217 ? 6.883 -24.25 -29.672 1 95.5 217 PRO B N 1
ATOM 3769 C CA . PRO B 1 217 ? 6.281 -25.578 -29.562 1 95.5 217 PRO B CA 1
ATOM 3770 C C . PRO B 1 217 ? 6.641 -26.297 -28.266 1 95.5 217 PRO B C 1
ATOM 3772 O O . PRO B 1 217 ? 7.613 -25.922 -27.594 1 95.5 217 PRO B O 1
ATOM 3775 N N . SER B 1 218 ? 5.969 -27.328 -27.891 1 95.12 218 SER B N 1
ATOM 3776 C CA . SER B 1 218 ? 6.133 -28.062 -26.641 1 95.12 218 SER B CA 1
ATOM 3777 C C . SER B 1 218 ? 7.543 -28.625 -26.516 1 95.12 218 SER B C 1
ATOM 3779 O O . SER B 1 218 ? 8.117 -28.641 -25.422 1 95.12 218 SER B O 1
ATOM 3781 N N . ALA B 1 219 ? 8.008 -29.078 -27.594 1 95.81 219 ALA B N 1
ATOM 3782 C CA . ALA B 1 219 ? 9.328 -29.703 -27.578 1 95.81 219 ALA B CA 1
ATOM 3783 C C . ALA B 1 219 ? 10.406 -28.703 -27.172 1 95.81 219 ALA B C 1
ATOM 3785 O O . ALA B 1 219 ? 11.32 -29.047 -26.406 1 95.81 219 ALA B O 1
ATOM 3786 N N . ILE B 1 220 ? 10.289 -27.5 -27.656 1 96.94 220 ILE B N 1
ATOM 3787 C CA . ILE B 1 220 ? 11.266 -26.453 -27.375 1 96.94 220 ILE B CA 1
ATOM 3788 C C . ILE B 1 220 ? 11.102 -25.969 -25.938 1 96.94 220 ILE B C 1
ATOM 3790 O O . ILE B 1 220 ? 12.094 -25.688 -25.266 1 96.94 220 ILE B O 1
ATOM 3794 N N . LEU B 1 221 ? 9.867 -25.812 -25.516 1 97.31 221 LEU B N 1
ATOM 3795 C CA . LEU B 1 221 ? 9.594 -25.438 -24.125 1 97.31 221 LEU B CA 1
ATOM 3796 C C . LEU B 1 221 ? 10.25 -26.422 -23.172 1 97.31 221 LEU B C 1
ATOM 3798 O O . LEU B 1 221 ? 10.906 -26 -22.203 1 97.31 221 LEU B O 1
ATOM 3802 N N . LYS B 1 222 ? 10.07 -27.688 -23.484 1 95.81 222 LYS B N 1
ATOM 3803 C CA . LYS B 1 222 ? 10.648 -28.75 -22.656 1 95.81 222 LYS B CA 1
ATOM 3804 C C . LYS B 1 222 ? 12.172 -28.672 -22.656 1 95.81 222 LYS B C 1
ATOM 3806 O O . LYS B 1 222 ? 12.797 -28.828 -21.594 1 95.81 222 LYS B O 1
ATOM 3811 N N . GLN B 1 223 ? 12.695 -28.484 -23.812 1 97.31 223 GLN B N 1
ATOM 3812 C CA . GLN B 1 223 ? 14.141 -28.375 -23.938 1 97.31 223 GLN B CA 1
ATOM 3813 C C . GLN B 1 223 ? 14.695 -27.266 -23.047 1 97.31 223 GLN B C 1
ATOM 3815 O O . GLN B 1 223 ? 15.727 -27.422 -22.391 1 97.31 223 GLN B O 1
ATOM 3820 N N . ASN B 1 224 ? 14.062 -26.109 -23.109 1 97.94 224 ASN B N 1
ATOM 3821 C CA . ASN B 1 224 ? 14.477 -24.969 -22.281 1 97.94 224 ASN B CA 1
ATOM 3822 C C . ASN B 1 224 ? 14.367 -25.297 -20.797 1 97.94 224 ASN B C 1
ATOM 3824 O O . ASN B 1 224 ? 15.281 -25.016 -20.016 1 97.94 224 ASN B O 1
ATOM 3828 N N . LEU B 1 225 ? 13.289 -25.922 -20.391 1 96.75 225 LEU B N 1
ATOM 3829 C CA . LEU B 1 225 ? 13.062 -26.266 -19 1 96.75 225 LEU B CA 1
ATOM 3830 C C . LEU B 1 225 ? 14.094 -27.281 -18.5 1 96.75 225 LEU B C 1
ATOM 3832 O O . LEU B 1 225 ? 14.523 -27.219 -17.344 1 96.75 225 LEU B O 1
ATOM 3836 N N . VAL B 1 226 ? 14.438 -28.188 -19.359 1 96.94 226 VAL B N 1
ATOM 3837 C CA . VAL B 1 226 ? 15.445 -29.188 -19.016 1 96.94 226 VAL B CA 1
ATOM 3838 C C . VAL B 1 226 ? 16.766 -28.484 -18.688 1 96.94 226 VAL B C 1
ATOM 3840 O O . VAL B 1 226 ? 17.453 -28.859 -17.734 1 96.94 226 VAL B O 1
ATOM 3843 N N . ALA B 1 227 ? 17.109 -27.516 -19.484 1 97.5 227 ALA B N 1
ATOM 3844 C CA . ALA B 1 227 ? 18.344 -26.766 -19.25 1 97.5 227 ALA B CA 1
ATOM 3845 C C . ALA B 1 227 ? 18.312 -26.078 -17.891 1 97.5 227 ALA B C 1
ATOM 3847 O O . ALA B 1 227 ? 19.312 -26.062 -17.188 1 97.5 227 ALA B O 1
ATOM 3848 N N . HIS B 1 228 ? 17.234 -25.453 -17.531 1 97.25 228 HIS B N 1
ATOM 3849 C CA . HIS B 1 228 ? 17.094 -24.812 -16.234 1 97.25 228 HIS B CA 1
ATOM 3850 C C . HIS B 1 228 ? 17.109 -25.844 -15.102 1 97.25 228 HIS B C 1
ATOM 3852 O O . HIS B 1 228 ? 17.641 -25.594 -14.023 1 97.25 228 HIS B O 1
ATOM 3858 N N . ALA B 1 229 ? 16.516 -27.031 -15.391 1 96 229 ALA B N 1
ATOM 3859 C CA . ALA B 1 229 ? 16.422 -28.094 -14.398 1 96 229 ALA B CA 1
ATOM 3860 C C . ALA B 1 229 ? 17.797 -28.656 -14.055 1 96 229 ALA B C 1
ATOM 3862 O O . ALA B 1 229 ? 17.984 -29.25 -12.984 1 96 229 ALA B O 1
ATOM 3863 N N . GLU B 1 230 ? 18.703 -28.562 -14.914 1 96.44 230 GLU B N 1
ATOM 3864 C CA . GLU B 1 230 ? 20.062 -28.984 -14.641 1 96.44 230 GLU B CA 1
ATOM 3865 C C . GLU B 1 230 ? 20.656 -28.203 -13.469 1 96.44 230 GLU B C 1
ATOM 3867 O O . GLU B 1 230 ? 21.516 -28.719 -12.742 1 96.44 230 GLU B O 1
ATOM 3872 N N . ARG B 1 231 ? 20.188 -27 -13.289 1 96.38 231 ARG B N 1
ATOM 3873 C CA . ARG B 1 231 ? 20.672 -26.141 -12.211 1 96.38 231 ARG B CA 1
ATOM 3874 C C . ARG B 1 231 ? 19.812 -26.297 -10.961 1 96.38 231 ARG B C 1
ATOM 3876 O O . ARG B 1 231 ? 20.297 -26.172 -9.836 1 96.38 231 ARG B O 1
ATOM 3883 N N . ASN B 1 232 ? 18.547 -26.469 -11.164 1 95.31 232 ASN B N 1
ATOM 3884 C CA . ASN B 1 232 ? 17.562 -26.625 -10.102 1 95.31 232 ASN B CA 1
ATOM 3885 C C . ASN B 1 232 ? 16.656 -27.828 -10.352 1 95.31 232 ASN B C 1
ATOM 3887 O O . ASN B 1 232 ? 15.648 -27.719 -11.055 1 95.31 232 ASN B O 1
ATOM 3891 N N . PRO B 1 233 ? 16.891 -28.938 -9.711 1 92.62 233 PRO B N 1
ATOM 3892 C CA . PRO B 1 233 ? 16.156 -30.188 -9.977 1 92.62 233 PRO B CA 1
ATOM 3893 C C . PRO B 1 233 ? 14.688 -30.094 -9.578 1 92.62 233 PRO B C 1
ATOM 3895 O O . PRO B 1 233 ? 13.891 -30.953 -9.953 1 92.62 233 PRO B O 1
ATOM 3898 N N . ALA B 1 234 ? 14.375 -29.094 -8.898 1 87.69 234 ALA B N 1
ATOM 3899 C CA . ALA B 1 234 ? 12.984 -28.922 -8.484 1 87.69 234 ALA B CA 1
ATOM 3900 C C . ALA B 1 234 ? 12.117 -28.438 -9.648 1 87.69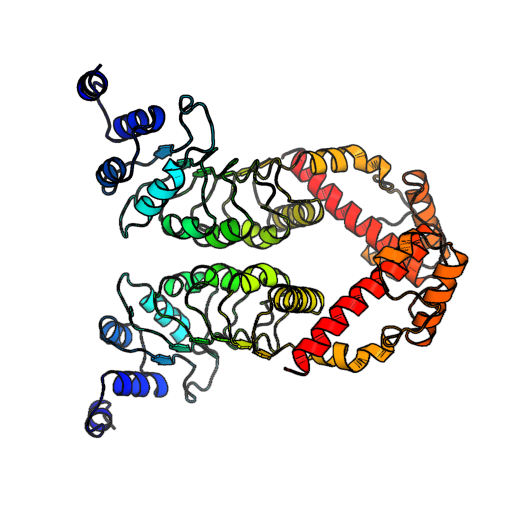 234 ALA B C 1
ATOM 3902 O O . ALA B 1 234 ? 10.891 -28.5 -9.578 1 87.69 234 ALA B O 1
ATOM 3903 N N . ILE B 1 235 ? 12.797 -28 -10.727 1 91.56 235 ILE B N 1
ATOM 3904 C CA . ILE B 1 235 ? 12.062 -27.547 -11.898 1 91.56 235 ILE B CA 1
ATOM 3905 C C . ILE B 1 235 ? 11.547 -28.734 -12.695 1 91.56 235 ILE B C 1
ATOM 3907 O O . ILE B 1 235 ? 12.328 -29.562 -13.164 1 91.56 235 ILE B O 1
ATOM 3911 N N . MET B 1 236 ? 10.297 -28.688 -12.93 1 86.38 236 MET B N 1
ATOM 3912 C CA . MET B 1 236 ? 9.648 -29.781 -13.656 1 86.38 236 MET B CA 1
ATOM 3913 C C . MET B 1 236 ? 9.781 -29.594 -15.164 1 86.38 236 MET B C 1
ATOM 3915 O O . MET B 1 236 ? 9.633 -28.469 -15.664 1 86.38 236 MET B O 1
ATOM 3919 N N . THR B 1 237 ? 9.977 -30.734 -15.805 1 91.12 237 THR B N 1
ATOM 3920 C CA . THR B 1 237 ? 10.195 -30.641 -17.234 1 91.12 237 THR B CA 1
ATOM 3921 C C . THR B 1 237 ? 9.078 -31.344 -18 1 91.12 237 THR B C 1
ATOM 3923 O O . THR B 1 237 ? 9.164 -31.516 -19.219 1 91.12 237 THR B O 1
ATOM 3926 N N . SER B 1 238 ? 8.07 -31.812 -17.281 1 85.44 238 SER B N 1
ATOM 3927 C CA . SER B 1 238 ? 6.945 -32.5 -17.891 1 85.44 238 SER B CA 1
ATOM 3928 C C . SER B 1 238 ? 5.637 -31.766 -17.641 1 85.44 238 SER B C 1
ATOM 3930 O O . SER B 1 238 ? 5.586 -30.844 -16.828 1 85.44 238 SER B O 1
ATOM 3932 N N . GLY B 1 239 ? 4.605 -32 -18.453 1 81.94 239 GLY B N 1
ATOM 3933 C CA . GLY B 1 239 ? 3.299 -31.375 -18.297 1 81.94 239 GLY B CA 1
ATOM 3934 C C . GLY B 1 239 ? 2.668 -30.984 -19.625 1 81.94 239 GLY B C 1
ATOM 3935 O O . GLY B 1 239 ? 3.227 -31.25 -20.688 1 81.94 239 GLY B O 1
ATOM 3936 N N . SER B 1 240 ? 1.435 -30.438 -19.578 1 81.38 240 SER B N 1
ATOM 3937 C CA . SER B 1 240 ? 0.763 -29.922 -20.766 1 81.38 240 SER B CA 1
ATOM 3938 C C . SER B 1 240 ? 1.511 -28.719 -21.344 1 81.38 240 SER B C 1
ATOM 3940 O O . SER B 1 240 ? 2.393 -28.156 -20.688 1 81.38 240 SER B O 1
ATOM 3942 N N . LYS B 1 241 ? 1.22 -28.438 -22.531 1 88.56 241 LYS B N 1
ATOM 3943 C CA . LYS B 1 241 ? 1.86 -27.281 -23.172 1 88.56 241 LYS B CA 1
ATOM 3944 C C . LYS B 1 241 ? 1.655 -26.016 -22.344 1 88.56 241 LYS B C 1
ATOM 3946 O O . LYS B 1 241 ? 2.58 -25.219 -22.188 1 88.56 241 LYS B O 1
ATOM 3951 N N . GLY B 1 242 ? 0.422 -25.812 -21.906 1 87.38 242 GLY B N 1
ATOM 3952 C CA . GLY B 1 242 ? 0.107 -24.656 -21.094 1 87.38 242 GLY B CA 1
ATOM 3953 C C . GLY B 1 242 ? 0.935 -24.578 -19.828 1 87.38 242 GLY B C 1
ATOM 3954 O O . GLY B 1 242 ? 1.378 -23.484 -19.438 1 87.38 242 GLY B O 1
ATOM 3955 N N . GLU B 1 243 ? 1.184 -25.703 -19.25 1 84.12 243 GLU B N 1
ATOM 3956 C CA . GLU B 1 243 ? 1.969 -25.75 -18.031 1 84.12 243 GLU B CA 1
ATOM 3957 C C . GLU B 1 243 ? 3.441 -25.453 -18.297 1 84.12 243 GLU B C 1
ATOM 3959 O O . GLU B 1 243 ? 4.086 -24.719 -17.547 1 84.12 243 GLU B O 1
ATOM 3964 N N . LEU B 1 244 ? 3.898 -26.125 -19.328 1 91.88 244 LEU B N 1
ATOM 3965 C CA . LEU B 1 244 ? 5.285 -25.906 -19.719 1 91.88 244 LEU B CA 1
ATOM 3966 C C . LEU B 1 244 ? 5.527 -24.422 -20.016 1 91.88 244 LEU B C 1
ATOM 3968 O O . LEU B 1 244 ? 6.523 -23.844 -19.578 1 91.88 244 LEU B O 1
ATOM 3972 N N . LEU B 1 245 ? 4.574 -23.859 -20.688 1 94.5 245 LEU B N 1
ATOM 3973 C CA . LEU B 1 245 ? 4.648 -22.438 -21.062 1 94.5 245 LEU B CA 1
ATOM 3974 C C . LEU B 1 245 ? 4.664 -21.562 -19.812 1 94.5 245 LEU B C 1
ATOM 3976 O O . LEU B 1 245 ? 5.523 -20.688 -19.688 1 94.5 245 LEU B O 1
ATOM 3980 N N . ALA B 1 246 ? 3.762 -21.844 -18.922 1 89.94 246 ALA B N 1
ATOM 3981 C CA . ALA B 1 246 ? 3.639 -21.031 -17.719 1 89.94 246 ALA B CA 1
ATOM 3982 C C . ALA B 1 246 ? 4.906 -21.109 -16.875 1 89.94 246 ALA B C 1
ATOM 3984 O O . ALA B 1 246 ? 5.371 -20.094 -16.344 1 89.94 246 ALA B O 1
ATOM 3985 N N . ARG B 1 247 ? 5.402 -22.281 -16.781 1 91.44 247 ARG B N 1
ATOM 3986 C CA . ARG B 1 247 ? 6.586 -22.516 -15.953 1 91.44 247 ARG B CA 1
ATOM 3987 C C . ARG B 1 247 ? 7.801 -21.797 -16.531 1 91.44 247 ARG B C 1
ATOM 3989 O O . ARG B 1 247 ? 8.539 -21.125 -15.82 1 91.44 247 ARG B O 1
ATOM 3996 N N . LEU B 1 248 ? 7.984 -21.953 -17.781 1 96.31 248 LEU B N 1
ATOM 3997 C CA . LEU B 1 248 ? 9.125 -21.312 -18.422 1 96.31 248 LEU B CA 1
ATOM 3998 C C . LEU B 1 248 ? 9 -19.797 -18.359 1 96.31 248 LEU B C 1
ATOM 4000 O O . LEU B 1 248 ? 9.984 -19.109 -18.078 1 96.31 248 LEU B O 1
ATOM 4004 N N . GLN B 1 249 ? 7.824 -19.328 -18.625 1 95.75 249 GLN B N 1
ATOM 4005 C CA . GLN B 1 249 ? 7.59 -17.891 -18.578 1 95.75 249 GLN B CA 1
ATOM 4006 C C . GLN B 1 249 ? 7.895 -17.328 -17.188 1 95.75 249 GLN B C 1
ATOM 4008 O O . GLN B 1 249 ? 8.469 -16.25 -17.047 1 95.75 249 GLN B O 1
ATOM 4013 N N . ASP B 1 250 ? 7.52 -18.109 -16.203 1 94.44 250 ASP B N 1
ATOM 4014 C CA . ASP B 1 250 ? 7.758 -17.703 -14.82 1 94.44 250 ASP B CA 1
ATOM 4015 C C . ASP B 1 250 ? 9.25 -17.625 -14.516 1 94.44 250 ASP B C 1
ATOM 4017 O O . ASP B 1 250 ? 9.727 -16.672 -13.906 1 94.44 250 ASP B O 1
ATOM 4021 N N . ILE B 1 251 ? 9.93 -18.641 -14.883 1 95.94 251 ILE B N 1
ATOM 4022 C CA . ILE B 1 251 ? 11.367 -18.719 -14.641 1 95.94 251 ILE B CA 1
ATOM 4023 C C . ILE B 1 251 ? 12.062 -17.531 -15.32 1 95.94 251 ILE B C 1
ATOM 4025 O O . ILE B 1 251 ? 12.859 -16.828 -14.695 1 95.94 251 ILE B O 1
ATOM 4029 N N . LEU B 1 252 ? 11.688 -17.297 -16.562 1 96.75 252 LEU B N 1
ATOM 4030 C CA . LEU B 1 252 ? 12.359 -16.266 -17.328 1 96.75 252 LEU B CA 1
ATOM 4031 C C . LEU B 1 252 ? 12 -14.875 -16.812 1 96.75 252 LEU B C 1
ATOM 4033 O O . LEU B 1 252 ? 12.836 -13.969 -16.797 1 96.75 252 LEU B O 1
ATOM 4037 N N . THR B 1 253 ? 10.781 -14.719 -16.406 1 94.62 253 THR B N 1
ATOM 4038 C CA . THR B 1 253 ? 10.367 -13.438 -15.836 1 94.62 253 THR B CA 1
ATOM 4039 C C . THR B 1 253 ? 11.125 -13.148 -14.547 1 94.62 253 THR B C 1
ATOM 4041 O O . THR B 1 253 ? 11.641 -12.039 -14.359 1 94.62 253 THR B O 1
ATOM 4044 N N . ASN B 1 254 ? 11.188 -14.109 -13.672 1 94.94 254 ASN B N 1
ATOM 4045 C CA . ASN B 1 254 ? 11.93 -13.953 -12.43 1 94.94 254 ASN B CA 1
ATOM 4046 C C . ASN B 1 254 ? 13.414 -13.688 -12.695 1 94.94 254 ASN B C 1
ATOM 4048 O O . ASN B 1 254 ? 14.016 -12.82 -12.062 1 94.94 254 ASN B O 1
ATOM 4052 N N . ARG B 1 255 ? 13.945 -14.461 -13.594 1 95.5 255 ARG B N 1
ATOM 4053 C CA . ARG B 1 255 ? 15.352 -14.297 -13.945 1 95.5 255 ARG B CA 1
ATOM 4054 C C . ARG B 1 255 ? 15.641 -12.875 -14.414 1 95.5 255 ARG B C 1
ATOM 4056 O O . ARG B 1 255 ? 16.625 -12.258 -13.984 1 95.5 255 ARG B O 1
ATOM 4063 N N . GLU B 1 256 ? 14.789 -12.375 -15.266 1 94.44 256 GLU B N 1
ATOM 4064 C CA . GLU B 1 256 ? 14.961 -11.023 -15.789 1 94.44 256 GLU B CA 1
ATOM 4065 C C . GLU B 1 256 ? 14.992 -9.992 -14.664 1 94.44 256 GLU B C 1
ATOM 4067 O O . GLU B 1 256 ? 15.859 -9.125 -14.625 1 94.44 256 GLU B O 1
ATOM 4072 N N . MET B 1 257 ? 14.117 -10.164 -13.75 1 93.44 257 MET B N 1
ATOM 4073 C CA . MET B 1 257 ? 14.016 -9.211 -12.641 1 93.44 257 MET B CA 1
ATOM 4074 C C . MET B 1 257 ? 15.164 -9.398 -11.656 1 93.44 257 MET B C 1
ATOM 4076 O O . MET B 1 257 ? 15.68 -8.43 -11.109 1 93.44 257 MET B O 1
ATOM 4080 N N . ASP B 1 258 ? 15.508 -10.625 -11.43 1 95.69 258 ASP B N 1
ATOM 4081 C CA . ASP B 1 258 ? 16.609 -10.922 -10.523 1 95.69 258 ASP B CA 1
ATOM 4082 C C . ASP B 1 258 ? 17.922 -10.305 -11.023 1 95.69 258 ASP B C 1
ATOM 4084 O O . ASP B 1 258 ? 18.734 -9.836 -10.227 1 95.69 258 ASP B O 1
ATOM 4088 N N . LEU B 1 259 ? 18.094 -10.32 -12.281 1 94.31 259 LEU B N 1
ATOM 4089 C CA . LEU B 1 259 ? 19.297 -9.742 -12.859 1 94.31 259 LEU B CA 1
ATOM 4090 C C . LEU B 1 259 ? 19.328 -8.227 -12.648 1 94.31 259 LEU B C 1
ATOM 4092 O O . LEU B 1 259 ? 20.406 -7.652 -12.422 1 94.31 259 LEU B O 1
ATOM 4096 N N . VAL B 1 260 ? 18.172 -7.66 -12.75 1 92.75 260 VAL B N 1
ATOM 4097 C CA . VAL B 1 260 ? 18.078 -6.227 -12.477 1 92.75 260 VAL B CA 1
ATOM 4098 C C . VAL B 1 260 ? 18.438 -5.953 -11.016 1 92.75 260 VAL B C 1
ATOM 4100 O O . VAL B 1 260 ? 19.156 -4.988 -10.719 1 92.75 260 VAL B O 1
ATOM 4103 N N . VAL B 1 261 ? 17.938 -6.793 -10.117 1 94.5 261 VAL B N 1
ATOM 4104 C CA . VAL B 1 261 ? 18.266 -6.656 -8.703 1 94.5 261 VAL B CA 1
ATOM 4105 C C . VAL B 1 261 ? 19.766 -6.789 -8.492 1 94.5 261 VAL B C 1
ATOM 4107 O O . VAL B 1 261 ? 20.375 -5.984 -7.781 1 94.5 261 VAL B O 1
ATOM 4110 N N . ALA B 1 262 ? 20.375 -7.809 -9.094 1 93.62 262 ALA B N 1
ATOM 4111 C CA . ALA B 1 262 ? 21.797 -8.055 -8.977 1 93.62 262 ALA B CA 1
ATOM 4112 C C . ALA B 1 262 ? 22.609 -6.84 -9.438 1 93.62 262 ALA B C 1
ATOM 4114 O O . ALA B 1 262 ? 23.594 -6.457 -8.805 1 93.62 262 ALA B O 1
ATOM 4115 N N . GLN B 1 263 ? 22.188 -6.262 -10.5 1 90.19 263 GLN B N 1
ATOM 4116 C CA . GLN B 1 263 ? 22.859 -5.078 -11.031 1 90.19 263 GLN B CA 1
ATOM 4117 C C . GLN B 1 263 ? 22.766 -3.904 -10.062 1 90.19 263 GLN B C 1
ATOM 4119 O O . GLN B 1 263 ? 23.719 -3.148 -9.891 1 90.19 263 GLN B O 1
ATOM 4124 N N . MET B 1 264 ? 21.531 -3.785 -9.523 1 88.44 264 MET B N 1
ATOM 4125 C CA . MET B 1 264 ? 21.297 -2.713 -8.562 1 88.44 264 MET B CA 1
ATOM 4126 C C . MET B 1 264 ? 22.25 -2.84 -7.371 1 88.44 264 MET B C 1
ATOM 4128 O O . MET B 1 264 ? 22.734 -1.835 -6.844 1 88.44 264 MET B O 1
ATOM 4132 N N . LEU B 1 265 ? 22.562 -4.043 -6.926 1 87.62 265 LEU B N 1
ATOM 4133 C CA . LEU B 1 265 ? 23.391 -4.293 -5.746 1 87.62 265 LEU B CA 1
ATOM 4134 C C . LEU B 1 265 ? 24.875 -4.082 -6.062 1 87.62 265 LEU B C 1
ATOM 4136 O O . LEU B 1 265 ? 25.672 -3.832 -5.156 1 87.62 265 LEU B O 1
ATOM 4140 N N . LEU B 1 266 ? 25.312 -4.348 -7.254 1 80.38 266 LEU B N 1
ATOM 4141 C CA . LEU B 1 266 ? 26.703 -4.164 -7.664 1 80.38 266 LEU B CA 1
ATOM 4142 C C . LEU B 1 266 ? 27.047 -2.682 -7.789 1 80.38 266 LEU B C 1
ATOM 4144 O O . LEU B 1 266 ? 28.203 -2.295 -7.672 1 80.38 266 LEU B O 1
ATOM 4148 N N . GLY B 1 267 ? 26.016 -1.666 -7.594 1 64.94 267 GLY B N 1
ATOM 4149 C CA . GLY B 1 267 ? 26.266 -0.239 -7.688 1 64.94 267 GLY B CA 1
ATOM 4150 C C . GLY B 1 267 ? 26.625 0.211 -9.094 1 64.94 267 GLY B C 1
ATOM 4151 O O . GLY B 1 267 ? 26.766 -0.616 -10 1 64.94 267 GLY B O 1
ATOM 4152 N N . PRO B 1 268 ? 26.469 1.606 -9.453 1 56 268 PRO B N 1
ATOM 4153 C CA . PRO B 1 268 ? 26.969 2.104 -10.734 1 56 268 PRO B CA 1
ATOM 4154 C C . PRO B 1 268 ? 28.453 1.809 -10.945 1 56 268 PRO B C 1
ATOM 4156 O O . PRO B 1 268 ? 29.188 1.628 -9.977 1 56 268 PRO B O 1
#

Radius of gyration: 27.89 Å; Cα contacts (8 Å, |Δi|>4): 979; chains: 2; bounding box: 67×79×67 Å

Sequence (536 aa):
MRLDERLAKLPDLSIQKVADFLAENGYMNHTVLNIFQRTGITRLCLSTSLWDEDGLNICGEEVIKSLGTPGGFDHLEELDFSRSLVHDFNIIHIHHLPKLSDLCLSNTGIGNEAVYLLVPLKRTLKRLSLSVNPDVTSESVPAMLLLENLEFLSILDTGVDMVGLRLIAKTIYEESRTIDIEIPYACETYIDSLHTMYLVDIQPPLVSDPAACASLPSAILKQNLVAHAERNPAIMTSGSKGELLARLQDILTNREMDLVVAQMLLGPMRLDERLAKLPDLSIQKVADFLAENGYMNHTVLNIFQRTGITRLCLSTSLWDEDGLNICGEEVIKSLGTPGGFDHLEELDFSRSLVHDFNIIHIHHLPKLSDLCLSNTGIGNEAVYLLVPLKRTLKRLSLSVNPDVTSESVPAMLLLENLEFLSILDTGVDMVGLRLIAKTIYEESRTIDIEIPYACETYIDSLHTMYLVDIQPPLVSDPAACASLPSAILKQNLVAHAERNPAIMTSGSKGELLARLQDILTNREMDLVVAQMLLGP

InterPro domains:
  IPR032675 Leucine-rich repeat domain superfamily [G3DSA:3.80.10.10] (31-168)

Nearest PDB structures (foldseek):
  3e4g-assembly1_A  TM=8.698E-01  e=1.989E-05  Bos taurus
  3e2j-assembly4_D  TM=8.509E-01  e=6.728E-05  Bos taurus
  4q62-assembly1_A-2  TM=6.852E-01  e=1.325E-05  Legionella pneumophila subsp. pneumophila str. Philadelphia 1
  8bya-assembly1_E  TM=6.206E-01  e=8.308E-03  Homo sapiens
  7sa1-assembly2_D  TM=5.380E-01  e=1.636E-03  Oryza sativa Japonica Group